Protein AF-A0A2G5UVZ2-F1 (afdb_monomer)

Solvent-accessible surface area (backbone atoms only — not comparable to full-atom values): 33625 Å² total; per-residue (Å²): 112,73,76,64,51,70,73,58,56,75,67,84,76,64,73,92,61,94,67,98,71,68,70,72,59,52,52,50,54,49,50,52,44,52,52,37,56,44,64,76,73,41,77,71,88,77,75,72,84,88,52,70,68,63,49,53,52,50,51,53,47,50,53,54,44,47,66,74,62,59,72,52,73,68,58,53,49,52,46,27,56,50,38,61,75,47,53,71,73,58,52,50,52,56,61,50,58,78,45,62,94,52,88,62,64,61,66,62,56,50,51,49,51,43,70,77,56,69,66,85,79,70,77,47,67,71,55,30,41,51,49,28,53,51,48,50,55,42,48,53,50,50,54,43,49,49,52,55,41,72,76,37,42,83,82,74,43,80,84,52,82,84,49,90,69,55,50,58,44,62,33,39,31,57,91,94,43,50,30,28,53,38,65,65,54,49,57,58,35,60,63,64,71,64,64,88,69,86,77,79,88,80,58,53,103,53,38,44,47,50,39,45,48,67,60,49,63,74,72,42,87,57,89,58,49,40,76,43,82,40,71,69,53,66,55,102,82,44,68,56,66,42,81,49,76,34,83,92,39,71,83,36,33,26,37,48,47,57,49,54,50,52,47,51,51,44,43,41,53,71,69,65,32,43,64,46,43,55,83,70,67,53,67,63,56,53,51,50,52,49,52,51,48,59,74,74,40,73,56,82,46,68,56,51,34,34,26,57,56,70,68,91,55,54,69,57,49,54,53,45,63,77,42,51,89,47,67,84,47,78,65,75,79,87,74,77,46,51,95,83,17,69,51,56,67,53,50,45,52,46,44,51,72,49,45,35,43,76,78,34,72,64,38,62,78,40,34,62,45,20,42,54,48,48,62,74,65,50,92,53,100,47,47,44,42,73,52,50,52,52,42,58,51,34,31,51,51,44,52,53,31,70,76,33,58,61,58,38,48,23,35,49,31,41,67,41,50,88,78,41,47,61,59,86,52,69,68,61,67,67,64,38,63,69,60,51,50,53,50,52,49,56,50,51,54,52,52,50,50,54,49,50,55,52,50,50,52,53,51,52,53,49,52,52,51,52,52,53,52,52,54,52,51,54,51,50,53,57,50,50,56,50,50,55,53,48,52,53,53,47,52,54,50,52,52,57,54,69,70,57,88,74,91,81,82,94,76,94,71,79,91,80,69,86,74,72,74,65,49,49,14,84,85,78,73,44,69,56,55,95,84,83,59,58,72,42,64,43,89,86,78,60,46,49,28,45,38,70,57,51,58,57,48,54,74,82,39,68,45,38,95,85,70,68,46,79,55,85,86,128

Organism: NCBI:txid1611254

InterPro domains:
  IPR001841 Zinc finger, RING-type [PF13639] (520-564)
  IPR001841 Zinc finger, RING-type [PS50089] (521-564)
  IPR013083 Zinc finger, RING/FYVE/PHD-type [G3DSA:3.30.40.10] (477-569)
  IPR056711 Domain of unknown function DUF7809 [PF25100] (26-159)

pLDDT: mean 78.11, std 16.76, range [27.33, 98.62]

Radius of gyration: 43.46 Å; Cα contacts (8 Å, |Δi|>4): 494; chains: 1; bounding box: 68×149×99 Å

Mean predicted aligned error: 17.94 Å

Structure (mmCIF, N/CA/C/O backbone):
data_AF-A0A2G5UVZ2-F1
#
_entry.id   AF-A0A2G5UVZ2-F1
#
loop_
_atom_site.group_PDB
_atom_site.id
_atom_site.type_symbol
_atom_site.label_atom_id
_atom_site.label_alt_id
_atom_site.label_comp_id
_atom_site.label_asym_id
_atom_site.label_entity_id
_atom_site.label_seq_id
_atom_site.pdbx_PDB_ins_code
_atom_site.Cartn_x
_atom_site.Cartn_y
_atom_site.Cartn_z
_atom_site.occupancy
_atom_site.B_iso_or_equiv
_atom_site.auth_seq_id
_atom_site.auth_comp_id
_atom_site.auth_asym_id
_atom_site.auth_atom_id
_atom_site.pdbx_PDB_model_num
ATOM 1 N N . MET A 1 1 ? -13.921 6.860 16.970 1.00 35.06 1 MET A N 1
ATOM 2 C CA . MET A 1 1 ? -14.940 7.788 17.518 1.00 35.06 1 MET A CA 1
ATOM 3 C C . MET A 1 1 ? -15.385 8.855 16.520 1.00 35.06 1 MET A C 1
ATOM 5 O O . MET A 1 1 ? -16.574 8.924 16.262 1.00 35.06 1 MET A O 1
ATOM 9 N N . VAL A 1 2 ? -14.495 9.637 15.898 1.00 29.06 2 VAL A N 1
ATOM 10 C CA . VAL A 1 2 ? -14.908 10.738 14.992 1.00 29.06 2 VAL A CA 1
ATOM 11 C C . VAL A 1 2 ? -15.697 10.264 13.752 1.00 29.06 2 VAL A C 1
ATOM 13 O O . VAL A 1 2 ? -16.686 10.890 13.390 1.00 29.06 2 VAL A O 1
ATOM 16 N N . GLY A 1 3 ? -15.343 9.117 13.153 1.00 33.62 3 GLY A N 1
ATOM 17 C CA . GLY A 1 3 ? -16.077 8.556 12.001 1.00 33.62 3 GLY A CA 1
ATOM 18 C C . GLY A 1 3 ? -17.485 8.028 12.319 1.00 33.62 3 GLY A C 1
ATOM 19 O O . GLY A 1 3 ? -18.345 8.031 11.449 1.00 33.62 3 GLY A O 1
ATOM 20 N N . ILE A 1 4 ? -17.738 7.642 13.573 1.00 37.19 4 ILE A N 1
ATOM 21 C CA . ILE A 1 4 ? -19.050 7.180 14.053 1.00 37.19 4 ILE A CA 1
ATOM 22 C C . ILE A 1 4 ? -20.020 8.372 14.140 1.00 37.19 4 ILE A C 1
ATOM 24 O O . ILE A 1 4 ? -21.172 8.258 13.744 1.00 37.19 4 ILE A O 1
ATOM 28 N N . PHE A 1 5 ? -19.544 9.550 14.558 1.00 40.50 5 PHE A N 1
ATOM 29 C CA . PHE A 1 5 ? -20.387 10.739 14.742 1.00 40.50 5 PHE A CA 1
ATOM 30 C C . PHE A 1 5 ? -20.610 11.592 13.490 1.00 40.50 5 PHE A C 1
ATOM 32 O O . PHE A 1 5 ? -21.543 12.388 13.474 1.00 40.50 5 PHE A O 1
ATOM 39 N N . GLY A 1 6 ? -19.825 11.398 12.424 1.00 36.91 6 GLY A N 1
ATOM 40 C CA . GLY A 1 6 ? -20.154 11.964 11.109 1.00 36.91 6 GLY A CA 1
ATOM 41 C C . GLY A 1 6 ? -21.461 11.403 10.529 1.00 36.91 6 GLY A C 1
ATOM 42 O O . GLY A 1 6 ? -22.123 12.086 9.756 1.00 36.91 6 GLY A O 1
ATOM 43 N N . ILE A 1 7 ? -21.843 10.188 10.944 1.00 37.34 7 ILE A N 1
ATOM 44 C CA . ILE A 1 7 ? -23.094 9.511 10.565 1.00 37.34 7 ILE A CA 1
ATOM 45 C C . ILE A 1 7 ? -24.262 9.999 11.433 1.00 37.34 7 ILE A C 1
ATOM 47 O O . ILE A 1 7 ? -25.377 10.139 10.948 1.00 37.34 7 ILE A O 1
ATOM 51 N N . PHE A 1 8 ? -23.996 10.328 12.699 1.00 40.94 8 PHE A N 1
ATOM 52 C CA . PHE A 1 8 ? -25.014 10.714 13.680 1.00 40.94 8 PHE A CA 1
ATOM 53 C C . PHE A 1 8 ? -25.564 12.128 13.541 1.00 40.94 8 PHE A C 1
ATOM 55 O O . PHE A 1 8 ? -26.314 12.508 14.432 1.00 40.94 8 PHE A O 1
ATOM 62 N N . GLY A 1 9 ? -25.169 12.878 12.496 1.00 35.03 9 GLY A N 1
ATOM 63 C CA . GLY A 1 9 ? -25.633 14.232 12.176 1.00 35.03 9 GLY A CA 1
ATOM 64 C C . GLY A 1 9 ? -26.321 14.898 13.354 1.00 35.03 9 GLY A C 1
ATOM 65 O O . GLY A 1 9 ? -27.545 14.866 13.387 1.00 35.03 9 GLY A O 1
ATOM 66 N N . ILE A 1 10 ? -25.533 15.364 14.343 1.00 38.84 10 ILE A N 1
ATOM 67 C CA . ILE A 1 10 ? -26.053 15.852 15.632 1.00 38.84 10 ILE A CA 1
ATOM 68 C C . ILE A 1 10 ? -27.281 16.692 15.319 1.00 38.84 10 ILE A C 1
ATOM 70 O O . ILE A 1 10 ? -27.140 17.665 14.566 1.00 38.84 10 ILE A O 1
ATOM 74 N N . PRO A 1 11 ? -28.475 16.278 15.770 1.00 35.19 11 PRO A N 1
ATOM 75 C CA . PRO A 1 11 ? -29.681 16.876 15.255 1.00 35.19 11 PRO A CA 1
ATOM 76 C C . PRO A 1 11 ? -29.611 18.374 15.542 1.00 35.19 11 PRO A C 1
ATOM 78 O O . PRO A 1 11 ? -29.256 18.806 16.640 1.00 35.19 11 PRO A O 1
ATOM 81 N N . ASN A 1 12 ? -29.942 19.184 14.533 1.00 37.97 12 ASN A N 1
ATOM 82 C CA . ASN A 1 12 ? -30.071 20.640 14.669 1.00 37.97 12 ASN A CA 1
ATOM 83 C C . ASN A 1 12 ? -31.142 21.036 15.713 1.00 37.97 12 ASN A C 1
ATOM 85 O O . ASN A 1 12 ? -31.419 22.217 15.886 1.00 37.97 12 ASN A O 1
ATOM 89 N N . SER A 1 13 ? -31.744 20.072 16.414 1.00 37.38 13 SER A N 1
ATOM 90 C CA . SER A 1 13 ? -32.667 20.227 17.528 1.00 37.38 13 SER A CA 1
ATOM 91 C C . SER A 1 13 ? -31.949 20.608 18.828 1.00 37.38 13 SER A C 1
ATOM 93 O O . SER A 1 13 ? -32.221 20.045 19.887 1.00 37.38 13 SER A O 1
ATOM 95 N N . VAL A 1 14 ? -31.042 21.585 18.777 1.00 34.06 14 VAL A N 1
ATOM 96 C CA . VAL A 1 14 ? -30.868 22.430 19.960 1.00 34.06 14 VAL A CA 1
ATOM 97 C C . VAL A 1 14 ? -32.143 23.278 20.004 1.00 34.06 14 VAL A C 1
ATOM 99 O O . VAL A 1 14 ? -32.433 23.939 19.003 1.00 34.06 14 VAL A O 1
ATOM 102 N N . PRO A 1 15 ? -32.942 23.235 21.087 1.00 31.86 15 PRO A N 1
ATOM 103 C CA . PRO A 1 15 ? -34.132 24.069 21.209 1.00 31.86 15 PRO A CA 1
ATOM 104 C C . PRO A 1 15 ? -33.769 25.515 20.881 1.00 31.86 15 PRO A C 1
ATOM 106 O O . PRO A 1 15 ? -32.664 25.946 21.204 1.00 31.86 15 PRO A O 1
ATOM 109 N N . ASN A 1 16 ? -34.670 26.239 20.216 1.00 32.88 16 ASN A N 1
ATOM 110 C CA . ASN A 1 16 ? -34.499 27.644 19.844 1.00 32.88 16 ASN A CA 1
ATOM 111 C C . ASN A 1 16 ? -34.112 28.486 21.076 1.00 32.88 16 ASN A C 1
ATOM 113 O O . ASN A 1 16 ? -34.972 29.012 21.781 1.00 32.88 16 ASN A O 1
ATOM 117 N N . ILE A 1 17 ? -32.810 28.621 21.332 1.00 34.03 17 ILE A N 1
ATOM 118 C CA . ILE A 1 17 ? -32.276 29.611 22.256 1.00 34.03 17 ILE A CA 1
ATOM 119 C C . ILE A 1 17 ? -32.256 30.934 21.473 1.00 34.03 17 ILE A C 1
ATOM 121 O O . ILE A 1 17 ? -31.756 30.951 20.344 1.00 34.03 17 ILE A O 1
ATOM 125 N N . PRO A 1 18 ? -32.819 32.036 22.000 1.00 27.33 18 PRO A N 1
ATOM 126 C CA . PRO A 1 18 ? -32.908 33.293 21.267 1.00 27.33 18 PRO A CA 1
ATOM 127 C C . PRO A 1 18 ? -31.518 33.793 20.849 1.00 27.33 18 PRO A C 1
ATOM 129 O O . PRO A 1 18 ? -30.671 34.094 21.686 1.00 27.33 18 PRO A O 1
ATOM 132 N N . GLY A 1 19 ? -31.302 33.903 19.537 1.00 37.69 19 GLY A N 1
ATOM 133 C CA . GLY A 1 19 ? -30.049 34.352 18.933 1.00 37.69 19 GLY A CA 1
ATOM 134 C C . GLY A 1 19 ? -29.353 33.226 18.179 1.00 37.69 19 GLY A C 1
ATOM 135 O O . GLY A 1 19 ? -28.651 32.415 18.773 1.00 37.69 19 GLY A O 1
ATOM 136 N N . GLU A 1 20 ? -29.523 33.205 16.854 1.00 36.00 20 GLU A N 1
ATOM 137 C CA . GLU A 1 20 ? -28.859 32.271 15.939 1.00 36.00 20 GLU A CA 1
ATOM 138 C C . GLU A 1 20 ? -27.357 32.151 16.253 1.00 36.00 20 GLU A C 1
ATOM 140 O O . GLU A 1 20 ? -26.557 33.050 15.970 1.00 36.00 20 GLU A O 1
ATOM 145 N N . MET A 1 21 ? -26.952 31.025 16.843 1.00 45.03 21 MET A N 1
ATOM 146 C CA . MET A 1 21 ? -25.548 30.673 17.025 1.00 45.03 21 MET A CA 1
ATOM 147 C C . MET A 1 21 ? -25.212 29.437 16.192 1.00 45.03 21 MET A C 1
ATOM 149 O O . MET A 1 21 ? -25.903 28.426 16.215 1.00 45.03 21 MET A O 1
ATOM 153 N N . CYS A 1 22 ? -24.133 29.564 15.419 1.00 48.12 22 CYS A N 1
ATOM 154 C CA . CYS A 1 22 ? -23.755 28.654 14.343 1.00 48.12 22 CYS A CA 1
ATOM 155 C C . CYS A 1 22 ? -23.492 27.205 14.831 1.00 48.12 22 CYS A C 1
ATOM 157 O O . CYS A 1 22 ? -22.551 27.012 15.613 1.00 48.12 22 CYS A O 1
ATOM 159 N N . PRO A 1 23 ? -24.202 26.184 14.301 1.00 55.12 23 PRO A N 1
ATOM 160 C CA . PRO A 1 23 ? -24.014 24.756 14.619 1.00 55.12 23 PRO A CA 1
ATOM 161 C C . PRO A 1 23 ? -22.561 24.258 14.531 1.00 55.12 23 PRO A C 1
ATOM 163 O O . PRO A 1 23 ? -22.131 23.375 15.272 1.00 55.12 23 PRO A O 1
ATOM 166 N N . GLN A 1 24 ? -21.750 24.887 13.675 1.00 57.44 24 GLN A N 1
ATOM 167 C CA . GLN A 1 24 ? -20.328 24.574 13.482 1.00 57.44 24 GLN A CA 1
ATOM 168 C C . GLN A 1 24 ? -19.495 24.708 14.774 1.00 57.44 24 GLN A C 1
ATOM 170 O O . GLN A 1 24 ? -18.491 24.015 14.956 1.00 57.44 24 GLN A O 1
ATOM 175 N N . ARG A 1 25 ? -19.902 25.598 15.687 1.00 64.94 25 ARG A N 1
ATOM 176 C CA . ARG A 1 25 ? -19.175 25.887 16.933 1.00 64.94 25 ARG A CA 1
ATOM 177 C C . ARG A 1 25 ? -19.404 24.801 17.983 1.00 64.94 25 ARG A C 1
ATOM 179 O O . ARG A 1 25 ? -18.443 24.356 18.606 1.00 64.94 25 ARG A O 1
ATOM 186 N N . THR A 1 26 ? -20.637 24.316 18.115 1.00 67.81 26 THR A N 1
ATOM 187 C CA . THR A 1 26 ? -20.981 23.206 19.019 1.00 67.81 26 THR A CA 1
ATOM 188 C C . THR A 1 26 ? -20.308 21.910 18.560 1.00 67.81 26 THR A C 1
ATOM 190 O O . THR A 1 26 ? -19.717 21.203 19.376 1.00 67.81 26 THR A O 1
ATOM 193 N N . HIS A 1 27 ? -20.258 21.657 17.245 1.00 71.44 27 HIS A N 1
ATOM 194 C CA . HIS A 1 27 ? -19.507 20.529 16.676 1.00 71.44 27 HIS A CA 1
ATOM 195 C C . HIS A 1 27 ? -18.020 20.543 17.050 1.00 71.44 27 HIS A C 1
ATOM 197 O O . HIS A 1 27 ? -17.440 19.489 17.303 1.00 71.44 27 HIS A O 1
ATOM 203 N N . THR A 1 28 ? -17.403 21.725 17.133 1.00 73.06 28 THR A N 1
ATOM 204 C CA . THR A 1 28 ? -15.988 21.854 17.514 1.00 73.06 28 THR A CA 1
ATOM 205 C C . THR A 1 28 ? -15.771 21.418 18.965 1.00 73.06 28 THR A C 1
ATOM 207 O O . THR A 1 28 ? -14.834 20.677 19.250 1.00 73.06 28 THR A O 1
ATOM 210 N N . MET A 1 29 ? -16.665 21.809 19.879 1.00 76.62 29 MET A N 1
ATOM 211 C CA . MET A 1 29 ? -16.588 21.418 21.294 1.00 76.62 29 MET A CA 1
ATOM 212 C C . MET A 1 29 ? -16.828 19.922 21.487 1.00 76.62 29 MET A C 1
ATOM 214 O O . MET A 1 29 ? -16.103 19.266 22.231 1.00 76.62 29 MET A O 1
ATOM 218 N N . ILE A 1 30 ? -17.778 19.352 20.751 1.00 79.38 30 ILE A N 1
ATOM 219 C CA . ILE A 1 30 ? -18.012 17.906 20.744 1.00 79.38 30 ILE A CA 1
ATOM 220 C C . ILE A 1 30 ? -16.791 17.154 20.197 1.00 79.38 30 ILE A C 1
ATOM 222 O O . ILE A 1 30 ? -16.365 16.163 20.788 1.00 79.38 30 ILE A O 1
ATOM 226 N N . ALA A 1 31 ? -16.173 17.637 19.116 1.00 77.44 31 ALA A N 1
ATOM 227 C CA . ALA A 1 31 ? -14.963 17.032 18.566 1.00 77.44 31 ALA A CA 1
ATOM 228 C C . ALA A 1 31 ? -13.793 17.069 19.564 1.00 77.44 31 ALA A C 1
ATOM 230 O O . ALA A 1 31 ? -13.085 16.072 19.705 1.00 77.44 31 ALA A O 1
ATOM 231 N N . LEU A 1 32 ? -13.619 18.180 20.293 1.00 76.19 32 LEU A N 1
ATOM 232 C CA . LEU A 1 32 ? -12.629 18.289 21.369 1.00 76.19 32 LEU A CA 1
ATOM 233 C C . LEU A 1 32 ? -12.898 17.265 22.478 1.00 76.19 32 LEU A C 1
ATOM 235 O O . LEU A 1 32 ? -11.978 16.555 22.874 1.00 76.19 32 LEU A O 1
ATOM 239 N N . TYR A 1 33 ? -14.152 17.112 22.914 1.00 80.25 33 TYR A N 1
ATOM 240 C CA . TYR A 1 33 ? -14.538 16.092 23.895 1.00 80.25 33 TYR A CA 1
ATOM 241 C C . TYR A 1 33 ? -14.255 14.659 23.416 1.00 80.25 33 TYR A C 1
ATOM 243 O O . TYR A 1 33 ? -13.718 13.840 24.159 1.00 80.25 33 TYR A O 1
ATOM 251 N N . LEU A 1 34 ? -14.583 14.333 22.166 1.00 79.94 34 LEU A N 1
ATOM 252 C CA . LEU A 1 34 ? -14.329 12.997 21.622 1.00 79.94 34 LEU A CA 1
ATOM 253 C C . LEU A 1 34 ? -12.830 12.716 21.477 1.00 79.94 34 LEU A C 1
ATOM 255 O O . LEU A 1 34 ? -12.384 11.609 21.779 1.00 79.94 34 LEU A O 1
ATOM 259 N N . ARG A 1 35 ? -12.044 13.721 21.073 1.00 76.31 35 ARG A N 1
ATOM 260 C CA . ARG A 1 35 ? -10.578 13.629 21.026 1.00 76.31 35 ARG A CA 1
ATOM 261 C C . ARG A 1 35 ? -9.996 13.384 22.418 1.00 76.31 35 ARG A C 1
ATOM 263 O O . ARG A 1 35 ? -9.136 12.524 22.570 1.00 76.31 35 ARG A O 1
ATOM 270 N N . ALA A 1 36 ? -10.555 14.043 23.431 1.00 75.94 36 ALA A N 1
ATOM 271 C CA . ALA A 1 36 ? -10.264 13.809 24.844 1.00 75.94 36 ALA A CA 1
ATOM 272 C C . ALA A 1 36 ? -10.396 12.340 25.212 1.00 75.94 36 ALA A C 1
ATOM 274 O O . ALA A 1 36 ? -9.482 11.695 25.723 1.00 75.94 36 ALA A O 1
ATOM 275 N N . LYS A 1 37 ? -11.582 11.797 24.942 1.00 76.56 37 LYS A N 1
ATOM 276 C CA . LYS A 1 37 ? -11.909 10.419 25.275 1.00 76.56 37 LYS A CA 1
ATOM 277 C C . LYS A 1 37 ? -10.994 9.445 24.546 1.00 76.56 37 LYS A C 1
ATOM 279 O O . LYS A 1 37 ? -10.544 8.487 25.168 1.00 76.56 37 LYS A O 1
ATOM 284 N N . GLN A 1 38 ? -10.683 9.714 23.280 1.00 75.25 38 GLN A N 1
ATOM 285 C CA . GLN A 1 38 ? -9.750 8.910 22.498 1.00 75.25 38 GLN A CA 1
ATOM 286 C C . GLN A 1 38 ? -8.349 8.867 23.129 1.00 75.25 38 GLN A C 1
ATOM 288 O O . GLN A 1 38 ? -7.804 7.780 23.278 1.00 75.25 38 GLN A O 1
ATOM 293 N N . GLU A 1 39 ? -7.787 10.000 23.562 1.00 71.50 39 GLU A N 1
ATOM 294 C CA . GLU A 1 39 ? -6.451 10.038 24.186 1.00 71.50 39 GLU A CA 1
ATOM 295 C C . GLU A 1 39 ? -6.367 9.187 25.465 1.00 71.50 39 GLU A C 1
ATOM 297 O O . GLU A 1 39 ? -5.377 8.494 25.683 1.00 71.50 39 GLU A O 1
ATOM 302 N N . ARG A 1 40 ? -7.423 9.159 26.291 1.00 70.62 40 ARG A N 1
ATOM 303 C CA . ARG A 1 40 ? -7.452 8.350 27.529 1.00 70.62 40 ARG A CA 1
ATOM 304 C C . ARG A 1 40 ? -7.501 6.846 27.280 1.00 70.62 40 ARG A C 1
ATOM 306 O O . ARG A 1 40 ? -7.026 6.070 28.104 1.00 70.62 40 ARG A O 1
ATOM 313 N N . ILE A 1 41 ? -8.141 6.444 26.192 1.00 67.81 41 ILE A N 1
ATOM 314 C CA . ILE A 1 41 ? -8.266 5.040 25.803 1.00 67.81 41 ILE A CA 1
ATOM 315 C C . ILE A 1 41 ? -6.946 4.512 25.215 1.00 67.81 41 ILE A C 1
ATOM 317 O O . ILE A 1 41 ? -6.724 3.302 25.180 1.00 67.81 41 ILE A O 1
ATOM 321 N N . GLY A 1 42 ? -6.052 5.417 24.811 1.00 63.09 42 GLY A N 1
ATOM 322 C CA . GLY A 1 42 ? -4.881 5.110 24.007 1.00 63.09 42 GLY A CA 1
ATOM 323 C C . GLY A 1 42 ? -5.224 5.079 22.518 1.00 63.09 42 GLY A C 1
ATOM 324 O O . GLY A 1 42 ? -6.389 5.075 22.111 1.00 63.09 42 GLY A O 1
ATOM 325 N N . ILE A 1 43 ? -4.193 5.062 21.674 1.00 57.09 43 ILE A N 1
ATOM 326 C CA . ILE A 1 43 ? -4.355 4.988 20.218 1.00 57.09 43 ILE A CA 1
ATOM 327 C C . ILE A 1 43 ? -4.603 3.527 19.839 1.00 57.09 43 ILE A C 1
ATOM 329 O O . ILE A 1 43 ? -3.722 2.797 19.397 1.00 57.09 43 ILE A O 1
ATOM 333 N N . CYS A 1 44 ? -5.841 3.092 20.052 1.00 58.19 44 CYS A N 1
ATOM 334 C CA . CYS A 1 44 ? -6.356 1.835 19.539 1.00 58.19 44 CYS A CA 1
ATOM 335 C C . CYS A 1 44 ? -7.539 2.148 18.621 1.00 58.19 44 CYS A C 1
ATOM 337 O O . CYS A 1 44 ? -8.584 2.616 19.076 1.00 58.19 44 CYS A O 1
ATOM 339 N N . ALA A 1 45 ? -7.361 1.943 17.314 1.00 62.25 45 ALA A N 1
ATOM 340 C CA . ALA A 1 45 ? -8.475 1.958 16.376 1.00 62.25 45 ALA A CA 1
ATOM 341 C C . ALA A 1 45 ? -8.772 0.522 15.955 1.00 62.25 45 ALA A C 1
ATOM 343 O O . ALA A 1 45 ? -7.988 -0.110 15.245 1.00 62.25 45 ALA A O 1
ATOM 344 N N . GLU A 1 46 ? -9.918 0.029 16.400 1.00 70.19 46 GLU A N 1
ATOM 345 C CA . GLU A 1 46 ? -10.459 -1.253 15.979 1.00 70.19 46 GLU A CA 1
ATOM 346 C C . GLU A 1 46 ? -11.554 -1.022 14.944 1.00 70.19 46 GLU A C 1
ATOM 348 O O . GLU A 1 46 ? -12.303 -0.042 14.997 1.00 70.19 46 GLU A O 1
ATOM 353 N N . PHE A 1 47 ? -11.655 -1.945 13.994 1.00 75.00 47 PHE A N 1
ATOM 354 C CA . PHE A 1 47 ? -12.775 -1.961 13.071 1.00 75.00 47 PHE A CA 1
ATOM 355 C C . PHE A 1 47 ? -13.949 -2.669 13.737 1.00 75.00 47 PHE A C 1
ATOM 357 O O . PHE A 1 47 ? -13.859 -3.844 14.095 1.00 75.00 47 PHE A O 1
ATOM 364 N N . VAL A 1 48 ? -15.050 -1.941 13.884 1.00 74.12 48 VAL A N 1
ATOM 365 C CA . VAL A 1 48 ? -16.320 -2.462 14.385 1.00 74.12 48 VAL A CA 1
ATOM 366 C C . VAL A 1 48 ? -17.287 -2.523 13.213 1.00 74.12 48 VAL A C 1
ATOM 368 O O . VAL A 1 48 ? -17.348 -1.592 12.407 1.00 74.12 48 VAL A O 1
ATOM 371 N N . LYS A 1 49 ? -18.023 -3.630 13.099 1.00 75.44 49 LYS A N 1
ATOM 372 C CA . LYS A 1 49 ? -19.066 -3.778 12.088 1.00 75.44 49 LYS A CA 1
ATOM 373 C C . LYS A 1 49 ? -20.118 -2.686 12.286 1.00 75.44 49 LYS A C 1
ATOM 375 O O . LYS A 1 49 ? -20.602 -2.484 13.397 1.00 75.44 49 LYS A O 1
ATOM 380 N N . PHE A 1 50 ? -20.457 -1.991 11.206 1.00 81.50 50 PHE A N 1
ATOM 381 C CA . PHE A 1 50 ? -21.577 -1.062 11.216 1.00 81.50 50 PHE A CA 1
ATOM 382 C C . PHE A 1 50 ? -22.891 -1.849 11.277 1.00 81.50 50 PHE A C 1
ATOM 384 O O . PHE A 1 50 ? -23.098 -2.772 10.486 1.00 81.50 50 PHE A O 1
ATOM 391 N N . ASP A 1 51 ? -23.751 -1.481 12.221 1.00 83.44 51 ASP A N 1
ATOM 392 C CA . ASP A 1 51 ? -25.083 -2.048 12.411 1.00 83.44 51 ASP A CA 1
ATOM 393 C C . ASP A 1 51 ? -26.086 -0.895 12.427 1.00 83.44 51 ASP A C 1
ATOM 395 O O . ASP A 1 51 ? -26.124 -0.108 13.371 1.00 83.44 51 ASP A O 1
ATOM 399 N N . GLU A 1 52 ? -26.854 -0.772 11.349 1.00 88.06 52 GLU A N 1
ATOM 400 C CA . GLU A 1 52 ? -27.786 0.334 11.140 1.00 88.06 52 GLU A CA 1
ATOM 401 C C . GLU A 1 52 ? -28.831 0.422 12.257 1.00 88.06 52 GLU A C 1
ATOM 403 O O . GLU A 1 52 ? -28.994 1.488 12.842 1.00 88.06 52 GLU A O 1
ATOM 408 N N . ASN A 1 53 ? -29.432 -0.705 12.654 1.00 89.12 53 ASN A N 1
ATOM 409 C CA . ASN A 1 53 ? -30.455 -0.741 13.705 1.00 89.12 53 ASN A CA 1
ATOM 410 C C . ASN A 1 53 ? -29.889 -0.265 15.043 1.00 89.12 53 ASN A C 1
ATOM 412 O O . ASN A 1 53 ? -30.499 0.529 15.755 1.00 89.12 53 ASN A O 1
ATOM 416 N N . ARG A 1 54 ? -28.679 -0.723 15.378 1.00 84.94 54 ARG A N 1
ATOM 417 C CA . ARG A 1 54 ? -28.004 -0.308 16.609 1.00 84.94 54 ARG A CA 1
ATOM 418 C C . ARG A 1 54 ? -27.714 1.195 16.610 1.00 84.94 54 ARG A C 1
ATOM 420 O O . ARG A 1 54 ? -27.804 1.844 17.651 1.00 84.94 54 ARG A O 1
ATOM 427 N N . PHE A 1 55 ? -27.351 1.758 15.460 1.00 85.12 55 PHE A N 1
ATOM 428 C CA . PHE A 1 55 ? -27.139 3.197 15.321 1.00 85.12 55 PHE A CA 1
ATOM 429 C C . PHE A 1 55 ? -28.461 3.973 15.395 1.00 85.12 55 PHE A C 1
ATOM 431 O O . PHE A 1 55 ? -28.510 4.992 16.079 1.00 85.12 55 PHE A O 1
ATOM 438 N N . GLU A 1 56 ? -29.544 3.487 14.791 1.00 88.50 56 GLU A N 1
ATOM 439 C CA . GLU A 1 56 ? -30.881 4.080 14.939 1.00 88.50 56 GLU A CA 1
ATOM 440 C C . GLU A 1 56 ? -31.337 4.106 16.407 1.00 88.50 56 GLU A C 1
ATOM 442 O O . GLU A 1 56 ? -31.838 5.125 16.887 1.00 88.50 56 GLU A O 1
ATOM 447 N N . GLU A 1 57 ? -31.092 3.032 17.163 1.00 89.81 57 GLU A N 1
ATOM 448 C CA . GLU A 1 57 ? -31.371 2.980 18.603 1.00 89.81 57 GLU A CA 1
ATOM 449 C C . GLU A 1 57 ? -30.555 4.010 19.392 1.00 89.81 57 GLU A C 1
ATOM 451 O O . GLU A 1 57 ? -31.094 4.684 20.272 1.00 89.81 57 GLU A O 1
ATOM 456 N N . ILE A 1 58 ? -29.263 4.160 19.079 1.00 88.69 58 ILE A N 1
ATOM 457 C CA . ILE A 1 58 ? -28.410 5.183 19.698 1.00 88.69 58 ILE A CA 1
ATOM 458 C C . ILE A 1 58 ? -28.933 6.584 19.369 1.00 88.69 58 ILE A C 1
ATOM 460 O O . ILE A 1 58 ? -29.008 7.418 20.269 1.00 88.69 58 ILE A O 1
ATOM 464 N N . HIS A 1 59 ? -29.323 6.841 18.118 1.00 85.88 59 HIS A N 1
ATOM 465 C CA . HIS A 1 59 ? -29.875 8.130 17.706 1.00 85.88 59 HIS A CA 1
ATOM 466 C C . HIS A 1 59 ? -31.159 8.455 18.475 1.00 85.88 59 HIS A C 1
ATOM 468 O O . HIS A 1 59 ? -31.265 9.519 19.080 1.00 85.88 59 HIS A O 1
ATOM 474 N N . LYS A 1 60 ? -32.102 7.510 18.537 1.00 88.69 60 LYS A N 1
ATOM 475 C CA . LYS A 1 60 ? -33.346 7.675 19.295 1.00 88.69 60 LYS A CA 1
ATOM 476 C C . LYS A 1 60 ? -33.076 7.949 20.777 1.00 88.69 60 LYS A C 1
ATOM 478 O O . LYS A 1 60 ? -33.667 8.852 21.360 1.00 88.69 60 LYS A O 1
ATOM 483 N N . LYS A 1 61 ? -32.142 7.214 21.387 1.00 88.94 61 LYS A N 1
ATOM 484 C CA . LYS A 1 61 ? -31.728 7.463 22.774 1.00 88.94 61 LYS A CA 1
ATOM 485 C C . LYS A 1 61 ? -31.094 8.838 22.955 1.00 88.94 61 LYS A C 1
ATOM 487 O O . LYS A 1 61 ? -31.319 9.466 23.980 1.00 88.94 61 LYS A O 1
ATOM 492 N N . MET A 1 62 ? -30.307 9.316 21.990 1.00 87.00 62 MET A N 1
ATOM 493 C CA . MET A 1 62 ? -29.754 10.672 22.036 1.00 87.00 62 MET A CA 1
ATOM 494 C C . MET A 1 62 ? -30.867 11.721 22.065 1.00 87.00 62 MET A C 1
ATOM 496 O O . MET A 1 62 ? -30.785 12.644 22.870 1.00 87.00 62 MET A O 1
ATOM 500 N N . GLU A 1 63 ? -31.912 11.567 21.249 1.00 85.19 63 GLU A N 1
ATOM 501 C CA . GLU A 1 63 ? -33.081 12.456 21.271 1.00 85.19 63 GLU A CA 1
ATOM 502 C C . GLU A 1 63 ? -33.810 12.401 22.623 1.00 85.19 63 GLU A C 1
ATOM 504 O O . GLU A 1 63 ? -34.066 13.443 23.225 1.00 85.19 63 GLU A O 1
ATOM 509 N N . GLU A 1 64 ? -34.071 11.198 23.145 1.00 89.69 64 GLU A N 1
ATOM 510 C CA . GLU A 1 64 ? -34.712 10.999 24.454 1.00 89.69 64 GLU A CA 1
ATOM 511 C C . GLU A 1 64 ? -33.895 11.625 25.601 1.00 89.69 64 GLU A C 1
ATOM 513 O O . GLU A 1 64 ? -34.450 12.285 26.483 1.00 89.69 64 GLU A O 1
ATOM 518 N N . GLU A 1 65 ? -32.571 11.455 25.587 1.00 87.56 65 GLU A N 1
ATOM 519 C CA . GLU A 1 65 ? -31.655 12.042 26.567 1.00 87.56 65 GLU A CA 1
ATOM 520 C C . GLU A 1 65 ? -31.614 13.568 26.490 1.00 87.56 65 GLU A C 1
ATOM 522 O O . GLU A 1 65 ? -31.617 14.219 27.536 1.00 87.56 65 GLU A O 1
ATOM 527 N N . ILE A 1 66 ? -31.602 14.138 25.280 1.00 84.00 66 ILE A N 1
ATOM 528 C CA . ILE A 1 66 ? -31.653 15.589 25.074 1.00 84.00 66 ILE A CA 1
ATOM 529 C C . ILE A 1 66 ? -32.950 16.137 25.661 1.00 84.00 66 ILE A C 1
ATOM 531 O O . ILE A 1 66 ? -32.883 17.028 26.504 1.00 84.00 66 ILE A O 1
ATOM 535 N N . SER A 1 67 ? -34.103 15.564 25.299 1.00 84.44 67 SER A N 1
ATOM 536 C CA . SER A 1 67 ? -35.405 15.997 25.822 1.00 84.44 67 SER A CA 1
ATOM 537 C C . SER A 1 67 ? -35.500 15.857 27.341 1.00 84.44 67 SER A C 1
ATOM 539 O O . SER A 1 67 ? -36.043 16.728 28.012 1.00 84.44 67 SER A O 1
ATOM 541 N N . ARG A 1 68 ? -34.935 14.791 27.922 1.00 87.81 68 ARG A N 1
ATOM 542 C CA . ARG A 1 68 ? -34.922 14.590 29.380 1.00 87.81 68 ARG A CA 1
ATOM 543 C C . ARG A 1 68 ? -34.051 15.610 30.118 1.00 87.81 68 ARG A C 1
ATOM 545 O O . ARG A 1 68 ? -34.304 15.893 31.286 1.00 87.81 68 ARG A O 1
ATOM 552 N N . ARG A 1 69 ? -32.997 16.103 29.467 1.00 82.69 69 ARG A N 1
ATOM 553 C CA . ARG A 1 69 ? -32.008 17.039 30.024 1.00 82.69 69 ARG A CA 1
ATOM 554 C C . ARG A 1 69 ? -32.255 18.485 29.602 1.00 82.69 69 ARG A C 1
ATOM 556 O O . ARG A 1 69 ? -31.421 19.341 29.903 1.00 82.69 69 ARG A O 1
ATOM 563 N N . GLU A 1 70 ? -33.352 18.759 28.896 1.00 78.25 70 GLU A N 1
ATOM 564 C CA . GLU A 1 70 ? -33.740 20.123 28.557 1.00 78.25 70 GLU A CA 1
ATOM 565 C C . GLU A 1 70 ? -33.814 20.967 29.827 1.00 78.25 70 GLU A C 1
ATOM 567 O O . GLU A 1 70 ? -34.443 20.605 30.821 1.00 78.25 70 GLU A O 1
ATOM 572 N N . LEU A 1 71 ? -33.112 22.093 29.787 1.00 76.31 71 LEU A N 1
ATOM 573 C CA . LEU A 1 71 ? -33.014 22.993 30.922 1.00 76.31 71 LEU A CA 1
ATOM 574 C C . LEU A 1 71 ? -34.320 23.748 31.079 1.00 76.31 71 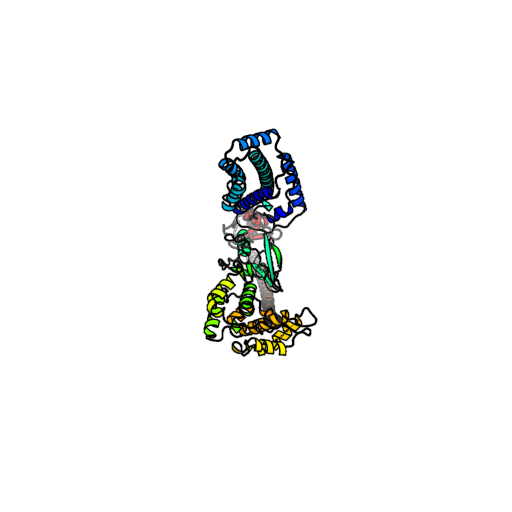LEU A C 1
ATOM 576 O O . LEU A 1 71 ? -34.880 24.267 30.109 1.00 76.31 71 LEU A O 1
ATOM 580 N N . SER A 1 72 ? -34.764 23.878 32.322 1.00 81.44 72 SER A N 1
ATOM 581 C CA . SER A 1 72 ? -35.862 24.780 32.628 1.00 81.44 72 SER A CA 1
ATOM 582 C C . SER A 1 72 ? -35.452 26.237 32.351 1.00 81.44 72 SER A C 1
ATOM 584 O O . SER A 1 72 ? -34.272 26.591 32.468 1.00 81.44 72 SER A O 1
ATOM 586 N N . PRO A 1 73 ? -36.411 27.129 32.040 1.00 80.38 73 PRO A N 1
ATOM 587 C CA . PRO A 1 73 ? -36.125 28.555 31.871 1.00 80.38 73 PRO A CA 1
ATOM 588 C C . PRO A 1 73 ? -35.372 29.170 33.062 1.00 80.38 73 PRO A C 1
ATOM 590 O O . PRO A 1 73 ? -34.461 29.968 32.863 1.00 80.38 73 PRO A O 1
ATOM 593 N N . ALA A 1 74 ? -35.678 28.729 34.287 1.00 82.25 74 ALA A N 1
ATOM 594 C CA . ALA A 1 74 ? -35.018 29.195 35.506 1.00 82.25 74 ALA A CA 1
ATOM 595 C C . ALA A 1 74 ? -33.528 28.806 35.572 1.00 82.25 74 ALA A C 1
ATOM 597 O O . ALA A 1 74 ? -32.693 29.607 35.988 1.00 82.25 74 ALA A O 1
ATOM 598 N N . GLU A 1 75 ? -33.166 27.598 35.131 1.00 81.56 75 GLU A N 1
ATOM 599 C CA . GLU A 1 75 ? -31.761 27.168 35.069 1.00 81.56 75 GLU A CA 1
ATOM 600 C C . GLU A 1 75 ? -30.988 27.928 33.984 1.00 81.56 75 GLU A C 1
ATOM 602 O O . GLU A 1 75 ? -29.823 28.284 34.179 1.00 81.56 75 GLU A O 1
ATOM 607 N N . CYS A 1 76 ? -31.637 28.221 32.854 1.00 81.25 76 CYS A N 1
ATOM 608 C CA . CYS A 1 76 ? -31.064 29.054 31.798 1.00 81.25 76 CYS A CA 1
ATOM 609 C C . CYS A 1 76 ? -30.790 30.484 32.285 1.00 81.25 76 CYS A C 1
ATOM 611 O O . CYS A 1 76 ? -29.705 31.018 32.037 1.00 81.25 76 CYS A O 1
ATOM 613 N N . GLU A 1 77 ? -31.734 31.090 33.008 1.00 84.62 77 GLU A N 1
ATOM 614 C CA . GLU A 1 77 ? -31.566 32.413 33.620 1.00 84.62 77 GLU A CA 1
ATOM 615 C C . GLU A 1 77 ? -30.426 32.414 34.640 1.00 84.62 77 GLU A C 1
ATOM 617 O O . GLU A 1 77 ? -29.551 33.278 34.578 1.00 84.62 77 GLU A O 1
ATOM 622 N N . GLN A 1 78 ? -30.356 31.397 35.504 1.00 88.56 78 GLN A N 1
ATOM 623 C CA . GLN A 1 78 ? -29.305 31.280 36.513 1.00 88.56 78 GLN A CA 1
ATOM 624 C C . GLN A 1 78 ? -27.901 31.222 35.894 1.00 88.56 78 GLN A C 1
ATOM 626 O O . GLN A 1 78 ? -26.986 31.909 36.351 1.00 88.56 78 GLN A O 1
ATOM 631 N N . VAL A 1 79 ? -27.704 30.412 34.848 1.00 85.50 79 VAL A N 1
ATOM 632 C CA . VAL A 1 79 ? -26.392 30.316 34.185 1.00 85.50 79 VAL A CA 1
ATOM 633 C C . VAL A 1 79 ? -26.056 31.600 33.433 1.00 85.50 79 VAL A C 1
ATOM 635 O O . VAL A 1 79 ? -24.897 32.017 33.397 1.00 85.50 79 VAL A O 1
ATOM 638 N N . THR A 1 80 ? -27.061 32.255 32.864 1.00 86.19 80 THR A N 1
ATOM 639 C CA . THR A 1 80 ? -26.892 33.545 32.198 1.00 86.19 80 THR A CA 1
ATOM 640 C C . THR A 1 80 ? -26.440 34.620 33.186 1.00 86.19 80 THR A C 1
ATOM 642 O O . THR A 1 80 ? -25.424 35.281 32.950 1.00 86.19 80 THR A O 1
ATOM 645 N N . GLU A 1 81 ? -27.116 34.737 34.331 1.00 87.94 81 GLU A N 1
ATOM 646 C CA . GLU A 1 81 ? -26.747 35.648 35.418 1.00 87.94 81 GLU A CA 1
ATOM 647 C C . GLU A 1 81 ? -25.341 35.350 35.952 1.00 87.94 81 GLU A C 1
ATOM 649 O O . GLU A 1 81 ? -24.533 36.258 36.172 1.00 87.94 81 GLU A O 1
ATOM 654 N N . GLU A 1 82 ? -24.996 34.071 36.098 1.00 89.31 82 GLU A N 1
ATOM 655 C CA . GLU A 1 82 ? -23.653 33.666 36.491 1.00 89.31 82 GLU A CA 1
ATOM 656 C C . GLU A 1 82 ? -22.605 34.174 35.486 1.00 89.31 82 GLU A C 1
ATOM 658 O O . GLU A 1 82 ? -21.637 34.831 35.872 1.00 89.31 82 GLU A O 1
ATOM 663 N N . PHE A 1 83 ? -22.799 33.934 34.186 1.00 86.12 83 PHE A N 1
ATOM 664 C CA . PHE A 1 83 ? -21.855 34.345 33.143 1.00 86.12 83 PHE A CA 1
ATOM 665 C C . PHE A 1 83 ? -21.704 35.864 33.048 1.00 86.12 83 PHE A C 1
ATOM 667 O O . PHE A 1 83 ? -20.579 36.336 32.851 1.00 86.12 83 PHE A O 1
ATOM 674 N N . LEU A 1 84 ? -22.785 36.630 33.244 1.00 85.19 84 LEU A N 1
ATOM 675 C CA . LEU A 1 84 ? -22.746 38.097 33.295 1.00 85.19 84 LEU A CA 1
ATOM 676 C C . LEU A 1 84 ? -21.760 38.595 34.362 1.00 85.19 84 LEU A C 1
ATOM 678 O O . LEU A 1 84 ? -20.966 39.507 34.099 1.00 85.19 84 LEU A O 1
ATOM 682 N N . ASN A 1 85 ? -21.729 37.915 35.509 1.00 86.12 85 ASN A N 1
ATOM 683 C CA . ASN A 1 85 ? -20.885 38.239 36.658 1.00 86.12 85 ASN A CA 1
ATOM 684 C C . ASN A 1 85 ? -19.466 37.641 36.593 1.00 86.12 85 ASN A C 1
ATOM 686 O O . ASN A 1 85 ? -18.578 38.052 37.344 1.00 86.12 85 ASN A O 1
ATOM 690 N N . LEU A 1 86 ? -19.201 36.692 35.689 1.00 82.81 86 LEU A N 1
ATOM 691 C CA . LEU A 1 86 ? -17.887 36.061 35.561 1.00 82.81 86 LEU A CA 1
ATOM 692 C C . LEU A 1 86 ? -16.915 36.869 34.687 1.00 82.81 86 LEU A C 1
ATOM 694 O O . LEU A 1 86 ? -17.259 37.445 33.651 1.00 82.81 86 LEU A O 1
ATOM 698 N N . GLY A 1 87 ? -15.645 36.869 35.097 1.00 80.12 87 GLY A N 1
ATOM 699 C CA . GLY A 1 87 ? -14.531 37.330 34.267 1.00 80.12 87 GLY A CA 1
ATOM 700 C C . GLY A 1 87 ? -14.131 36.284 33.220 1.00 80.12 87 GLY A C 1
ATOM 701 O O . GLY A 1 87 ? -14.323 35.086 33.425 1.00 80.12 87 GLY A O 1
ATOM 702 N N . GLN A 1 88 ? -13.501 36.725 32.128 1.00 73.12 88 GLN A N 1
ATOM 703 C CA . GLN A 1 88 ? -13.142 35.878 30.976 1.00 73.12 88 GLN A CA 1
ATOM 704 C C . GLN A 1 88 ? -12.387 34.592 31.354 1.00 73.12 88 GLN A C 1
ATOM 706 O O . GLN A 1 88 ? -12.744 33.518 30.883 1.00 73.12 88 GLN A O 1
ATOM 711 N N . LYS A 1 89 ? -11.395 34.672 32.255 1.00 76.31 89 LYS A N 1
ATOM 712 C CA . LYS A 1 89 ? -10.642 33.490 32.722 1.00 76.31 89 LYS A CA 1
ATOM 713 C C . LYS A 1 89 ? -11.532 32.439 33.391 1.00 76.31 89 LYS A C 1
ATOM 715 O O . LYS A 1 89 ? -11.318 31.249 33.211 1.00 76.31 89 LYS A O 1
ATOM 720 N N . ARG A 1 90 ? -12.537 32.870 34.161 1.00 81.44 90 ARG A N 1
ATOM 721 C CA . ARG A 1 90 ? -13.464 31.945 34.831 1.00 81.44 90 ARG A CA 1
ATOM 722 C C . ARG A 1 90 ? -14.461 31.333 33.849 1.00 81.44 90 ARG A C 1
ATOM 724 O O . ARG A 1 90 ? -14.805 30.168 34.000 1.00 81.44 90 ARG A O 1
ATOM 731 N N . ILE A 1 91 ? -14.880 32.095 32.835 1.00 78.88 91 ILE A N 1
ATOM 732 C CA . ILE A 1 91 ? -15.700 31.578 31.732 1.00 78.88 91 ILE A CA 1
ATOM 733 C C . ILE A 1 91 ? -14.928 30.495 30.967 1.00 78.88 91 ILE A C 1
ATOM 735 O O . ILE A 1 91 ? -15.465 29.414 30.751 1.00 78.88 91 ILE A O 1
ATOM 739 N N . ALA A 1 92 ? -13.658 30.739 30.625 1.00 76.69 92 ALA A N 1
ATOM 740 C CA . ALA A 1 92 ? -12.802 29.734 29.990 1.00 76.69 92 ALA A CA 1
ATOM 741 C C . ALA A 1 92 ? -12.706 28.454 30.840 1.00 76.69 92 ALA A C 1
ATOM 743 O O . ALA A 1 92 ? -13.002 27.374 30.337 1.00 76.69 92 ALA A O 1
ATOM 744 N N . GLY A 1 93 ? -12.451 28.588 32.148 1.00 79.00 93 GLY A N 1
ATOM 745 C CA . GLY A 1 93 ? -12.416 27.451 33.076 1.00 79.00 93 GLY A CA 1
ATOM 746 C C . GLY A 1 93 ? -13.726 26.652 33.152 1.00 79.00 93 GLY A C 1
ATOM 747 O O . GLY A 1 93 ? -13.702 25.442 33.379 1.00 79.00 93 GLY A O 1
ATOM 748 N N . LYS A 1 94 ? -14.888 27.280 32.912 1.00 85.31 94 LYS A N 1
ATOM 749 C CA . LYS A 1 94 ? -16.158 26.545 32.786 1.00 85.31 94 LYS A CA 1
ATOM 750 C C . LYS A 1 94 ? -16.217 25.686 31.533 1.00 85.31 94 LYS A C 1
ATOM 752 O O . LYS A 1 94 ? -16.722 24.574 31.604 1.00 85.31 94 LYS A O 1
ATOM 757 N N . PHE A 1 95 ? -15.716 26.171 30.402 1.00 81.06 95 PHE A N 1
ATOM 758 C CA . PHE A 1 95 ? -15.630 25.346 29.199 1.00 81.06 95 PHE A CA 1
ATOM 759 C C . PHE A 1 95 ? -14.601 24.223 29.360 1.00 81.06 95 PHE A C 1
ATOM 761 O O . PHE A 1 95 ? -14.891 23.100 28.967 1.00 81.06 95 PHE A O 1
ATOM 768 N N . GLU A 1 96 ? -13.455 24.487 29.995 1.00 77.56 96 GLU A N 1
ATOM 769 C CA . GLU A 1 96 ? -12.438 23.464 30.298 1.00 77.56 96 GLU A CA 1
ATOM 770 C C . GLU A 1 96 ? -13.006 22.314 31.133 1.00 77.56 96 GLU A C 1
ATOM 772 O O . GLU A 1 96 ? -12.707 21.146 30.881 1.00 77.56 96 GLU A O 1
ATOM 777 N N . SER A 1 97 ? -13.868 22.623 32.107 1.00 82.94 97 SER A N 1
ATOM 778 C CA . SER A 1 97 ? -14.432 21.608 32.998 1.00 82.94 97 SER A CA 1
ATOM 779 C C . SER A 1 97 ? -15.335 20.598 32.286 1.00 82.94 97 SER A C 1
ATOM 781 O O . SER A 1 97 ? -15.475 19.478 32.776 1.00 82.94 97 SER A O 1
ATOM 783 N N . LEU A 1 98 ? -15.867 20.927 31.099 1.00 80.38 98 LEU A N 1
ATOM 784 C CA . LEU A 1 98 ? -16.607 19.975 30.259 1.00 80.38 98 LEU A CA 1
ATOM 785 C C . LEU A 1 98 ? -15.712 18.839 29.731 1.00 80.38 98 LEU A C 1
ATOM 787 O O . LEU A 1 98 ? -16.216 17.788 29.336 1.00 80.38 98 LEU A O 1
ATOM 791 N N . PHE A 1 99 ? -14.391 19.033 29.748 1.00 74.19 99 PHE A N 1
ATOM 792 C CA . PHE A 1 99 ? -13.400 18.089 29.233 1.00 74.19 99 PHE A CA 1
ATOM 793 C C . PHE A 1 99 ? -12.532 17.454 30.337 1.00 74.19 99 PHE A C 1
ATOM 795 O O . PHE A 1 99 ? -11.788 16.517 30.062 1.00 74.19 99 PHE A O 1
ATOM 802 N N . PHE A 1 100 ? -12.609 17.904 31.595 1.00 63.75 100 PHE A N 1
ATOM 803 C CA . PHE A 1 100 ? -11.742 17.421 32.684 1.00 63.75 100 PHE A CA 1
ATOM 804 C C . PHE A 1 100 ? -11.928 15.909 32.974 1.00 63.75 100 PHE A C 1
ATOM 806 O O . PHE A 1 100 ? -13.068 15.429 32.982 1.00 63.75 100 PHE A O 1
ATOM 813 N N . PRO A 1 101 ? -10.855 15.122 33.241 1.00 53.09 101 PRO A N 1
ATOM 814 C CA . PRO A 1 101 ? -9.461 15.501 33.540 1.00 53.09 101 PRO A CA 1
ATOM 815 C C . PRO A 1 101 ? -8.515 15.583 32.326 1.00 53.09 101 PRO A C 1
ATOM 817 O O . PRO A 1 101 ? -7.314 15.367 32.471 1.00 53.09 101 PRO A O 1
ATOM 820 N N . LEU A 1 102 ? -9.022 15.827 31.116 1.00 55.62 102 LEU A N 1
ATOM 821 C CA . LEU A 1 102 ? -8.248 15.602 29.893 1.00 55.62 102 LEU A CA 1
ATOM 822 C C . LEU A 1 102 ? -7.382 16.811 29.515 1.00 55.62 102 LEU A C 1
ATOM 824 O O . LEU A 1 102 ? -7.883 17.901 29.264 1.00 55.62 102 LEU A O 1
ATOM 828 N N . ASN A 1 103 ? -6.068 16.589 29.456 1.00 55.72 103 ASN A N 1
ATOM 829 C CA . ASN A 1 103 ? -5.045 17.583 29.129 1.00 55.72 103 ASN A CA 1
ATOM 830 C C . ASN A 1 103 ? -4.796 17.657 27.607 1.00 55.72 103 ASN A C 1
ATOM 832 O O . ASN A 1 103 ? -3.668 17.499 27.144 1.00 55.72 103 ASN A O 1
ATOM 836 N N . ILE A 1 104 ? -5.855 17.811 26.809 1.00 53.16 104 ILE A N 1
ATOM 837 C CA . ILE A 1 104 ? -5.739 17.786 25.341 1.00 53.16 104 ILE A CA 1
ATOM 838 C C . ILE A 1 104 ? -5.196 19.116 24.851 1.00 53.16 104 ILE A C 1
ATOM 840 O O . ILE A 1 104 ? -5.744 20.171 25.172 1.00 53.16 104 ILE A O 1
ATOM 844 N N . ALA A 1 105 ? -4.173 19.022 24.001 1.00 51.03 105 ALA A N 1
ATOM 845 C CA . ALA A 1 105 ? -3.687 20.020 23.050 1.00 51.03 105 ALA A CA 1
ATOM 846 C C . ALA A 1 105 ? -4.145 21.460 23.337 1.00 51.03 105 ALA A C 1
ATOM 848 O O . ALA A 1 105 ? -4.962 22.038 22.608 1.00 51.03 105 ALA A O 1
ATOM 849 N N . ASN A 1 106 ? -3.541 22.023 24.386 1.00 55.16 106 ASN A N 1
ATOM 850 C CA . ASN A 1 106 ? -3.726 23.379 24.898 1.00 55.16 106 ASN A CA 1
ATOM 851 C C . ASN A 1 106 ? -3.903 24.412 23.763 1.00 55.16 106 ASN A C 1
ATOM 853 O O . ASN A 1 106 ? -4.780 25.260 23.809 1.00 55.16 106 ASN A O 1
ATOM 857 N N . MET A 1 107 ? -3.179 24.260 22.646 1.00 51.72 107 MET A N 1
ATOM 858 C CA . MET A 1 107 ? -3.273 25.136 21.474 1.00 51.72 107 MET A CA 1
ATOM 859 C C . MET A 1 107 ? -4.661 25.269 20.825 1.00 51.72 107 MET A C 1
ATOM 861 O O . MET A 1 107 ? -4.993 26.376 20.416 1.00 51.72 107 MET A O 1
ATOM 865 N N . CYS A 1 108 ? -5.459 24.205 20.658 1.00 55.88 108 CYS A N 1
ATOM 866 C CA . CYS A 1 108 ? -6.758 24.318 19.965 1.00 55.88 108 CYS A CA 1
ATOM 867 C C . CYS A 1 108 ? -7.817 24.969 20.855 1.00 55.88 108 CYS A C 1
ATOM 869 O O . CYS A 1 108 ? -8.577 25.820 20.388 1.00 55.88 108 CYS A O 1
ATOM 871 N N . PHE A 1 109 ? -7.822 24.602 22.137 1.00 63.62 109 PHE A N 1
ATOM 872 C CA . PHE A 1 109 ? -8.698 25.198 23.134 1.00 63.62 109 PHE A CA 1
ATOM 873 C C . PHE A 1 109 ? -8.314 26.658 23.414 1.00 63.62 109 PHE A C 1
ATOM 875 O O . PHE A 1 109 ? -9.176 27.526 23.366 1.00 63.62 109 PHE A O 1
ATOM 882 N N . GLU A 1 110 ? -7.024 26.972 23.555 1.00 61.56 110 GLU A N 1
ATOM 883 C CA . GLU A 1 110 ? -6.526 28.349 23.686 1.00 61.56 110 GLU A CA 1
ATOM 884 C C . GLU A 1 110 ? -6.881 29.201 22.463 1.00 61.56 110 GLU A C 1
ATOM 886 O O . GLU A 1 110 ? -7.306 30.344 22.604 1.00 61.56 110 GLU A O 1
ATOM 891 N N . ARG A 1 111 ? -6.789 28.658 21.237 1.00 61.16 111 ARG A N 1
ATOM 892 C CA . ARG A 1 111 ? -7.222 29.373 20.020 1.00 61.16 111 ARG A CA 1
ATOM 893 C C . ARG A 1 111 ? -8.728 29.613 20.004 1.00 61.16 111 ARG A C 1
ATOM 895 O O . ARG A 1 111 ? -9.159 30.671 19.549 1.00 61.16 111 ARG A O 1
ATOM 902 N N . PHE A 1 112 ? -9.505 28.641 20.478 1.00 65.38 112 PHE A N 1
ATOM 903 C CA . PHE A 1 112 ? -10.949 28.756 20.630 1.00 65.38 112 PHE A CA 1
ATOM 904 C C . PHE A 1 112 ? -11.284 29.843 21.657 1.00 65.38 112 PHE A C 1
ATOM 906 O O . PHE A 1 112 ? -11.901 30.838 21.293 1.00 65.38 112 PHE A O 1
ATOM 913 N N . VAL A 1 113 ? -10.787 29.740 22.893 1.00 60.88 113 VAL A N 1
ATOM 914 C CA . VAL A 1 113 ? -10.950 30.753 23.948 1.00 60.88 113 VAL A CA 1
ATOM 915 C C . VAL A 1 113 ? -10.499 32.124 23.454 1.00 60.88 113 VAL A C 1
ATOM 917 O O . VAL A 1 113 ? -11.245 33.091 23.592 1.00 60.88 113 VAL A O 1
ATOM 920 N N . ALA A 1 114 ? -9.344 32.224 22.794 1.00 61.75 114 ALA A N 1
ATOM 921 C CA . ALA A 1 114 ? -8.855 33.459 22.190 1.00 61.75 114 ALA A CA 1
ATOM 922 C C . ALA A 1 114 ? -9.808 34.018 21.122 1.00 61.75 114 ALA A C 1
ATOM 924 O O . ALA A 1 114 ? -10.003 35.226 21.078 1.00 61.75 114 ALA A O 1
ATOM 925 N N . MET A 1 115 ? -10.431 33.190 20.276 1.00 62.03 115 MET A N 1
ATOM 926 C CA . MET A 1 115 ? -11.386 33.649 19.255 1.00 62.03 115 MET A CA 1
ATOM 927 C C . MET A 1 115 ? -12.611 34.350 19.868 1.00 62.03 115 MET A C 1
ATOM 929 O O . MET A 1 115 ? -13.108 35.311 19.285 1.00 62.03 115 MET A O 1
ATOM 933 N N . TYR A 1 116 ? -13.061 33.923 21.052 1.00 58.62 116 TYR A N 1
ATOM 934 C CA . TYR A 1 116 ? -14.214 34.515 21.749 1.00 58.62 116 TYR A CA 1
ATOM 935 C C . TYR A 1 116 ? -13.838 35.582 22.784 1.00 58.62 116 TYR A C 1
ATOM 937 O O . TYR A 1 116 ? -14.696 36.357 23.200 1.00 58.62 116 TYR A O 1
ATOM 945 N N . THR A 1 117 ? -12.568 35.650 23.191 1.00 54.41 117 THR A N 1
ATOM 946 C CA . THR A 1 117 ? -12.074 36.612 24.195 1.00 54.41 117 THR A CA 1
ATOM 947 C C . THR A 1 117 ? -11.287 37.781 23.594 1.00 54.41 117 THR A C 1
ATOM 949 O O . THR A 1 117 ? -11.081 38.781 24.279 1.00 54.41 117 THR A O 1
ATOM 952 N N . LYS A 1 118 ? -10.887 37.720 22.312 1.00 51.50 118 LYS A N 1
ATOM 953 C CA . LYS A 1 118 ? -10.025 38.725 21.656 1.00 51.50 118 LYS A CA 1
ATOM 954 C C . LYS A 1 118 ? -10.663 40.072 21.310 1.00 51.50 118 LYS A C 1
ATOM 956 O O . LYS A 1 118 ? -9.955 40.902 20.749 1.00 51.50 118 LYS A O 1
ATOM 961 N N . HIS A 1 119 ? -11.921 40.346 21.655 1.00 48.94 119 HIS A N 1
ATOM 962 C CA . HIS A 1 119 ? -12.445 41.716 21.590 1.00 48.94 119 HIS A CA 1
ATOM 963 C C . HIS A 1 119 ? -12.366 42.381 22.975 1.00 48.94 119 HIS A C 1
ATOM 965 O O . HIS A 1 119 ? -13.197 42.093 23.837 1.00 48.94 119 HIS A O 1
ATOM 971 N N . PRO A 1 120 ? -11.367 43.258 23.224 1.00 43.53 120 PRO A N 1
ATOM 972 C CA . PRO A 1 120 ? -11.078 43.795 24.554 1.00 43.53 120 PRO A CA 1
ATOM 973 C C . PRO A 1 120 ? -11.920 45.030 24.903 1.00 43.53 120 PRO A C 1
ATOM 975 O O . PRO A 1 120 ? -11.853 45.520 26.027 1.00 43.53 120 PRO A O 1
ATOM 978 N N . SER A 1 121 ? -12.709 45.562 23.970 1.00 46.66 121 SER A N 1
ATOM 979 C CA . SER A 1 121 ? -13.559 46.723 24.215 1.00 46.66 121 SER A CA 1
ATOM 980 C C . SER A 1 121 ? -14.975 46.254 24.528 1.00 46.66 121 SER A C 1
ATOM 982 O O . SER A 1 121 ? -15.767 46.062 23.614 1.00 46.66 121 SER A O 1
ATOM 984 N N . GLN A 1 122 ? -15.254 46.060 25.819 1.00 48.56 122 GLN A N 1
ATOM 985 C CA . GLN A 1 122 ? -16.583 45.782 26.375 1.00 48.56 122 GLN A CA 1
ATOM 986 C C . GLN A 1 122 ? -17.241 44.531 25.770 1.00 48.56 122 GLN A C 1
ATOM 988 O O . GLN A 1 122 ? -17.919 44.575 24.749 1.00 48.56 122 GLN A O 1
ATOM 993 N N . THR A 1 123 ? -17.088 43.389 26.444 1.00 52.78 123 THR A N 1
ATOM 994 C CA . THR A 1 123 ? -18.075 42.316 26.267 1.00 52.78 123 THR A CA 1
ATOM 995 C C . THR A 1 123 ? -19.375 42.835 26.869 1.00 52.78 123 THR A C 1
ATOM 997 O O . THR A 1 123 ? -19.565 42.771 28.079 1.00 52.78 123 THR A O 1
ATOM 1000 N N . ASP A 1 124 ? -20.202 43.451 26.026 1.00 63.16 124 ASP A N 1
ATOM 1001 C CA . ASP A 1 124 ? -21.573 43.843 26.344 1.00 63.16 124 ASP A CA 1
ATOM 1002 C C . ASP A 1 124 ? -22.309 42.661 27.002 1.00 63.16 124 ASP A C 1
ATOM 1004 O O . ASP A 1 124 ? -21.972 41.500 26.735 1.00 63.16 124 ASP A O 1
ATOM 1008 N N . GLY A 1 125 ? -23.294 42.928 27.865 1.00 63.53 125 GLY A N 1
ATOM 1009 C CA . GLY A 1 125 ? -24.075 41.886 28.545 1.00 63.53 125 GLY A CA 1
ATOM 1010 C C . GLY A 1 125 ? -24.591 40.839 27.553 1.00 63.53 125 GLY A C 1
ATOM 1011 O O . GLY A 1 125 ? -24.379 39.642 27.743 1.00 63.53 125 GLY A O 1
ATOM 1012 N N . LEU A 1 126 ? -25.057 41.303 26.391 1.00 66.31 126 LEU A N 1
ATOM 1013 C CA . LEU A 1 126 ? -25.487 40.487 25.252 1.00 66.31 126 LEU A CA 1
ATOM 1014 C C . LEU A 1 126 ? -24.433 39.477 24.753 1.00 66.31 126 LEU A C 1
ATOM 1016 O O . LEU A 1 126 ? -24.776 38.380 24.312 1.00 66.31 126 LEU A O 1
ATOM 1020 N N . ALA A 1 127 ? -23.138 39.801 24.803 1.00 70.25 127 ALA A N 1
ATOM 1021 C CA . ALA A 1 127 ? -22.079 38.874 24.398 1.00 70.25 127 ALA A CA 1
ATOM 1022 C C . ALA A 1 127 ? -21.878 37.750 25.427 1.00 70.25 127 ALA A C 1
ATOM 1024 O O . ALA A 1 127 ? -21.615 36.605 25.053 1.00 70.25 127 ALA A O 1
ATOM 1025 N N . LYS A 1 128 ? -22.023 38.060 26.720 1.00 74.88 128 LYS A N 1
ATOM 1026 C CA . LYS A 1 128 ? -21.928 37.071 27.802 1.00 74.88 128 LYS A CA 1
ATOM 1027 C C . LYS A 1 128 ? -23.158 36.169 27.868 1.00 74.88 128 LYS A C 1
ATOM 1029 O O . LYS A 1 128 ? -22.994 34.972 28.076 1.00 74.88 128 LYS A O 1
ATOM 1034 N N . GLU A 1 129 ? -24.347 36.699 27.594 1.00 78.88 129 GLU A N 1
ATOM 1035 C CA . GLU A 1 129 ? -25.585 35.916 27.456 1.00 78.88 129 GLU A CA 1
ATOM 1036 C C . GLU A 1 129 ? -25.484 34.891 26.316 1.00 78.88 129 GLU A C 1
ATOM 1038 O O . GLU A 1 129 ? -25.821 33.715 26.479 1.00 78.88 129 GLU A O 1
ATOM 1043 N N . ARG A 1 130 ? -24.914 35.296 25.171 1.00 76.50 130 ARG A N 1
ATOM 1044 C CA . ARG A 1 130 ? -24.621 34.379 24.055 1.00 76.50 130 ARG A CA 1
ATOM 1045 C C . ARG A 1 130 ? -23.613 33.297 24.440 1.00 76.50 130 ARG A C 1
ATOM 1047 O O . ARG A 1 130 ? -23.783 32.140 24.063 1.00 76.50 130 ARG A O 1
ATOM 1054 N N . LEU A 1 131 ? -22.574 33.643 25.204 1.00 78.38 131 LEU A N 1
ATOM 1055 C CA . LEU A 1 131 ? -21.607 32.661 25.710 1.00 78.38 131 LEU A CA 1
ATOM 1056 C C . LEU A 1 131 ? -22.239 31.683 26.707 1.00 78.38 131 LEU A C 1
ATOM 1058 O O . LEU A 1 131 ? -21.910 30.500 26.657 1.00 78.38 131 LEU A O 1
ATOM 1062 N N . ALA A 1 132 ? -23.147 32.150 27.567 1.00 83.50 132 ALA A N 1
ATOM 1063 C CA . ALA A 1 132 ? -23.897 31.306 28.495 1.00 83.50 132 ALA A CA 1
ATOM 1064 C C . ALA A 1 132 ? -24.780 30.309 27.735 1.00 83.50 132 ALA A C 1
ATOM 1066 O O . ALA A 1 132 ? -24.700 29.103 27.958 1.00 83.50 132 ALA A O 1
ATOM 1067 N N . SER A 1 133 ? -25.534 30.802 26.752 1.00 79.81 133 SER A N 1
ATOM 1068 C CA . SER A 1 133 ? -26.364 29.987 25.857 1.00 79.81 133 SER A CA 1
ATOM 1069 C C . SER A 1 133 ? -25.543 28.919 25.128 1.00 79.81 133 SER A C 1
ATOM 1071 O O . SER A 1 133 ? -25.900 27.740 25.092 1.00 79.81 133 SER A O 1
ATOM 1073 N N . PHE A 1 134 ? -24.383 29.314 24.598 1.00 80.25 134 PHE A N 1
ATOM 1074 C CA . PHE A 1 134 ? -23.461 28.403 23.933 1.00 80.25 134 PHE A CA 1
ATOM 1075 C C . PHE A 1 134 ? -22.871 27.356 24.892 1.00 80.25 134 PHE A C 1
ATOM 1077 O O . PHE A 1 134 ? -22.796 26.175 24.544 1.00 80.25 134 PHE A O 1
ATOM 1084 N N . TYR A 1 135 ? -22.490 27.762 26.108 1.00 84.44 135 TYR A N 1
ATOM 1085 C CA . TYR A 1 135 ? -22.030 26.852 27.156 1.00 84.44 135 TYR A CA 1
ATOM 1086 C C . TYR A 1 135 ? -23.089 25.800 27.487 1.00 84.44 135 TYR A C 1
ATOM 1088 O O . TYR A 1 135 ? -22.760 24.616 27.533 1.00 84.44 135 TYR A O 1
ATOM 1096 N N . MET A 1 136 ? -24.351 26.205 27.647 1.00 84.31 136 MET A N 1
ATOM 1097 C CA . MET A 1 136 ? -25.441 25.280 27.958 1.00 84.31 136 MET A CA 1
ATOM 1098 C C . MET A 1 136 ? -25.692 24.273 26.836 1.00 84.31 136 MET A C 1
ATOM 1100 O O . MET A 1 136 ? -25.804 23.081 27.113 1.00 84.31 136 MET A O 1
ATOM 1104 N N . SER A 1 137 ? -25.673 24.710 25.573 1.00 81.56 137 SER A N 1
ATOM 1105 C CA . SER A 1 137 ? -25.776 23.805 24.418 1.00 81.56 137 SER A CA 1
ATOM 1106 C C . SER A 1 137 ? -24.622 22.790 24.374 1.00 81.56 137 SER A C 1
ATOM 1108 O O . SER A 1 137 ? -24.845 21.591 24.177 1.00 81.56 137 SER A O 1
ATOM 1110 N N . CYS A 1 138 ? -23.386 23.235 24.634 1.00 83.19 138 CYS A N 1
ATOM 1111 C CA . CYS A 1 138 ? -22.227 22.342 24.724 1.00 83.19 138 CYS A CA 1
ATOM 1112 C C . CYS A 1 138 ? -22.346 21.359 25.891 1.00 83.19 138 CYS A C 1
ATOM 1114 O O . CYS A 1 138 ? -22.094 20.170 25.707 1.00 83.19 138 CYS A O 1
ATOM 1116 N N . LYS A 1 139 ? -22.739 21.840 27.076 1.00 86.31 139 LYS A N 1
ATOM 1117 C CA . LYS A 1 139 ? -22.915 21.026 28.281 1.00 86.31 139 LYS A CA 1
ATOM 1118 C C . LYS A 1 139 ? -23.957 19.933 28.052 1.00 86.31 139 LYS A C 1
ATOM 1120 O O . LYS A 1 139 ? -23.646 18.765 28.261 1.00 86.31 139 LYS A O 1
ATOM 1125 N N . LEU A 1 140 ? -25.136 20.294 27.545 1.00 85.19 140 LEU A N 1
ATOM 1126 C CA . LEU A 1 140 ? -26.214 19.357 27.220 1.00 85.19 140 LEU A CA 1
ATOM 1127 C C . LEU A 1 140 ? -25.740 18.265 26.250 1.00 85.19 140 LEU A C 1
ATOM 1129 O O . LEU A 1 140 ? -25.931 17.073 26.500 1.00 85.19 140 LEU A O 1
ATOM 1133 N N . SER A 1 141 ? -25.060 18.670 25.174 1.00 83.88 141 SER A N 1
ATOM 1134 C CA . SER A 1 141 ? -24.559 17.744 24.153 1.00 83.88 141 SER A CA 1
ATOM 1135 C C . SER A 1 141 ? -23.487 16.800 24.704 1.00 83.88 141 SER A C 1
ATOM 1137 O O . SER A 1 141 ? -23.545 15.592 24.487 1.00 83.88 141 SER A O 1
ATOM 1139 N N . ILE A 1 142 ? -22.507 17.332 25.442 1.00 86.00 142 ILE A N 1
ATOM 1140 C CA . ILE A 1 142 ? -21.399 16.552 26.010 1.00 86.00 142 ILE A CA 1
ATOM 1141 C C . ILE A 1 142 ? -21.897 15.588 27.091 1.00 86.00 142 ILE A C 1
ATOM 1143 O O . ILE A 1 142 ? -21.452 14.443 27.139 1.00 86.00 142 ILE A O 1
ATOM 1147 N N . GLU A 1 143 ? -22.823 16.014 27.949 1.00 87.31 143 GLU A N 1
ATOM 1148 C CA . GLU A 1 143 ? -23.395 15.147 28.981 1.00 87.31 143 GLU A CA 1
ATOM 1149 C C . GLU A 1 143 ? -24.265 14.034 28.389 1.00 87.31 143 GLU A C 1
ATOM 1151 O O . GLU A 1 143 ? -24.189 12.897 28.854 1.00 87.31 143 GLU A O 1
ATOM 1156 N N . THR A 1 144 ? -25.025 14.333 27.332 1.00 88.75 144 THR A N 1
ATOM 1157 C CA . THR A 1 144 ? -25.761 13.320 26.563 1.00 88.75 144 THR A CA 1
ATOM 1158 C C . THR A 1 144 ? -24.796 12.300 25.965 1.00 88.75 144 THR A C 1
ATOM 1160 O O . THR A 1 144 ? -24.929 11.100 26.197 1.00 88.75 144 THR A O 1
ATOM 1163 N N . LEU A 1 145 ? -23.760 12.771 25.263 1.00 87.38 145 LEU A N 1
ATOM 1164 C CA . LEU A 1 145 ? -22.730 11.907 24.683 1.00 87.38 145 LEU A CA 1
ATOM 1165 C C . LEU A 1 145 ? -22.027 11.056 25.736 1.00 87.38 145 LEU A C 1
ATOM 1167 O O . LEU A 1 145 ? -21.736 9.892 25.478 1.00 87.38 145 LEU A O 1
ATOM 1171 N N . LYS A 1 146 ? -21.772 11.609 26.925 1.00 88.25 146 LYS A N 1
ATOM 1172 C CA . LYS A 1 146 ? -21.185 10.866 28.038 1.00 88.25 146 LYS A CA 1
ATOM 1173 C C . LYS A 1 146 ? -22.057 9.672 28.423 1.00 88.25 146 LYS A C 1
ATOM 1175 O O . LYS A 1 146 ? -21.530 8.570 28.501 1.00 88.25 146 LYS A O 1
ATOM 1180 N N . THR A 1 147 ? -23.364 9.872 28.599 1.00 90.12 147 THR A N 1
ATOM 1181 C CA . THR A 1 147 ? -24.301 8.777 28.899 1.00 90.12 147 THR A CA 1
ATOM 1182 C C . THR A 1 147 ? -24.323 7.734 27.790 1.00 90.12 147 THR A C 1
ATOM 1184 O O . THR A 1 147 ? -24.156 6.552 28.069 1.00 90.12 147 THR A O 1
ATOM 1187 N N . ILE A 1 148 ? -24.431 8.161 26.532 1.00 90.56 148 ILE A N 1
ATOM 1188 C CA . ILE A 1 148 ? -24.446 7.241 25.389 1.00 90.56 148 ILE A CA 1
ATOM 1189 C C . ILE A 1 148 ? -23.162 6.411 25.316 1.00 90.56 148 ILE A C 1
ATOM 1191 O O . ILE A 1 148 ? -23.227 5.204 25.087 1.00 90.56 148 ILE A O 1
ATOM 1195 N N . ILE A 1 149 ? -22.000 7.032 25.532 1.00 86.88 149 ILE A N 1
ATOM 1196 C CA . ILE A 1 149 ? -20.705 6.344 25.538 1.00 86.88 149 ILE A CA 1
ATOM 1197 C C . ILE A 1 149 ? -20.618 5.348 26.697 1.00 86.88 149 ILE A C 1
ATOM 1199 O O . ILE A 1 149 ? -20.217 4.205 26.480 1.00 86.88 149 ILE A O 1
ATOM 1203 N N . ASP A 1 150 ? -20.999 5.767 27.905 1.00 86.62 150 ASP A N 1
ATOM 1204 C CA . ASP A 1 150 ? -20.918 4.942 29.114 1.00 86.62 150 ASP A CA 1
ATOM 1205 C C . ASP A 1 150 ? -21.895 3.743 29.055 1.00 86.62 150 ASP A C 1
ATOM 1207 O O . ASP A 1 150 ? -21.593 2.675 29.584 1.00 86.62 150 ASP A O 1
ATOM 1211 N N . GLU A 1 151 ? -23.029 3.869 28.358 1.00 89.31 151 GLU A N 1
ATOM 1212 C CA . GLU A 1 151 ? -23.972 2.764 28.113 1.00 89.31 151 GLU A CA 1
ATOM 1213 C C . GLU A 1 151 ? -23.558 1.841 26.955 1.00 89.31 151 GLU A C 1
ATOM 1215 O O . GLU A 1 151 ? -24.014 0.702 26.880 1.00 89.31 151 GLU A O 1
ATOM 1220 N N . ASN A 1 152 ? -22.685 2.303 26.055 1.00 84.56 152 ASN A N 1
ATOM 1221 C CA . ASN A 1 152 ? -22.258 1.572 24.857 1.00 84.56 152 ASN A CA 1
ATOM 1222 C C . ASN A 1 152 ? -20.741 1.343 24.836 1.00 84.56 152 ASN A C 1
ATOM 1224 O O . ASN A 1 152 ? -20.103 1.436 23.783 1.00 84.56 152 ASN A O 1
ATOM 1228 N N . LEU A 1 153 ? -20.143 1.035 25.992 1.00 81.44 153 LEU A N 1
ATOM 1229 C CA . LEU A 1 153 ? -18.686 0.908 26.133 1.00 81.44 153 LEU A CA 1
ATOM 1230 C C . LEU A 1 153 ? -18.057 -0.062 25.131 1.00 81.44 153 LEU A C 1
ATOM 1232 O O . LEU A 1 153 ? -16.950 0.189 24.678 1.00 81.44 153 LEU A O 1
ATOM 1236 N N . GLU A 1 154 ? -18.753 -1.124 24.736 1.00 75.88 154 GLU A N 1
ATOM 1237 C CA . GLU A 1 154 ? -18.279 -2.078 23.724 1.00 75.88 154 GLU A CA 1
ATOM 1238 C C . GLU A 1 154 ? -18.076 -1.473 22.321 1.00 75.88 154 GLU A C 1
ATOM 1240 O O . GLU A 1 154 ? -17.293 -2.007 21.541 1.00 75.88 154 GLU A O 1
ATOM 1245 N N . MET A 1 155 ? -18.742 -0.356 22.002 1.00 77.50 155 MET A N 1
ATOM 1246 C CA . MET A 1 155 ? -18.561 0.382 20.745 1.00 77.50 155 MET A CA 1
ATOM 1247 C C . MET A 1 155 ? -17.516 1.500 20.870 1.00 77.50 155 MET A C 1
ATOM 1249 O O . MET A 1 155 ? -16.908 1.912 19.881 1.00 77.50 155 MET A O 1
ATOM 1253 N N . PHE A 1 156 ? -17.317 2.012 22.086 1.00 79.06 156 PHE A N 1
ATOM 1254 C CA . PHE A 1 156 ? -16.478 3.180 22.352 1.00 79.06 156 PHE A CA 1
ATOM 1255 C C . PHE A 1 156 ? -15.166 2.861 23.074 1.00 79.06 156 PHE A C 1
ATOM 1257 O O . PHE A 1 156 ? -14.365 3.772 23.267 1.00 79.06 156 PHE A O 1
ATOM 1264 N N . SER A 1 157 ? -14.931 1.601 23.443 1.00 75.94 157 SER A N 1
ATOM 1265 C CA . SER A 1 157 ? -13.711 1.113 24.089 1.00 75.94 157 SER A CA 1
ATOM 1266 C C . SER A 1 157 ? -13.101 -0.058 23.306 1.00 75.94 157 SER A C 1
ATOM 1268 O O . SER A 1 157 ? -13.843 -0.804 22.666 1.00 75.94 157 SER A O 1
ATOM 1270 N N . PRO A 1 158 ? -11.773 -0.263 23.372 1.00 73.25 158 PRO A N 1
ATOM 1271 C CA . PRO A 1 158 ? -11.103 -1.383 22.726 1.00 73.25 158 PRO A CA 1
ATOM 1272 C C . PRO A 1 158 ? -11.622 -2.707 23.270 1.00 73.25 158 PRO A C 1
ATOM 1274 O O . PRO A 1 158 ? -11.961 -2.826 24.457 1.00 73.25 158 PRO A O 1
ATOM 1277 N N . ARG A 1 159 ? -11.664 -3.726 22.418 1.00 72.62 159 ARG A N 1
ATOM 1278 C CA . ARG A 1 159 ? -12.141 -5.046 22.812 1.00 72.62 159 ARG A CA 1
ATOM 1279 C C . ARG A 1 159 ? -11.179 -5.659 23.823 1.00 72.62 159 ARG A C 1
ATOM 1281 O O . ARG A 1 159 ? -10.011 -5.919 23.551 1.00 72.62 159 ARG A O 1
ATOM 1288 N N . SER A 1 160 ? -11.697 -5.941 25.016 1.00 64.62 160 SER A N 1
ATOM 1289 C CA . SER A 1 160 ? -10.945 -6.678 26.034 1.00 64.62 160 SER A CA 1
ATOM 1290 C C . SER A 1 160 ? -10.819 -8.166 25.678 1.00 64.62 160 SER A C 1
ATOM 1292 O O . SER A 1 160 ? -11.570 -8.699 24.856 1.00 64.62 160 SER A O 1
ATOM 1294 N N . LYS A 1 161 ? -9.925 -8.883 26.374 1.00 60.31 161 LYS A N 1
ATOM 1295 C CA . LYS A 1 161 ? -9.762 -10.346 26.249 1.00 60.31 161 LYS A CA 1
ATOM 1296 C C . LYS A 1 161 ? -11.080 -11.117 26.411 1.00 60.31 161 LYS A C 1
ATOM 1298 O O . LYS A 1 161 ? -11.265 -12.149 25.768 1.00 60.31 161 LYS A O 1
ATOM 1303 N N . ASN A 1 162 ? -11.992 -10.581 27.224 1.00 62.94 162 ASN A N 1
ATOM 1304 C CA . ASN A 1 162 ? -13.292 -11.171 27.551 1.00 62.94 162 ASN A CA 1
ATOM 1305 C C . ASN A 1 162 ? -14.408 -10.769 26.572 1.00 62.94 162 ASN A C 1
ATOM 1307 O O . ASN A 1 162 ? -15.560 -11.148 26.782 1.00 62.94 162 ASN A O 1
ATOM 1311 N N . SER A 1 163 ? -14.097 -9.994 25.527 1.00 69.00 163 SER A N 1
ATOM 1312 C CA . SER A 1 163 ? -15.085 -9.626 24.515 1.00 69.00 163 SER A CA 1
ATOM 1313 C C . SER A 1 163 ? -15.605 -10.865 23.784 1.00 69.00 163 SER A C 1
ATOM 1315 O O . SER A 1 163 ? -14.824 -11.729 23.361 1.00 69.00 163 SER A O 1
ATOM 1317 N N . LYS A 1 164 ? -16.935 -10.931 23.638 1.00 71.12 164 LYS A N 1
ATOM 1318 C CA . LYS A 1 164 ? -17.643 -11.961 22.864 1.00 71.12 164 LYS A CA 1
ATOM 1319 C C . LYS A 1 164 ? -17.553 -11.720 21.354 1.00 71.12 164 LYS A C 1
ATOM 1321 O O . LYS A 1 164 ? -17.777 -12.651 20.591 1.00 71.12 164 LYS A O 1
ATOM 1326 N N . GLU A 1 165 ? -17.210 -10.501 20.950 1.00 75.19 165 GLU A N 1
ATOM 1327 C CA . GLU A 1 165 ? -17.103 -10.091 19.552 1.00 75.19 165 GLU A CA 1
ATOM 1328 C C . GLU A 1 165 ? -15.731 -10.478 18.947 1.00 75.19 165 GLU A C 1
ATOM 1330 O O . GLU A 1 165 ? -14.704 -10.367 19.636 1.00 75.19 165 GLU A O 1
ATOM 1335 N N . PRO A 1 166 ? -15.676 -10.907 17.668 1.00 76.31 166 PRO A N 1
ATOM 1336 C CA . PRO A 1 166 ? -14.467 -11.440 17.028 1.00 76.31 166 PRO A CA 1
ATOM 1337 C C . PRO A 1 166 ? -13.465 -10.351 16.652 1.00 76.31 166 PRO A C 1
ATOM 1339 O O . PRO A 1 166 ? -13.840 -9.361 16.043 1.00 76.31 166 PRO A O 1
ATOM 1342 N N . ILE A 1 167 ? -12.180 -10.504 16.975 1.00 77.25 167 ILE A N 1
ATOM 1343 C CA . ILE A 1 167 ? -11.194 -9.440 16.712 1.00 77.25 167 ILE A CA 1
ATOM 1344 C C . ILE A 1 167 ? -11.033 -9.220 15.211 1.00 77.25 167 ILE A C 1
ATOM 1346 O O . ILE A 1 167 ? -10.938 -10.177 14.449 1.00 77.25 167 ILE A O 1
ATOM 1350 N N . THR A 1 168 ? -10.942 -7.962 14.801 1.00 81.69 168 THR A N 1
ATOM 1351 C CA . THR A 1 168 ? -10.902 -7.604 13.390 1.00 81.69 168 THR A CA 1
ATOM 1352 C C . THR A 1 168 ? -9.481 -7.321 12.917 1.00 81.69 168 THR A C 1
ATOM 1354 O O . THR A 1 168 ? -8.811 -6.440 13.455 1.00 81.69 168 THR A O 1
ATOM 1357 N N . LEU A 1 169 ? -9.034 -8.013 11.869 1.00 85.94 169 LEU A N 1
ATOM 1358 C CA . LEU A 1 169 ? -7.729 -7.795 11.241 1.00 85.94 169 LEU A CA 1
ATOM 1359 C C . LEU A 1 169 ? -7.878 -7.432 9.762 1.00 85.94 169 LEU A C 1
ATOM 1361 O O . LEU A 1 169 ? -8.648 -8.053 9.033 1.00 85.94 169 LEU A O 1
ATOM 1365 N N . ARG A 1 170 ? -7.114 -6.436 9.300 1.00 90.06 170 ARG A N 1
ATOM 1366 C CA . ARG A 1 170 ? -7.054 -6.080 7.875 1.00 90.06 170 ARG A CA 1
ATOM 1367 C C . ARG A 1 170 ? -6.146 -7.051 7.128 1.00 90.06 170 ARG A C 1
ATOM 1369 O O . ARG A 1 170 ? -4.985 -7.214 7.495 1.00 90.06 170 ARG A O 1
ATOM 1376 N N . VAL A 1 171 ? -6.677 -7.630 6.060 1.00 94.19 171 VAL A N 1
ATOM 1377 C CA . VAL A 1 171 ? -5.939 -8.383 5.048 1.00 94.19 171 VAL A CA 1
ATOM 1378 C C . VAL A 1 171 ? -5.747 -7.464 3.857 1.00 94.19 171 VAL A C 1
ATOM 1380 O O . VAL A 1 171 ? -6.706 -7.123 3.167 1.00 94.19 171 VAL A O 1
ATOM 1383 N N . PHE A 1 172 ? -4.510 -7.045 3.640 1.00 94.88 172 PHE A N 1
ATOM 1384 C CA . PHE A 1 172 ? -4.126 -6.232 2.503 1.00 94.88 172 PHE A CA 1
ATOM 1385 C C . PHE A 1 172 ? -4.025 -7.106 1.260 1.00 94.88 172 PHE A C 1
ATOM 1387 O O . PHE A 1 172 ? -3.366 -8.147 1.285 1.00 94.88 172 PHE A O 1
ATOM 1394 N N . GLU A 1 173 ? -4.698 -6.680 0.193 1.00 94.69 173 GLU A N 1
ATOM 1395 C CA . GLU A 1 173 ? -4.721 -7.397 -1.080 1.00 94.69 173 GLU A CA 1
ATOM 1396 C C . GLU A 1 173 ? -3.978 -6.601 -2.151 1.00 94.69 173 GLU A C 1
ATOM 1398 O O . GLU A 1 173 ? -4.370 -5.477 -2.479 1.00 94.69 173 GLU A O 1
ATOM 1403 N N . ASP A 1 174 ? -2.921 -7.195 -2.705 1.00 92.12 174 ASP A N 1
ATOM 1404 C CA . ASP A 1 174 ? -2.147 -6.630 -3.810 1.00 92.12 174 ASP A CA 1
ATOM 1405 C C . ASP A 1 174 ? -2.028 -7.644 -4.948 1.00 92.12 174 ASP A C 1
ATOM 1407 O O . ASP A 1 174 ? -1.182 -8.537 -4.935 1.00 92.12 174 ASP A O 1
ATOM 1411 N N . GLY A 1 175 ? -2.936 -7.545 -5.920 1.00 85.38 175 GLY A N 1
ATOM 1412 C CA . GLY A 1 175 ? -3.053 -8.544 -6.977 1.00 85.38 175 GLY A CA 1
ATOM 1413 C C . GLY A 1 175 ? -3.444 -9.913 -6.413 1.00 85.38 175 GLY A C 1
ATOM 1414 O O . GLY A 1 175 ? -4.545 -10.079 -5.896 1.00 85.38 175 GLY A O 1
ATOM 1415 N N . ASP A 1 176 ? -2.553 -10.892 -6.544 1.00 85.94 176 ASP A N 1
ATOM 1416 C CA . ASP A 1 176 ? -2.711 -12.258 -6.033 1.00 85.94 176 ASP A CA 1
ATOM 1417 C C . ASP A 1 176 ? -2.231 -12.430 -4.582 1.00 85.94 176 ASP A C 1
ATOM 1419 O O . ASP A 1 176 ? -2.332 -13.518 -4.014 1.00 85.94 176 ASP A O 1
ATOM 1423 N N . GLN A 1 177 ? -1.722 -11.364 -3.966 1.00 90.69 177 GLN A N 1
ATOM 1424 C CA . GLN A 1 177 ? -1.107 -11.416 -2.645 1.00 90.69 177 GLN A CA 1
ATOM 1425 C C . GLN A 1 177 ? -2.078 -11.010 -1.559 1.00 90.69 177 GLN A C 1
ATOM 1427 O O . GLN A 1 177 ? -2.833 -10.051 -1.708 1.00 90.69 177 GLN A O 1
ATOM 1432 N N . GLN A 1 178 ? -2.004 -11.725 -0.439 1.00 95.12 178 GLN A N 1
ATOM 1433 C CA . GLN A 1 178 ? -2.778 -11.449 0.761 1.00 95.12 178 GLN A CA 1
ATOM 1434 C C . GLN A 1 178 ? -1.859 -11.493 1.978 1.00 95.12 178 GLN A C 1
ATOM 1436 O O . GLN A 1 178 ? -1.274 -12.534 2.297 1.00 95.12 178 GLN A O 1
ATOM 1441 N N . PHE A 1 179 ? -1.727 -10.361 2.661 1.00 95.19 179 PHE A N 1
ATOM 1442 C CA . PHE A 1 179 ? -0.849 -10.223 3.820 1.00 95.19 179 PHE A CA 1
ATOM 1443 C C . PHE A 1 179 ? -1.422 -9.254 4.855 1.00 95.19 179 PHE A C 1
ATOM 1445 O O . PHE A 1 179 ? -2.335 -8.478 4.589 1.00 95.19 179 PHE A O 1
ATOM 1452 N N . LEU A 1 180 ? -0.911 -9.341 6.075 1.00 93.19 180 LEU A N 1
ATOM 1453 C CA . LEU A 1 180 ? -1.305 -8.554 7.234 1.00 93.19 180 LEU A CA 1
ATOM 1454 C C . LEU A 1 180 ? -0.072 -7.852 7.799 1.00 93.19 180 LEU A C 1
ATOM 1456 O O . LEU A 1 180 ? 1.050 -8.280 7.545 1.00 93.19 180 LEU A O 1
ATOM 1460 N N . ILE A 1 181 ? -0.270 -6.806 8.597 1.00 89.81 181 ILE A N 1
ATOM 1461 C CA . ILE A 1 181 ? 0.824 -6.188 9.359 1.00 89.81 181 ILE A CA 1
ATOM 1462 C C . ILE A 1 181 ? 1.193 -7.110 10.522 1.00 89.81 181 ILE A C 1
ATOM 1464 O O . ILE A 1 181 ? 0.323 -7.483 11.314 1.00 89.81 181 ILE A O 1
ATOM 1468 N N . LYS A 1 182 ? 2.474 -7.468 10.619 1.00 88.00 182 LYS A N 1
ATOM 1469 C CA . LYS A 1 182 ? 2.996 -8.472 11.551 1.00 88.00 182 LYS A CA 1
ATOM 1470 C C . LYS A 1 182 ? 2.776 -8.075 13.011 1.00 88.00 182 LYS A C 1
ATOM 1472 O O . LYS A 1 182 ? 2.175 -8.860 13.741 1.00 88.00 182 LYS A O 1
ATOM 1477 N N . SER A 1 183 ? 3.141 -6.856 13.417 1.00 81.50 183 SER A N 1
ATOM 1478 C CA . SER A 1 183 ? 2.905 -6.353 14.785 1.00 81.50 183 SER A CA 1
ATOM 1479 C C . SER A 1 183 ? 1.434 -6.410 15.191 1.00 81.50 183 SER A C 1
ATOM 1481 O O . SER A 1 183 ? 1.103 -6.945 16.244 1.00 81.50 183 SER A O 1
ATOM 1483 N N . LYS A 1 184 ? 0.510 -5.992 14.316 1.00 81.38 184 LYS A N 1
ATOM 1484 C CA . LYS A 1 184 ? -0.938 -6.056 14.601 1.00 81.38 184 LYS A CA 1
ATOM 1485 C C . LYS A 1 184 ? -1.452 -7.479 14.801 1.00 81.38 184 LYS A C 1
ATOM 1487 O O . LYS A 1 184 ? -2.355 -7.686 15.613 1.00 81.38 184 LYS A O 1
ATOM 1492 N N . VAL A 1 185 ? -0.904 -8.451 14.073 1.00 82.44 185 VAL A N 1
ATOM 1493 C CA . VAL A 1 185 ? -1.217 -9.870 14.284 1.00 82.44 185 VAL A CA 1
ATOM 1494 C C . VAL A 1 185 ? -0.669 -10.328 15.638 1.00 82.44 185 VAL A C 1
ATOM 1496 O O . VAL A 1 185 ? -1.413 -10.931 16.410 1.00 82.44 185 VAL A O 1
ATOM 1499 N N . THR A 1 186 ? 0.587 -10.002 15.954 1.00 76.75 186 THR A N 1
ATOM 1500 C CA . THR A 1 186 ? 1.230 -10.362 17.226 1.00 76.75 186 THR A CA 1
ATOM 1501 C C . THR A 1 186 ? 0.477 -9.781 18.424 1.00 76.75 186 THR A C 1
ATOM 1503 O O . THR A 1 186 ? 0.025 -10.560 19.261 1.00 76.75 186 THR A O 1
ATOM 1506 N N . ASP A 1 187 ? 0.226 -8.468 18.459 1.00 72.38 187 ASP A N 1
ATOM 1507 C CA . ASP A 1 187 ? -0.509 -7.771 19.531 1.00 72.38 187 ASP A CA 1
ATOM 1508 C C . ASP A 1 187 ? -1.871 -8.424 19.808 1.00 72.38 187 ASP A C 1
ATOM 1510 O O . ASP A 1 187 ? -2.256 -8.714 20.947 1.00 72.38 187 ASP A O 1
ATOM 1514 N N . THR A 1 188 ? -2.603 -8.697 18.727 1.00 70.69 188 THR A N 1
ATOM 1515 C CA . THR A 1 188 ? -3.945 -9.284 18.765 1.00 70.69 188 THR A CA 1
ATOM 1516 C C . THR A 1 188 ? -3.934 -10.686 19.374 1.00 70.69 188 THR A C 1
ATOM 1518 O O . THR A 1 188 ? -4.829 -11.061 20.141 1.00 70.69 188 THR A O 1
ATOM 1521 N N . LEU A 1 189 ? -2.919 -11.480 19.042 1.00 68.69 189 LEU A N 1
ATOM 1522 C CA . LEU A 1 189 ? -2.807 -12.871 19.467 1.00 68.69 189 LEU A CA 1
ATOM 1523 C C . LEU A 1 189 ? -2.154 -13.015 20.852 1.00 68.69 189 LEU A C 1
ATOM 1525 O O . LEU A 1 189 ? -2.545 -13.904 21.617 1.00 68.69 189 LEU A O 1
ATOM 1529 N N . GLU A 1 190 ? -1.239 -12.115 21.228 1.00 65.62 190 GLU A N 1
ATOM 1530 C CA . GLU A 1 190 ? -0.712 -11.982 22.595 1.00 65.62 190 GLU A CA 1
ATOM 1531 C C . GLU A 1 190 ? -1.838 -11.673 23.583 1.00 65.62 190 GLU A C 1
ATOM 1533 O O . GLU A 1 190 ? -1.948 -12.301 24.646 1.00 65.62 190 GLU A O 1
ATOM 1538 N N . ALA A 1 191 ? -2.750 -10.773 23.203 1.00 60.66 191 ALA A N 1
ATOM 1539 C CA . ALA A 1 191 ? -3.916 -10.459 24.011 1.00 60.66 191 ALA A CA 1
ATOM 1540 C C . ALA A 1 191 ? -4.761 -11.713 24.313 1.00 60.66 191 ALA A C 1
ATOM 1542 O O . ALA A 1 191 ? -5.226 -11.859 25.441 1.00 60.66 191 ALA A O 1
ATOM 1543 N N . LYS A 1 192 ? -4.902 -12.676 23.393 1.00 61.31 192 LYS A N 1
ATOM 1544 C CA . LYS A 1 192 ? -5.721 -13.886 23.617 1.00 61.31 192 LYS A CA 1
ATOM 1545 C C . LYS A 1 192 ? -4.961 -15.127 24.099 1.00 61.31 192 LYS A C 1
ATOM 1547 O O . LYS A 1 192 ? -5.590 -16.167 24.290 1.00 61.31 192 LYS A O 1
ATOM 1552 N N . SER A 1 193 ? -3.656 -15.038 24.388 1.00 56.03 193 SER A N 1
ATOM 1553 C CA . SER A 1 193 ? -2.836 -16.165 24.887 1.00 56.03 193 SER A CA 1
ATOM 1554 C C . SER A 1 193 ? -2.902 -17.432 24.010 1.00 56.03 193 SER A C 1
ATOM 1556 O O . SER A 1 193 ? -2.747 -18.547 24.501 1.00 56.03 193 SER A O 1
ATOM 1558 N N . THR A 1 194 ? -3.129 -17.272 22.703 1.00 52.78 194 THR A N 1
ATOM 1559 C CA . THR A 1 194 ? -3.183 -18.373 21.720 1.00 52.78 194 THR A CA 1
ATOM 1560 C C . THR A 1 194 ? -1.855 -18.590 20.989 1.00 52.78 194 THR A C 1
ATOM 1562 O O . THR A 1 194 ? -1.737 -19.496 20.160 1.00 52.78 194 THR A O 1
ATOM 1565 N N . LEU A 1 195 ? -0.835 -17.787 21.296 1.00 47.62 195 LEU A N 1
ATOM 1566 C CA . LEU A 1 195 ? 0.481 -17.889 20.678 1.00 47.62 195 LEU A CA 1
ATOM 1567 C C . LEU A 1 195 ? 1.224 -19.148 21.121 1.00 47.62 195 LEU A C 1
ATOM 1569 O O . LEU A 1 195 ? 1.534 -19.334 22.296 1.00 47.62 195 LEU A O 1
ATOM 1573 N N . ARG A 1 196 ? 1.591 -19.980 20.142 1.00 45.34 196 ARG A N 1
ATOM 1574 C CA . ARG A 1 196 ? 2.543 -21.087 20.333 1.00 45.34 196 ARG A CA 1
ATOM 1575 C C . ARG A 1 196 ? 3.998 -20.664 20.104 1.00 45.34 196 ARG A C 1
ATOM 1577 O O . AR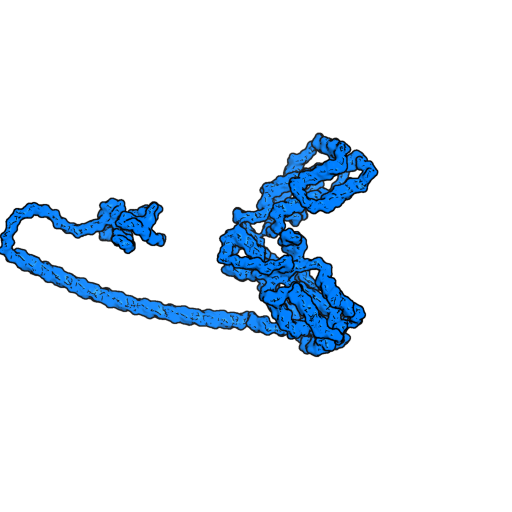G A 1 196 ? 4.902 -21.402 20.483 1.00 45.34 196 ARG A O 1
ATOM 1584 N N . LYS A 1 197 ? 4.231 -19.503 19.479 1.00 46.19 197 LYS A N 1
ATOM 1585 C CA . LYS A 1 197 ? 5.552 -18.971 19.117 1.00 46.19 197 LYS A CA 1
ATOM 1586 C C . LYS A 1 197 ? 5.529 -17.441 19.193 1.00 46.19 197 LYS A C 1
ATOM 1588 O O . LYS A 1 197 ? 4.607 -16.835 18.658 1.00 46.19 197 LYS A O 1
ATOM 1593 N N . LYS A 1 198 ? 6.524 -16.838 19.853 1.00 48.59 198 LYS A N 1
ATOM 1594 C CA . LYS A 1 198 ? 6.771 -15.389 19.810 1.00 48.59 198 LYS A CA 1
ATOM 1595 C C . LYS A 1 198 ? 7.563 -15.053 18.549 1.00 48.59 198 LYS A C 1
ATOM 1597 O O . LYS A 1 198 ? 8.556 -15.727 18.269 1.00 48.59 198 LYS A O 1
ATOM 1602 N N . TRP A 1 199 ? 7.138 -14.032 17.818 1.00 55.09 199 TRP A N 1
ATOM 1603 C CA . TRP A 1 199 ? 7.985 -13.374 16.826 1.00 55.09 199 TRP A CA 1
ATOM 1604 C C . TRP A 1 199 ? 8.665 -12.177 17.483 1.00 55.09 199 TRP A C 1
ATOM 1606 O O . TRP A 1 199 ? 8.079 -11.562 18.367 1.00 55.09 199 TRP A O 1
ATOM 1616 N N . GLY A 1 200 ? 9.918 -11.905 17.117 1.00 49.81 200 GLY A N 1
ATOM 1617 C CA . GLY A 1 200 ? 10.566 -10.662 17.531 1.00 49.81 200 GLY A CA 1
ATOM 1618 C C . GLY A 1 200 ? 9.879 -9.474 16.861 1.00 49.81 200 GLY A C 1
ATOM 1619 O O . GLY A 1 200 ? 9.442 -9.603 15.713 1.00 49.81 200 GLY A O 1
ATOM 1620 N N . ASP A 1 201 ? 9.783 -8.355 17.580 1.00 51.84 201 ASP A N 1
ATOM 1621 C CA . ASP A 1 201 ? 9.478 -7.061 16.973 1.00 51.84 201 ASP A CA 1
ATOM 1622 C C . ASP A 1 201 ? 10.666 -6.671 16.093 1.00 51.84 201 ASP A C 1
ATOM 1624 O O . ASP A 1 201 ? 11.757 -6.378 16.581 1.00 51.84 201 ASP A O 1
ATOM 1628 N N . GLU A 1 202 ? 10.458 -6.767 14.784 1.00 57.41 202 GLU A N 1
ATOM 1629 C CA . GLU A 1 202 ? 11.396 -6.321 13.743 1.00 57.41 202 GLU A CA 1
ATOM 1630 C C . GLU A 1 202 ? 10.934 -4.995 13.103 1.00 57.41 202 GLU A C 1
ATOM 1632 O O . GLU A 1 202 ? 11.648 -4.418 12.276 1.00 57.41 202 GLU A O 1
ATOM 1637 N N . ASP A 1 203 ? 9.767 -4.490 13.528 1.00 59.72 203 ASP A N 1
ATOM 1638 C CA . ASP A 1 203 ? 9.270 -3.162 13.180 1.00 59.72 203 ASP A CA 1
ATOM 1639 C C . ASP A 1 203 ? 10.247 -2.108 13.736 1.00 59.72 203 ASP A C 1
ATOM 1641 O O . ASP A 1 203 ? 10.654 -2.156 14.900 1.00 59.72 203 ASP A O 1
ATOM 1645 N N . ASP A 1 204 ? 10.630 -1.149 12.894 1.00 65.75 204 ASP A N 1
ATOM 1646 C CA . ASP A 1 204 ? 11.341 0.059 13.324 1.00 65.75 204 ASP A CA 1
ATOM 1647 C C . ASP A 1 204 ? 10.392 1.265 13.287 1.00 65.75 204 ASP A C 1
ATOM 1649 O O . ASP A 1 204 ? 9.257 1.165 12.824 1.00 65.75 204 ASP A O 1
ATOM 1653 N N . GLU A 1 205 ? 10.842 2.425 13.774 1.00 66.38 205 GLU A N 1
ATOM 1654 C CA . GLU A 1 205 ? 10.022 3.645 13.893 1.00 66.38 205 GLU A CA 1
ATOM 1655 C C . GLU A 1 205 ? 9.303 4.039 12.580 1.00 66.38 205 GLU A C 1
ATOM 1657 O O . GLU A 1 205 ? 8.236 4.655 12.611 1.00 66.38 205 GLU A O 1
ATOM 1662 N N . TYR A 1 206 ? 9.835 3.640 11.416 1.00 75.50 206 TYR A N 1
ATOM 1663 C CA . TYR A 1 206 ? 9.353 4.069 10.102 1.00 75.50 206 TYR A CA 1
ATOM 1664 C C . TYR A 1 206 ? 8.856 2.930 9.210 1.00 75.50 206 TYR A C 1
ATOM 1666 O O . TYR A 1 206 ? 8.440 3.201 8.079 1.00 75.50 206 TYR A O 1
ATOM 1674 N N . THR A 1 207 ? 8.883 1.676 9.658 1.00 86.00 207 THR A N 1
ATOM 1675 C CA . THR A 1 207 ? 8.503 0.525 8.834 1.00 86.00 207 THR A CA 1
ATOM 1676 C C . THR A 1 207 ? 7.657 -0.480 9.601 1.00 86.00 207 THR A C 1
ATOM 1678 O O . THR A 1 207 ? 7.831 -0.685 10.795 1.00 86.00 207 THR A O 1
ATOM 1681 N N . LEU A 1 208 ? 6.720 -1.105 8.888 1.00 88.25 208 LEU A N 1
ATOM 1682 C CA . LEU A 1 208 ? 5.860 -2.153 9.422 1.00 88.25 208 LEU A CA 1
ATOM 1683 C C . LEU A 1 208 ? 6.024 -3.401 8.566 1.00 88.25 208 LEU A C 1
ATOM 1685 O O . LEU A 1 208 ? 5.676 -3.398 7.376 1.00 88.25 208 LEU A O 1
ATOM 1689 N N . ASP A 1 209 ? 6.522 -4.465 9.177 1.00 90.94 209 ASP A N 1
ATOM 1690 C CA . ASP A 1 209 ? 6.701 -5.736 8.499 1.00 90.94 209 ASP A CA 1
ATOM 1691 C C . ASP A 1 209 ? 5.354 -6.408 8.234 1.00 90.94 209 ASP A C 1
ATOM 1693 O O . ASP A 1 209 ? 4.343 -6.171 8.912 1.00 90.94 209 ASP A O 1
ATOM 1697 N N . THR A 1 210 ? 5.327 -7.278 7.225 1.00 93.31 210 THR A N 1
ATOM 1698 C CA . THR A 1 210 ? 4.121 -8.032 6.883 1.00 93.31 210 THR A CA 1
ATOM 1699 C C . THR A 1 210 ? 4.286 -9.521 7.104 1.00 93.31 210 THR A C 1
ATOM 1701 O O . THR A 1 210 ? 5.384 -10.065 7.203 1.00 93.31 210 THR A O 1
ATOM 1704 N N . ILE A 1 211 ? 3.141 -10.185 7.178 1.00 91.75 211 ILE A N 1
ATOM 1705 C CA . ILE A 1 211 ? 3.032 -11.629 7.212 1.00 91.75 211 ILE A CA 1
ATOM 1706 C C . ILE A 1 211 ? 1.924 -12.092 6.275 1.00 91.75 211 ILE A C 1
ATOM 1708 O O . ILE A 1 211 ? 0.851 -11.493 6.215 1.00 91.75 211 ILE A O 1
ATOM 1712 N N . THR A 1 212 ? 2.167 -13.171 5.534 1.00 93.62 212 THR A N 1
ATOM 1713 C CA . THR A 1 212 ? 1.166 -13.705 4.603 1.00 93.62 212 THR A CA 1
ATOM 1714 C C . THR A 1 212 ? -0.055 -14.250 5.346 1.00 93.62 212 THR A C 1
ATOM 1716 O O . THR A 1 212 ? 0.061 -14.819 6.434 1.00 93.62 212 THR A O 1
ATOM 1719 N N . LEU A 1 213 ? -1.242 -14.125 4.742 1.00 92.81 213 LEU A N 1
ATOM 1720 C CA . LEU A 1 213 ? -2.463 -14.708 5.305 1.00 92.81 213 LEU A CA 1
ATOM 1721 C C . LEU A 1 213 ? -2.329 -16.231 5.464 1.00 92.81 213 LEU A C 1
ATOM 1723 O O . LEU A 1 213 ? -2.771 -16.780 6.470 1.00 92.81 213 LEU A O 1
ATOM 1727 N N . GLU A 1 214 ? -1.674 -16.905 4.514 1.00 91.19 214 GLU A N 1
ATOM 1728 C CA . GLU A 1 214 ? -1.392 -18.343 4.596 1.00 91.19 214 GLU A CA 1
ATOM 1729 C C . GLU A 1 214 ? -0.588 -18.691 5.856 1.00 91.19 214 GLU A C 1
ATOM 1731 O O . GLU A 1 214 ? -0.941 -19.621 6.585 1.00 91.19 214 GLU A O 1
ATOM 1736 N N . GLU A 1 215 ? 0.463 -17.926 6.157 1.00 89.50 215 GLU A N 1
ATOM 1737 C CA . GLU A 1 215 ? 1.283 -18.149 7.344 1.00 89.50 215 GLU A CA 1
ATOM 1738 C C . GLU A 1 215 ? 0.504 -17.896 8.640 1.00 89.50 215 GLU A C 1
ATOM 1740 O O . GLU A 1 215 ? 0.663 -18.649 9.603 1.00 89.50 215 GLU A O 1
ATOM 1745 N N . VAL A 1 216 ? -0.389 -16.903 8.662 1.00 88.56 216 VAL A N 1
ATOM 1746 C CA . VAL A 1 216 ? -1.276 -16.669 9.811 1.00 88.56 216 VAL A CA 1
ATOM 1747 C C . VAL A 1 216 ? -2.234 -17.849 10.011 1.00 88.56 216 VAL A C 1
ATOM 1749 O O . VAL A 1 216 ? -2.310 -18.410 11.103 1.00 88.56 216 VAL A O 1
ATOM 1752 N N . LEU A 1 217 ? -2.924 -18.290 8.960 1.00 88.69 217 LEU A N 1
ATOM 1753 C CA . LEU A 1 217 ? -3.882 -19.399 9.048 1.00 88.69 217 LEU A CA 1
ATOM 1754 C C . LEU A 1 217 ? -3.214 -20.730 9.425 1.00 88.69 217 LEU A C 1
ATOM 1756 O O . LEU A 1 217 ? -3.820 -21.565 10.094 1.00 88.69 217 LEU A O 1
ATOM 1760 N N . LYS A 1 218 ? -1.959 -20.934 9.012 1.00 86.62 218 LYS A N 1
ATOM 1761 C CA . LYS A 1 218 ? -1.192 -22.144 9.326 1.00 86.62 218 LYS A CA 1
ATOM 1762 C C . LYS A 1 218 ? -0.719 -22.186 10.778 1.00 86.62 218 LYS A C 1
ATOM 1764 O O . LYS A 1 218 ? -0.646 -23.268 11.361 1.00 86.62 218 LYS A O 1
ATOM 1769 N N . ASN A 1 219 ? -0.354 -21.037 11.345 1.00 82.56 219 ASN A N 1
ATOM 1770 C CA . ASN 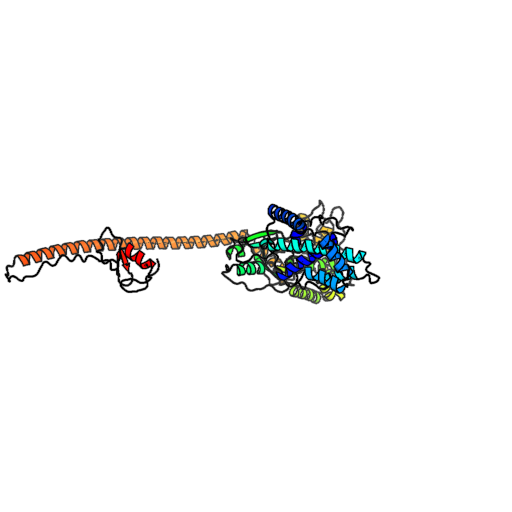A 1 219 ? 0.328 -20.980 12.637 1.00 82.56 219 ASN A CA 1
ATOM 1771 C C . ASN A 1 219 ? -0.580 -20.588 13.819 1.00 82.56 219 ASN A C 1
ATOM 1773 O O . ASN A 1 219 ? -0.180 -20.821 14.963 1.00 82.56 219 ASN A O 1
ATOM 1777 N N . PHE A 1 220 ? -1.793 -20.059 13.588 1.00 77.19 220 PHE A N 1
ATOM 1778 C CA . PHE A 1 220 ? -2.679 -19.579 14.664 1.00 77.19 220 PHE A CA 1
ATOM 1779 C C . PHE A 1 220 ? -4.108 -20.104 14.580 1.00 77.19 220 PHE A C 1
ATOM 1781 O O . PHE A 1 220 ? -4.634 -20.399 13.511 1.00 77.19 220 PHE A O 1
ATOM 1788 N N . ASP A 1 221 ? -4.757 -20.182 15.746 1.00 77.81 221 ASP A N 1
ATOM 1789 C CA . ASP A 1 221 ? -6.200 -20.399 15.821 1.00 77.81 221 ASP A CA 1
ATOM 1790 C C . ASP A 1 221 ? -6.930 -19.084 15.532 1.00 77.81 221 ASP A C 1
ATOM 1792 O O . ASP A 1 221 ? -6.947 -18.168 16.357 1.00 77.81 221 ASP A O 1
ATOM 1796 N N . THR A 1 222 ? -7.526 -18.997 14.347 1.00 79.50 222 THR A N 1
ATOM 1797 C CA . THR A 1 222 ? -8.203 -17.793 13.856 1.00 79.50 222 THR A CA 1
ATOM 1798 C C . THR A 1 222 ? -9.727 -17.872 13.961 1.00 79.50 222 THR A C 1
ATOM 1800 O O . THR A 1 222 ? -10.418 -17.053 13.366 1.00 79.50 222 THR A O 1
ATOM 1803 N N . LYS A 1 223 ? -10.288 -18.828 14.718 1.00 80.44 223 LYS A N 1
ATOM 1804 C CA . LYS A 1 223 ? -11.752 -19.018 14.833 1.00 80.44 223 LYS A CA 1
ATOM 1805 C C . LYS A 1 223 ? -12.518 -17.798 15.346 1.00 80.44 223 LYS A C 1
ATOM 1807 O O . LYS A 1 223 ? -13.698 -17.666 15.050 1.00 80.44 223 LYS A O 1
ATOM 1812 N N . ASN A 1 224 ? -11.869 -16.945 16.139 1.00 77.94 224 ASN A N 1
ATOM 1813 C CA . ASN A 1 224 ? -12.465 -15.735 16.712 1.00 77.94 224 ASN A CA 1
ATOM 1814 C C . ASN A 1 224 ? -11.878 -14.449 16.102 1.00 77.94 224 ASN A C 1
ATOM 1816 O O . ASN A 1 224 ? -11.773 -13.427 16.783 1.00 77.94 224 ASN A O 1
ATOM 1820 N N . ILE A 1 225 ? -11.416 -14.542 14.853 1.00 82.81 225 ILE A N 1
ATOM 1821 C CA . ILE A 1 225 ? -10.865 -13.429 14.084 1.00 82.81 225 ILE A CA 1
ATOM 1822 C C . ILE A 1 225 ? -11.742 -13.211 12.856 1.00 82.81 225 ILE A C 1
ATOM 1824 O O . ILE A 1 225 ? -12.028 -14.147 12.111 1.00 82.81 225 ILE A O 1
ATOM 1828 N N . GLU A 1 226 ? -12.137 -11.964 12.636 1.00 87.81 226 GLU A N 1
ATOM 1829 C CA . GLU A 1 226 ? -12.793 -11.513 11.418 1.00 87.81 226 GLU A CA 1
ATOM 1830 C C . GLU A 1 226 ? -11.775 -10.786 10.532 1.00 87.81 226 GLU A C 1
ATOM 1832 O O . GLU A 1 226 ? -11.103 -9.843 10.956 1.00 87.81 226 GLU A O 1
ATOM 1837 N N . PHE A 1 227 ? -11.638 -11.235 9.286 1.00 90.38 227 PHE A N 1
ATOM 1838 C CA . PHE A 1 227 ? -10.710 -10.641 8.329 1.00 90.38 227 PHE A CA 1
ATOM 1839 C C . PHE A 1 227 ? -11.425 -9.625 7.438 1.00 90.38 227 PHE A C 1
ATOM 1841 O O . PHE A 1 227 ? -12.316 -9.980 6.667 1.00 90.38 227 PHE A O 1
ATOM 1848 N N . ILE A 1 228 ? -10.992 -8.366 7.492 1.00 90.44 228 ILE A N 1
ATOM 1849 C CA . ILE A 1 228 ? -11.433 -7.320 6.566 1.00 90.44 228 ILE A CA 1
ATOM 1850 C C . ILE A 1 228 ? -10.502 -7.307 5.366 1.00 90.44 228 ILE A C 1
ATOM 1852 O O . ILE A 1 228 ? -9.323 -6.979 5.489 1.00 90.44 228 ILE A O 1
ATOM 1856 N N . ARG A 1 229 ? -11.053 -7.586 4.189 1.00 92.50 229 ARG A N 1
ATOM 1857 C CA . ARG A 1 229 ? -10.338 -7.426 2.922 1.00 92.50 229 ARG A CA 1
ATOM 1858 C C . ARG A 1 229 ? -10.117 -5.942 2.638 1.00 92.50 229 ARG A C 1
ATOM 1860 O O . ARG A 1 229 ? -11.066 -5.159 2.638 1.00 92.50 229 ARG A O 1
ATOM 1867 N N . TYR A 1 230 ? -8.870 -5.563 2.396 1.00 92.06 230 TYR A N 1
ATOM 1868 C CA . TYR A 1 230 ? -8.453 -4.192 2.142 1.00 92.06 230 TYR A CA 1
ATOM 1869 C C . TYR A 1 230 ? -7.612 -4.143 0.857 1.00 92.06 230 TYR A C 1
ATOM 1871 O O . TYR A 1 230 ? -6.403 -4.383 0.905 1.00 92.06 230 TYR A O 1
ATOM 1879 N N . PRO A 1 231 ? -8.220 -3.862 -0.309 1.00 92.56 231 PRO A N 1
ATOM 1880 C CA . PRO A 1 231 ? -7.474 -3.783 -1.558 1.00 92.56 231 PRO A CA 1
ATOM 1881 C C . PRO A 1 231 ? -6.530 -2.579 -1.550 1.00 92.56 231 PRO A C 1
ATOM 1883 O O . PRO A 1 231 ? -6.937 -1.461 -1.225 1.00 92.56 231 PRO A O 1
ATOM 1886 N N . ILE A 1 232 ? -5.274 -2.792 -1.941 1.00 91.12 232 ILE A N 1
ATOM 1887 C CA . ILE A 1 232 ? -4.305 -1.707 -2.093 1.00 91.12 232 ILE A CA 1
ATOM 1888 C C . ILE A 1 232 ? -4.625 -0.937 -3.372 1.00 91.12 232 ILE A C 1
ATOM 1890 O O . ILE A 1 232 ? -4.507 -1.440 -4.491 1.00 91.12 232 ILE A O 1
ATOM 1894 N N . LEU A 1 233 ? -5.044 0.314 -3.195 1.00 90.06 233 LEU A N 1
ATOM 1895 C CA . LEU A 1 233 ? -5.417 1.198 -4.292 1.00 90.06 233 LEU A CA 1
ATOM 1896 C C . LEU A 1 233 ? -4.225 2.042 -4.744 1.00 90.06 233 LEU A C 1
ATOM 1898 O O . LEU A 1 233 ? -3.427 2.532 -3.942 1.00 90.06 233 LEU A O 1
ATOM 1902 N N . ARG A 1 234 ? -4.123 2.233 -6.061 1.00 87.94 234 ARG A N 1
ATOM 1903 C CA . ARG A 1 234 ? -3.087 3.051 -6.697 1.00 87.94 234 ARG A CA 1
ATOM 1904 C C . ARG A 1 234 ? -3.714 3.981 -7.721 1.00 87.94 234 ARG A C 1
ATOM 1906 O O . ARG A 1 234 ? -4.497 3.557 -8.571 1.00 87.94 234 ARG A O 1
ATOM 1913 N N . ALA A 1 235 ? -3.335 5.251 -7.671 1.00 85.94 235 ALA A N 1
ATOM 1914 C CA . ALA A 1 235 ? -3.510 6.160 -8.792 1.00 85.94 235 ALA A CA 1
ATOM 1915 C C . ALA A 1 235 ? -2.436 5.878 -9.858 1.00 85.94 235 ALA A C 1
ATOM 1917 O O . ALA A 1 235 ? -1.433 5.223 -9.576 1.00 85.94 235 ALA A O 1
ATOM 1918 N N . LYS A 1 236 ? -2.588 6.423 -11.080 1.00 76.94 236 LYS A N 1
ATOM 1919 C CA . LYS A 1 236 ? -1.616 6.200 -12.180 1.00 76.94 236 LYS A CA 1
ATOM 1920 C C . LYS A 1 236 ? -0.168 6.493 -11.755 1.00 76.94 236 LYS A C 1
ATOM 1922 O O . LYS A 1 236 ? 0.767 5.892 -12.270 1.00 76.94 236 LYS A O 1
ATOM 1927 N N . HIS A 1 237 ? 0.025 7.463 -10.869 1.00 75.25 237 HIS A N 1
ATOM 1928 C CA . HIS A 1 237 ? 1.346 7.986 -10.536 1.00 75.25 237 HIS A CA 1
ATOM 1929 C C . HIS A 1 237 ? 1.713 7.854 -9.063 1.00 75.25 237 HIS A C 1
ATOM 1931 O O . HIS A 1 237 ? 2.782 8.323 -8.697 1.00 75.25 237 HIS A O 1
ATOM 1937 N N . ARG A 1 238 ? 0.828 7.294 -8.230 1.00 79.25 238 ARG A N 1
ATOM 1938 C CA . ARG A 1 238 ? 1.031 7.289 -6.783 1.00 79.25 238 ARG A CA 1
ATOM 1939 C C . ARG A 1 238 ? 0.245 6.192 -6.086 1.00 79.25 238 ARG A C 1
ATOM 1941 O O . ARG A 1 238 ? -0.905 5.950 -6.464 1.00 79.25 238 ARG A O 1
ATOM 1948 N N . ALA A 1 239 ? 0.805 5.602 -5.039 1.00 82.88 239 ALA A N 1
ATOM 1949 C CA . ALA A 1 239 ? 0.017 4.792 -4.119 1.00 82.88 239 ALA A CA 1
ATOM 1950 C C . ALA A 1 239 ? -0.965 5.655 -3.318 1.00 82.88 239 ALA A C 1
ATOM 1952 O O . ALA A 1 239 ? -0.703 6.823 -3.013 1.00 82.88 239 ALA A O 1
ATOM 1953 N N . THR A 1 240 ? -2.120 5.081 -2.983 1.00 85.81 240 THR A N 1
ATOM 1954 C CA . THR A 1 240 ? -3.034 5.681 -2.012 1.00 85.81 240 THR A CA 1
ATOM 1955 C C . THR A 1 240 ? -2.520 5.349 -0.611 1.00 85.81 240 THR A C 1
ATOM 1957 O O . THR A 1 240 ? -2.465 4.167 -0.272 1.00 85.81 240 THR A O 1
ATOM 1960 N N . PRO A 1 241 ? -2.141 6.348 0.209 1.00 87.25 241 PRO A N 1
ATOM 1961 C CA . PRO A 1 241 ? -1.636 6.072 1.544 1.00 87.25 241 PRO A CA 1
ATOM 1962 C C . PRO A 1 241 ? -2.703 5.420 2.420 1.00 87.25 241 PRO A C 1
ATOM 1964 O O . PRO A 1 241 ? -3.880 5.785 2.379 1.00 87.25 241 PRO A O 1
ATOM 1967 N N . ILE A 1 242 ? -2.265 4.471 3.233 1.00 86.69 242 ILE A N 1
ATOM 1968 C CA . ILE A 1 242 ? -3.085 3.736 4.181 1.00 86.69 242 ILE A CA 1
ATOM 1969 C C . ILE A 1 242 ? -2.870 4.353 5.553 1.00 86.69 242 ILE A C 1
ATOM 1971 O O . ILE A 1 242 ? -1.747 4.430 6.044 1.00 86.69 242 ILE A O 1
ATOM 1975 N N . LEU A 1 243 ? -3.960 4.764 6.192 1.00 81.12 243 LEU A N 1
ATOM 1976 C CA . LEU A 1 243 ? -3.901 5.223 7.571 1.00 81.12 243 LEU A CA 1
ATOM 1977 C C . LEU A 1 243 ? -3.756 4.015 8.498 1.00 81.12 243 LEU A C 1
ATOM 1979 O O . LEU A 1 243 ? -4.569 3.071 8.486 1.00 81.12 243 LEU A O 1
ATOM 1983 N N . ILE A 1 244 ? -2.690 4.043 9.287 1.00 74.25 244 ILE A N 1
ATOM 1984 C CA . ILE A 1 244 ? -2.419 3.061 10.326 1.00 74.25 244 ILE A CA 1
ATOM 1985 C C . ILE A 1 244 ? -2.173 3.867 11.600 1.00 74.25 244 ILE A C 1
ATOM 1987 O O . ILE A 1 244 ? -1.176 4.576 11.673 1.00 74.25 244 ILE A O 1
ATOM 1991 N N . PRO A 1 245 ? -3.083 3.797 12.585 1.00 63.94 245 PRO A N 1
ATOM 1992 C CA . PRO A 1 245 ? -2.897 4.503 13.842 1.00 63.94 245 PRO A CA 1
ATOM 1993 C C . PRO A 1 245 ? -1.604 4.041 14.520 1.00 63.94 245 PRO A C 1
ATOM 1995 O O . PRO A 1 245 ? -1.471 2.858 14.854 1.00 63.94 245 PRO A O 1
ATOM 1998 N N . ASN A 1 246 ? -0.685 4.983 14.718 1.00 63.34 246 ASN A N 1
ATOM 1999 C CA . ASN A 1 246 ? 0.550 4.820 15.471 1.00 63.34 246 ASN A CA 1
ATOM 2000 C C . ASN A 1 246 ? 0.427 5.634 16.781 1.00 63.34 246 ASN A C 1
ATOM 2002 O O . ASN A 1 246 ? -0.059 6.769 16.721 1.00 63.34 246 ASN A O 1
ATOM 2006 N N . PRO A 1 247 ? 0.796 5.078 17.956 1.00 56.00 247 PRO A N 1
ATOM 2007 C CA . PRO A 1 247 ? 0.830 5.811 19.222 1.00 56.00 247 PRO A CA 1
ATOM 2008 C C . PRO A 1 247 ? 1.577 7.149 19.170 1.00 56.00 247 PRO A C 1
ATOM 2010 O O . PRO A 1 247 ? 1.131 8.117 19.786 1.00 56.00 247 PRO A O 1
ATOM 2013 N N . ASP A 1 248 ? 2.669 7.214 18.412 1.00 58.66 248 ASP A N 1
ATOM 2014 C CA . ASP A 1 248 ? 3.516 8.406 18.327 1.00 58.66 248 ASP A CA 1
ATOM 2015 C C . ASP A 1 248 ? 3.030 9.381 17.240 1.00 58.66 248 ASP A C 1
ATOM 2017 O O . ASP A 1 248 ? 3.156 10.599 17.375 1.00 58.66 248 ASP A O 1
ATOM 2021 N N . GLU A 1 249 ? 2.377 8.859 16.195 1.00 64.44 249 GLU A N 1
ATOM 2022 C CA . GLU A 1 249 ? 1.835 9.635 15.075 1.00 64.44 249 GLU A CA 1
ATOM 2023 C C . GLU A 1 249 ? 0.405 9.177 14.698 1.00 64.44 249 GLU A C 1
ATOM 2025 O O . GLU A 1 249 ? 0.215 8.297 13.853 1.00 64.44 249 GLU A O 1
ATOM 2030 N N . PRO A 1 250 ? -0.649 9.794 15.271 1.00 60.66 250 PRO A N 1
ATOM 2031 C CA . PRO A 1 250 ? -2.043 9.382 15.057 1.00 60.66 250 PRO A CA 1
ATOM 2032 C C . PRO A 1 250 ? -2.520 9.456 13.598 1.00 60.66 250 PRO A C 1
ATOM 2034 O O . PRO A 1 250 ? -3.434 8.728 13.211 1.00 60.66 250 PRO A O 1
ATOM 2037 N N . ASP A 1 251 ? -1.898 10.335 12.809 1.00 65.12 251 ASP A N 1
ATOM 2038 C CA . ASP A 1 251 ? -2.190 10.571 11.391 1.00 65.12 251 ASP A CA 1
ATOM 2039 C C . ASP A 1 251 ? -1.135 9.929 10.466 1.00 65.12 251 ASP A C 1
ATOM 2041 O O . ASP A 1 251 ? -1.012 10.318 9.301 1.00 65.12 251 ASP A O 1
ATOM 2045 N N . ALA A 1 252 ? -0.356 8.964 10.973 1.00 73.31 252 ALA A N 1
ATOM 2046 C CA . ALA A 1 252 ? 0.671 8.287 10.194 1.00 73.31 252 ALA A CA 1
ATOM 2047 C C . ALA A 1 252 ? 0.065 7.586 8.970 1.00 73.31 252 ALA A C 1
ATOM 2049 O O . ALA A 1 252 ? -0.869 6.773 9.043 1.00 73.31 252 ALA A O 1
ATOM 2050 N N . ALA A 1 253 ? 0.618 7.935 7.815 1.00 84.19 253 ALA A N 1
ATOM 2051 C CA . ALA A 1 253 ? 0.214 7.423 6.524 1.00 84.19 253 ALA A CA 1
ATOM 2052 C C . ALA A 1 253 ? 1.307 6.495 6.011 1.00 84.19 253 ALA A C 1
ATOM 2054 O O . ALA A 1 253 ? 2.466 6.886 5.934 1.00 84.19 253 ALA A O 1
ATOM 2055 N N . TYR A 1 254 ? 0.934 5.286 5.620 1.00 87.94 254 TYR A N 1
ATOM 2056 C CA . TYR A 1 254 ? 1.871 4.269 5.170 1.00 87.94 254 TYR A CA 1
ATOM 2057 C C . TYR A 1 254 ? 1.596 3.883 3.722 1.00 87.94 254 TYR A C 1
ATOM 2059 O O . TYR A 1 254 ? 0.450 3.860 3.272 1.00 87.94 254 TYR A O 1
ATOM 2067 N N . VAL A 1 255 ? 2.648 3.549 2.989 1.00 91.50 255 VAL A N 1
ATOM 2068 C CA . VAL A 1 255 ? 2.571 2.957 1.647 1.00 91.50 255 VAL A CA 1
ATOM 2069 C C . VAL A 1 255 ? 3.433 1.704 1.614 1.00 91.50 255 VAL A C 1
ATOM 2071 O O . VAL A 1 255 ? 4.279 1.514 2.487 1.00 91.50 255 VAL A O 1
ATOM 2074 N N . LEU A 1 256 ? 3.224 0.819 0.639 1.00 93.69 256 LEU A N 1
ATOM 2075 C CA . LEU A 1 256 ? 4.174 -0.273 0.445 1.00 93.69 256 LEU A CA 1
ATOM 2076 C C . LEU A 1 256 ? 5.534 0.299 0.042 1.00 93.69 256 LEU A C 1
ATOM 2078 O O . LEU A 1 256 ? 5.607 1.212 -0.781 1.00 93.69 256 LEU A O 1
ATOM 2082 N N . ALA A 1 257 ? 6.610 -0.287 0.558 1.00 93.19 257 ALA A N 1
ATOM 2083 C CA . ALA A 1 257 ? 7.969 0.142 0.247 1.00 93.19 257 ALA A CA 1
ATOM 2084 C C . ALA A 1 257 ? 8.251 0.153 -1.262 1.00 93.19 257 ALA A C 1
ATOM 2086 O O . ALA A 1 257 ? 8.904 1.059 -1.771 1.00 93.19 257 ALA A O 1
ATOM 2087 N N . ILE A 1 258 ? 7.694 -0.811 -2.002 1.00 94.06 258 ILE A N 1
ATOM 2088 C CA . ILE A 1 258 ? 7.822 -0.873 -3.463 1.00 94.06 258 ILE A CA 1
ATOM 2089 C C . ILE A 1 258 ? 7.128 0.290 -4.184 1.00 94.06 258 ILE A C 1
ATOM 2091 O O . ILE A 1 258 ? 7.565 0.702 -5.256 1.00 94.06 258 ILE A O 1
ATOM 2095 N N . ASP A 1 259 ? 6.049 0.829 -3.613 1.00 92.94 259 ASP A N 1
ATOM 2096 C CA . ASP A 1 259 ? 5.362 1.991 -4.171 1.00 92.94 259 ASP A CA 1
ATOM 2097 C C . ASP A 1 259 ? 6.193 3.259 -3.991 1.00 92.94 259 ASP A C 1
ATOM 2099 O O . ASP A 1 259 ? 6.412 3.983 -4.961 1.00 92.94 259 ASP A O 1
ATOM 2103 N N . GLU A 1 260 ? 6.727 3.478 -2.790 1.00 89.75 260 GLU A N 1
ATOM 2104 C CA . GLU A 1 260 ? 7.638 4.594 -2.523 1.00 89.75 260 GLU A CA 1
ATOM 2105 C C . GLU A 1 260 ? 8.930 4.487 -3.343 1.00 89.75 260 GLU A C 1
ATOM 2107 O O . GLU A 1 260 ? 9.409 5.486 -3.872 1.00 89.75 260 GLU A O 1
ATOM 2112 N N . PHE A 1 261 ? 9.456 3.275 -3.530 1.00 92.00 261 PHE A N 1
ATOM 2113 C CA . PHE A 1 261 ? 10.625 3.022 -4.371 1.00 92.00 261 PHE A CA 1
ATOM 2114 C C . PHE A 1 261 ? 10.403 3.450 -5.828 1.00 92.00 261 PHE A C 1
ATOM 2116 O O . PHE A 1 261 ? 11.238 4.142 -6.413 1.00 92.00 261 PHE A O 1
ATOM 2123 N N . PHE A 1 262 ? 9.266 3.085 -6.429 1.00 92.56 262 PHE A N 1
ATOM 2124 C CA . PHE A 1 262 ? 8.967 3.517 -7.795 1.00 92.56 262 PHE A CA 1
ATOM 2125 C C . PHE A 1 262 ? 8.633 5.010 -7.878 1.00 92.56 262 PHE A C 1
ATOM 2127 O O . PHE A 1 262 ? 9.007 5.646 -8.860 1.00 92.56 262 PHE A O 1
ATOM 2134 N N . GLU A 1 263 ? 7.992 5.596 -6.862 1.00 89.06 263 GLU A N 1
ATOM 2135 C CA . GLU A 1 263 ? 7.805 7.052 -6.779 1.00 89.06 263 GLU A CA 1
ATOM 2136 C C . GLU A 1 263 ? 9.152 7.790 -6.720 1.00 89.06 263 GLU A C 1
ATOM 2138 O O . GLU A 1 263 ? 9.346 8.754 -7.462 1.00 89.06 263 GLU A O 1
ATOM 2143 N N . PHE A 1 264 ? 10.103 7.299 -5.917 1.00 87.94 264 PHE A N 1
ATOM 2144 C CA . PHE A 1 264 ? 11.469 7.822 -5.833 1.00 87.94 264 PHE A CA 1
ATOM 2145 C C . PHE A 1 264 ? 12.152 7.809 -7.203 1.00 87.94 264 PHE A C 1
ATOM 2147 O O . PHE A 1 264 ? 12.617 8.844 -7.684 1.00 87.94 264 PHE A O 1
ATOM 2154 N N . LEU A 1 265 ? 12.191 6.644 -7.860 1.00 90.75 265 LEU A N 1
ATOM 2155 C CA . LEU A 1 265 ? 12.872 6.502 -9.149 1.00 90.75 265 LEU A CA 1
ATOM 2156 C C . LEU A 1 265 ? 12.195 7.324 -10.239 1.00 90.75 265 LEU A C 1
ATOM 2158 O O . LEU A 1 265 ? 12.869 7.893 -11.093 1.00 90.75 265 LEU A O 1
ATOM 2162 N N . LYS A 1 266 ? 10.872 7.449 -10.192 1.00 90.62 266 LYS A N 1
ATOM 2163 C CA . LYS A 1 266 ? 10.137 8.290 -11.124 1.00 90.62 266 LYS A CA 1
ATOM 2164 C C . LYS A 1 266 ? 10.462 9.772 -10.960 1.00 90.62 266 LYS A C 1
ATOM 2166 O O . LYS A 1 266 ? 10.698 10.447 -11.964 1.00 90.62 266 LYS A O 1
ATOM 2171 N N . ASP A 1 267 ? 10.489 10.284 -9.731 1.00 86.88 267 ASP A N 1
ATOM 2172 C CA . ASP A 1 267 ? 10.864 11.677 -9.472 1.00 86.88 267 ASP A CA 1
ATOM 2173 C C . ASP A 1 267 ? 12.329 11.927 -9.875 1.00 86.88 267 ASP A C 1
ATOM 2175 O O . ASP A 1 267 ? 12.627 12.961 -10.474 1.00 86.88 267 ASP A O 1
ATOM 2179 N N . LEU A 1 268 ? 13.228 10.958 -9.671 1.00 87.62 268 LEU A N 1
ATOM 2180 C CA . LEU A 1 268 ? 14.618 11.017 -10.135 1.00 87.62 268 LEU A CA 1
ATOM 2181 C C . LEU A 1 268 ? 14.727 11.057 -11.676 1.00 87.62 268 LEU A C 1
ATOM 2183 O O . LEU A 1 268 ? 15.441 11.893 -12.241 1.00 87.62 268 LEU A O 1
ATOM 2187 N N . ILE A 1 269 ? 14.003 10.168 -12.363 1.00 91.69 269 ILE A N 1
ATOM 2188 C CA . ILE A 1 269 ? 14.071 9.974 -13.818 1.00 91.69 269 ILE A CA 1
ATOM 2189 C C . ILE A 1 269 ? 13.342 11.085 -14.582 1.00 91.69 269 ILE A C 1
ATOM 2191 O O . ILE A 1 269 ? 13.908 11.674 -15.501 1.00 91.69 269 ILE A O 1
ATOM 2195 N N . LEU A 1 270 ? 12.081 11.358 -14.243 1.00 91.25 270 LEU A N 1
ATOM 2196 C CA . LEU A 1 270 ? 11.224 12.285 -14.988 1.00 91.25 270 LEU A CA 1
ATOM 2197 C C . LEU A 1 270 ? 11.177 13.676 -14.358 1.00 91.25 270 LEU A C 1
ATOM 2199 O O . LEU A 1 270 ? 11.136 14.666 -15.086 1.00 91.25 270 LEU A O 1
ATOM 2203 N N . GLY A 1 271 ? 11.173 13.754 -13.024 1.00 88.12 271 GLY A N 1
ATOM 2204 C CA . GLY A 1 271 ? 11.107 15.023 -12.299 1.00 88.12 271 GLY A CA 1
ATOM 2205 C C . GLY A 1 271 ? 12.419 15.797 -12.394 1.00 88.12 271 GLY A C 1
ATOM 2206 O O . GLY A 1 271 ? 12.454 16.919 -12.894 1.00 88.12 271 GLY A O 1
ATOM 2207 N N . LEU A 1 272 ? 13.513 15.176 -11.957 1.00 85.38 272 LEU A N 1
ATOM 2208 C CA . LEU A 1 272 ? 14.840 15.792 -11.927 1.00 85.38 272 LEU A CA 1
ATOM 2209 C C . LEU A 1 272 ? 15.613 15.623 -13.234 1.00 85.38 272 LEU A C 1
ATOM 2211 O O . LEU A 1 272 ? 16.549 16.386 -13.486 1.00 85.38 272 LEU A O 1
ATOM 2215 N N . LYS A 1 273 ? 15.222 14.647 -14.067 1.00 91.00 273 LYS A N 1
ATOM 2216 C CA . LYS A 1 273 ? 15.922 14.278 -15.310 1.00 91.00 273 LYS A CA 1
ATOM 2217 C C . LYS A 1 273 ? 17.395 13.971 -15.057 1.00 91.00 273 LYS A C 1
ATOM 2219 O O . LYS A 1 273 ? 18.265 14.347 -15.840 1.00 91.00 273 LYS A O 1
ATOM 2224 N N . PHE A 1 274 ? 17.657 13.299 -13.939 1.00 88.25 274 PHE A N 1
ATOM 2225 C CA . PHE A 1 274 ? 18.988 13.092 -13.382 1.00 88.25 274 PHE A CA 1
ATOM 2226 C C . PHE A 1 274 ? 19.986 12.551 -14.414 1.00 88.25 274 PHE A C 1
ATOM 2228 O O . PHE A 1 274 ? 21.030 13.150 -14.667 1.00 88.25 274 PHE A O 1
ATOM 2235 N N . TYR A 1 275 ? 19.595 11.478 -15.101 1.00 88.81 275 TYR A N 1
ATOM 2236 C CA . TYR A 1 275 ? 20.409 10.776 -16.093 1.00 88.81 275 TYR A CA 1
ATOM 2237 C C . TYR A 1 275 ? 20.637 11.561 -17.395 1.00 88.81 275 TYR A C 1
ATOM 2239 O O . TYR A 1 275 ? 21.367 11.089 -18.258 1.00 88.81 275 TYR A O 1
ATOM 2247 N N . GLN A 1 276 ? 20.037 12.743 -17.567 1.00 91.44 276 GLN A N 1
ATOM 2248 C CA . GLN A 1 276 ? 20.392 13.669 -18.652 1.00 91.44 276 GLN A CA 1
ATOM 2249 C C . GLN A 1 276 ? 21.427 14.712 -18.210 1.00 91.44 276 GLN A C 1
ATOM 2251 O O . GLN A 1 276 ? 22.125 15.278 -19.048 1.00 91.44 276 GLN A O 1
ATOM 2256 N N . LYS A 1 277 ? 21.493 15.002 -16.905 1.00 87.06 277 LYS A N 1
ATOM 2257 C CA . LYS A 1 277 ? 22.274 16.104 -16.329 1.00 87.06 277 LYS A CA 1
ATOM 2258 C C . LYS A 1 277 ? 23.660 15.669 -15.862 1.00 87.06 277 LYS A C 1
ATOM 2260 O O . LYS A 1 277 ? 24.600 16.455 -15.920 1.00 87.06 277 LYS A O 1
ATOM 2265 N N . VAL A 1 278 ? 23.797 14.428 -15.407 1.00 79.25 278 VAL A N 1
ATOM 2266 C CA . VAL A 1 278 ? 25.081 13.883 -14.956 1.00 79.25 278 VAL A CA 1
ATOM 2267 C C . VAL A 1 278 ? 25.861 13.384 -16.170 1.00 79.25 278 VAL A C 1
ATOM 2269 O O . VAL A 1 278 ? 25.524 12.351 -16.733 1.00 79.25 278 VAL A O 1
ATOM 2272 N N . VAL A 1 279 ? 26.869 14.144 -16.603 1.00 68.44 279 VAL A N 1
ATOM 2273 C CA . VAL A 1 279 ? 27.728 13.807 -17.762 1.00 68.44 279 VAL A CA 1
ATOM 2274 C C . VAL A 1 279 ? 29.188 13.570 -17.342 1.00 68.44 279 VAL A C 1
ATOM 2276 O O . VAL A 1 279 ? 29.926 12.876 -18.034 1.00 68.44 279 VAL A O 1
ATOM 2279 N N . VAL A 1 280 ? 29.600 14.120 -16.195 1.00 63.81 280 VAL A N 1
ATOM 2280 C CA . VAL A 1 280 ? 30.944 14.003 -15.601 1.00 63.81 280 VAL A CA 1
ATOM 2281 C C . VAL A 1 280 ? 30.792 13.367 -14.213 1.00 63.81 280 VAL A C 1
ATOM 2283 O O . VAL A 1 280 ? 29.791 13.620 -13.545 1.00 63.81 280 VAL A O 1
ATOM 2286 N N . ASP A 1 281 ? 31.736 12.511 -13.812 1.00 64.56 281 ASP A N 1
ATOM 2287 C CA . ASP A 1 281 ? 31.750 11.790 -12.522 1.00 64.56 281 ASP A CA 1
ATOM 2288 C C . ASP A 1 281 ? 30.534 10.874 -12.275 1.00 64.56 281 ASP A C 1
ATOM 2290 O O . ASP A 1 281 ? 30.087 10.671 -11.147 1.00 64.56 281 ASP A O 1
ATOM 2294 N N . TRP A 1 282 ? 30.012 10.273 -13.354 1.00 68.56 282 TRP A N 1
ATOM 2295 C CA . TRP A 1 282 ? 28.852 9.366 -13.353 1.00 68.56 282 TRP A CA 1
ATOM 2296 C C . TRP A 1 282 ? 28.886 8.312 -12.229 1.00 68.56 282 TRP A C 1
ATOM 2298 O O . TRP A 1 282 ? 27.873 8.084 -11.571 1.00 68.56 282 TRP A O 1
ATOM 2308 N N . MET A 1 283 ? 30.052 7.706 -11.972 1.00 70.31 283 MET A N 1
ATOM 2309 C CA . MET A 1 283 ? 30.194 6.658 -10.953 1.00 70.31 283 MET A CA 1
ATOM 2310 C C . MET A 1 283 ? 29.964 7.171 -9.523 1.00 70.31 283 MET A C 1
ATOM 2312 O O . MET A 1 283 ? 29.345 6.469 -8.728 1.00 70.31 283 MET A O 1
ATOM 2316 N N . ASP A 1 284 ? 30.397 8.389 -9.188 1.00 73.88 284 ASP A N 1
ATOM 2317 C CA . ASP A 1 284 ? 30.225 8.945 -7.836 1.00 73.88 284 ASP A CA 1
ATOM 2318 C C . ASP A 1 284 ? 28.754 9.275 -7.554 1.00 73.88 284 ASP A C 1
ATOM 2320 O O . ASP A 1 284 ? 28.223 9.020 -6.468 1.00 73.88 284 ASP A O 1
ATOM 2324 N N . TYR A 1 285 ? 28.065 9.782 -8.571 1.00 76.00 285 TYR A N 1
ATOM 2325 C CA . TYR A 1 285 ? 26.636 10.068 -8.538 1.00 76.00 285 TYR A CA 1
ATOM 2326 C C . TYR A 1 285 ? 25.785 8.792 -8.466 1.00 76.00 285 TYR A C 1
ATOM 2328 O O . TYR A 1 285 ? 24.818 8.737 -7.704 1.00 76.00 285 TYR A O 1
ATOM 2336 N N . GLU A 1 286 ? 26.163 7.751 -9.209 1.00 76.19 286 GLU A N 1
ATOM 2337 C CA . GLU A 1 286 ? 25.514 6.440 -9.160 1.00 76.19 286 GLU A CA 1
ATOM 2338 C C . GLU A 1 286 ? 25.673 5.781 -7.779 1.00 76.19 286 GLU A C 1
ATOM 2340 O O . GLU A 1 286 ? 24.683 5.329 -7.198 1.00 76.19 286 GLU A O 1
ATOM 2345 N N . ASN A 1 287 ? 26.877 5.826 -7.199 1.00 80.88 287 ASN A N 1
ATOM 2346 C CA . ASN A 1 287 ? 27.129 5.357 -5.833 1.00 80.88 287 ASN A CA 1
ATOM 2347 C C . ASN A 1 287 ? 26.322 6.150 -4.794 1.00 80.88 287 ASN A C 1
ATOM 2349 O O . ASN A 1 287 ? 25.791 5.569 -3.850 1.00 80.88 287 ASN A O 1
ATOM 2353 N N . SER A 1 288 ? 26.183 7.466 -4.981 1.00 81.50 288 SER A N 1
ATOM 2354 C CA . SER A 1 288 ? 25.401 8.325 -4.083 1.00 81.50 288 SER A CA 1
ATOM 2355 C C . SER A 1 288 ? 23.911 7.977 -4.102 1.00 81.50 288 SER A C 1
ATOM 2357 O O . SER A 1 288 ? 23.284 7.916 -3.046 1.00 81.50 288 SER A O 1
ATOM 2359 N N . ILE A 1 289 ? 23.334 7.702 -5.280 1.00 82.62 289 ILE A N 1
ATOM 2360 C CA . ILE A 1 289 ? 21.942 7.228 -5.379 1.00 82.62 289 ILE A CA 1
ATOM 2361 C C . ILE A 1 289 ? 21.786 5.891 -4.666 1.00 82.62 289 ILE A C 1
ATOM 2363 O O . ILE A 1 289 ? 20.830 5.712 -3.914 1.00 82.62 289 ILE A O 1
ATOM 2367 N N . PHE A 1 290 ? 22.706 4.958 -4.903 1.00 84.81 290 PHE A N 1
ATOM 2368 C CA . PHE A 1 290 ? 22.646 3.646 -4.276 1.00 84.81 290 PHE A CA 1
ATOM 2369 C C . PHE A 1 290 ? 22.720 3.754 -2.746 1.00 84.81 290 PHE A C 1
ATOM 2371 O O . PHE A 1 290 ? 21.873 3.188 -2.063 1.00 84.81 290 PHE A O 1
ATOM 2378 N N . PHE A 1 291 ? 23.623 4.583 -2.219 1.00 85.12 291 PHE A N 1
ATOM 2379 C CA . PHE A 1 291 ? 23.719 4.874 -0.787 1.00 85.12 291 PHE A CA 1
ATOM 2380 C C . PHE A 1 291 ? 22.425 5.480 -0.216 1.00 85.12 291 PHE A C 1
ATOM 2382 O O . PHE A 1 291 ? 21.970 5.085 0.856 1.00 85.12 291 PHE A O 1
ATOM 2389 N N . ILE A 1 292 ? 21.785 6.410 -0.938 1.00 84.88 292 ILE A N 1
ATOM 2390 C CA . ILE A 1 292 ? 20.478 6.958 -0.542 1.00 84.88 292 ILE A CA 1
ATOM 2391 C C . ILE A 1 292 ? 19.420 5.847 -0.499 1.00 84.88 292 ILE A C 1
ATOM 2393 O O . ILE A 1 292 ? 18.644 5.776 0.450 1.00 84.88 292 ILE A O 1
ATOM 2397 N N . LEU A 1 293 ? 19.379 4.971 -1.505 1.00 88.56 293 LEU A N 1
ATOM 2398 C CA . LEU A 1 293 ? 18.424 3.864 -1.549 1.00 88.56 293 LEU A CA 1
ATOM 2399 C C . LEU A 1 293 ? 18.659 2.857 -0.413 1.00 88.56 293 LEU A C 1
ATOM 2401 O O . LEU A 1 293 ? 17.688 2.427 0.201 1.00 88.56 293 LEU A O 1
ATOM 2405 N N . GLU A 1 294 ? 19.910 2.532 -0.086 1.00 88.00 294 GLU A N 1
ATOM 2406 C CA . GLU A 1 294 ? 20.258 1.695 1.072 1.00 88.00 294 GLU A CA 1
ATOM 2407 C C . GLU A 1 294 ? 19.832 2.329 2.401 1.00 88.00 294 GLU A C 1
ATOM 2409 O O . GLU A 1 294 ? 19.353 1.634 3.293 1.00 88.00 294 GLU A O 1
ATOM 2414 N N . ALA A 1 295 ? 19.956 3.652 2.535 1.00 84.62 295 ALA A N 1
ATOM 2415 C CA . ALA A 1 295 ? 19.521 4.362 3.735 1.00 84.62 295 ALA A CA 1
ATOM 2416 C C . ALA A 1 295 ? 17.988 4.451 3.856 1.00 84.62 295 ALA A C 1
ATOM 2418 O O . ALA A 1 295 ? 17.449 4.508 4.961 1.00 84.62 295 ALA A O 1
ATOM 2419 N N . LEU A 1 296 ? 17.272 4.493 2.727 1.00 84.62 296 LEU A N 1
ATOM 2420 C CA . LEU A 1 296 ? 15.817 4.646 2.704 1.00 84.62 296 LEU A CA 1
ATOM 2421 C C . LEU A 1 296 ? 15.064 3.308 2.752 1.00 84.62 296 LEU A C 1
ATOM 2423 O O . LEU A 1 296 ? 13.947 3.271 3.283 1.00 84.62 296 LEU A O 1
ATOM 2427 N N . PHE A 1 297 ? 15.637 2.229 2.212 1.00 90.00 297 PHE A N 1
ATOM 2428 C CA . PHE A 1 297 ? 14.959 0.948 2.010 1.00 90.00 297 PHE A CA 1
ATOM 2429 C C . PHE A 1 297 ? 15.725 -0.230 2.625 1.00 90.00 297 PHE A C 1
ATOM 2431 O O . PHE A 1 297 ? 16.939 -0.344 2.488 1.00 90.00 297 PHE A O 1
ATOM 2438 N N . LYS A 1 298 ? 14.985 -1.177 3.220 1.00 90.75 298 LYS A N 1
ATOM 2439 C CA . LYS A 1 298 ? 15.511 -2.470 3.684 1.00 90.75 298 LYS A CA 1
ATOM 2440 C C . LYS A 1 298 ? 15.732 -3.384 2.471 1.00 90.75 298 LYS A C 1
ATOM 2442 O O . LYS A 1 298 ? 14.877 -4.210 2.147 1.00 90.75 298 LYS A O 1
ATOM 2447 N N . LEU A 1 299 ? 16.831 -3.183 1.736 1.00 90.75 299 LEU A N 1
ATOM 2448 C CA . LEU A 1 299 ? 17.096 -3.876 0.461 1.00 90.75 299 LEU A CA 1
ATOM 2449 C C . LEU A 1 299 ? 17.222 -5.404 0.597 1.00 90.75 299 LEU A C 1
ATOM 2451 O O . LEU A 1 299 ? 17.011 -6.139 -0.370 1.00 90.75 299 LEU A O 1
ATOM 2455 N N . ASP A 1 300 ? 17.545 -5.886 1.792 1.00 88.62 300 ASP A N 1
ATOM 2456 C CA . ASP A 1 300 ? 17.640 -7.296 2.158 1.00 88.62 300 ASP A CA 1
ATOM 2457 C C . ASP A 1 300 ? 16.296 -7.916 2.580 1.00 88.62 300 ASP A C 1
ATOM 2459 O O . ASP A 1 300 ? 16.183 -9.145 2.631 1.00 88.62 300 ASP A O 1
ATOM 2463 N N . CYS A 1 301 ? 15.260 -7.101 2.818 1.00 89.25 301 CYS A N 1
ATOM 2464 C CA . CYS A 1 301 ? 13.945 -7.582 3.220 1.00 89.25 301 CYS A CA 1
ATOM 2465 C C . CYS A 1 301 ? 13.302 -8.427 2.109 1.00 89.25 301 CYS A C 1
ATOM 2467 O O . CYS A 1 301 ? 13.143 -8.003 0.958 1.00 89.25 301 CYS A O 1
ATOM 2469 N N . THR A 1 302 ? 12.934 -9.659 2.467 1.00 88.88 302 THR A N 1
ATOM 2470 C CA . THR A 1 302 ? 12.457 -10.688 1.525 1.00 88.88 302 THR A CA 1
ATOM 2471 C C . THR A 1 302 ? 10.941 -10.705 1.342 1.00 88.88 302 THR A C 1
ATOM 2473 O O . THR A 1 302 ? 10.438 -11.386 0.447 1.00 88.88 302 THR A O 1
ATOM 2476 N N . THR A 1 303 ? 10.220 -9.948 2.164 1.00 89.69 303 THR A N 1
ATOM 2477 C CA . THR A 1 303 ? 8.759 -9.850 2.163 1.00 89.69 303 THR A CA 1
ATOM 2478 C C . THR A 1 303 ? 8.325 -8.406 1.950 1.00 89.69 303 THR A C 1
ATOM 2480 O O . THR A 1 303 ? 9.039 -7.502 2.387 1.00 89.69 303 THR A O 1
ATOM 2483 N N . PRO A 1 304 ? 7.153 -8.163 1.332 1.00 94.44 304 PRO A N 1
ATOM 2484 C CA . PRO A 1 304 ? 6.556 -6.835 1.298 1.00 94.44 304 PRO A CA 1
ATOM 2485 C C . PRO A 1 304 ? 6.533 -6.193 2.689 1.00 94.44 304 PRO A C 1
ATOM 2487 O O . PRO A 1 304 ? 6.223 -6.864 3.672 1.00 94.44 304 PRO A O 1
ATOM 2490 N N . TYR A 1 305 ? 6.837 -4.906 2.788 1.00 93.94 305 TYR A N 1
ATOM 2491 C CA . TYR A 1 305 ? 6.670 -4.152 4.030 1.00 93.94 305 TYR A CA 1
ATOM 2492 C C . TYR A 1 305 ? 6.089 -2.769 3.751 1.00 93.94 305 TYR A C 1
ATOM 2494 O O . TYR A 1 305 ? 6.154 -2.252 2.629 1.00 93.94 305 TYR A O 1
ATOM 2502 N N . PHE A 1 306 ? 5.480 -2.181 4.775 1.00 92.12 306 PHE A N 1
ATOM 2503 C CA . PHE A 1 306 ? 4.988 -0.814 4.716 1.00 92.12 306 PHE A CA 1
ATOM 2504 C C . PHE A 1 306 ? 6.038 0.145 5.251 1.00 92.12 306 PHE A C 1
ATOM 2506 O O . PHE A 1 306 ? 6.739 -0.157 6.212 1.00 92.12 306 PHE A O 1
ATOM 2513 N N . LYS A 1 307 ? 6.105 1.329 4.657 1.00 88.44 307 LYS A N 1
ATOM 2514 C CA . LYS A 1 307 ? 6.957 2.422 5.103 1.00 88.44 307 LYS A CA 1
ATOM 2515 C C . LYS A 1 307 ? 6.093 3.637 5.413 1.00 88.44 307 LYS A C 1
ATOM 2517 O O . LYS A 1 307 ? 5.125 3.915 4.697 1.00 88.44 307 LYS A O 1
ATOM 2522 N N . SER A 1 308 ? 6.407 4.314 6.514 1.00 85.00 308 SER A N 1
ATOM 2523 C CA . SER A 1 308 ? 5.790 5.587 6.864 1.00 85.00 308 SER A CA 1
ATOM 2524 C C . SER A 1 308 ? 6.149 6.594 5.782 1.00 85.00 308 SER A C 1
ATOM 2526 O O . SER A 1 308 ? 7.322 6.802 5.476 1.00 85.00 308 SER A O 1
ATOM 2528 N N . CYS A 1 309 ? 5.131 7.188 5.170 1.00 70.19 309 CYS A N 1
ATOM 2529 C CA . CYS A 1 309 ? 5.299 8.217 4.166 1.00 70.19 309 CYS A CA 1
ATOM 2530 C C . CYS A 1 309 ? 5.605 9.531 4.896 1.00 70.19 309 CYS A C 1
ATOM 2532 O O . CYS A 1 309 ? 4.690 10.106 5.499 1.00 70.19 309 CYS A O 1
ATOM 2534 N N . PRO A 1 310 ? 6.834 10.076 4.810 1.00 60.12 310 PRO A N 1
ATOM 2535 C CA . PRO A 1 310 ? 7.089 11.406 5.336 1.00 60.12 310 PRO A CA 1
ATOM 2536 C C . PRO A 1 310 ? 6.199 12.432 4.620 1.00 60.12 310 PRO A C 1
ATOM 2538 O O . PRO A 1 310 ? 5.669 12.197 3.523 1.00 60.12 310 PRO A O 1
ATOM 2541 N N . LYS A 1 311 ? 6.028 13.607 5.242 1.00 59.16 311 LYS A N 1
ATOM 2542 C CA . LYS A 1 311 ? 5.314 14.735 4.625 1.00 59.16 311 LYS A CA 1
ATOM 2543 C C . LYS A 1 311 ? 5.821 14.946 3.193 1.00 59.16 311 LYS A C 1
ATOM 2545 O O . LYS A 1 311 ? 7.019 14.857 2.923 1.00 59.16 311 LYS A O 1
ATOM 2550 N N . ARG A 1 312 ? 4.882 15.202 2.271 1.00 53.53 312 ARG A N 1
ATOM 2551 C CA . ARG A 1 312 ? 5.142 15.383 0.832 1.00 53.53 312 ARG A CA 1
ATOM 2552 C C . ARG A 1 312 ? 6.385 16.253 0.624 1.00 53.53 312 ARG A C 1
ATOM 2554 O O . ARG A 1 312 ? 6.394 17.389 1.079 1.00 53.53 312 ARG A O 1
ATOM 2561 N N . GLY A 1 313 ? 7.355 15.739 -0.126 1.00 56.75 313 GLY A N 1
ATOM 2562 C CA . GLY A 1 313 ? 8.556 16.486 -0.490 1.00 56.75 313 GLY A CA 1
ATOM 2563 C C . GLY A 1 313 ? 9.824 15.993 0.188 1.00 56.75 313 GLY A C 1
ATOM 2564 O O . GLY A 1 313 ? 10.850 16.111 -0.443 1.00 56.75 313 GLY A O 1
ATOM 2565 N N . ALA A 1 314 ? 9.784 15.321 1.343 1.00 60.25 314 ALA A N 1
ATOM 2566 C CA . ALA A 1 314 ? 11.014 14.973 2.073 1.00 60.25 314 ALA A CA 1
ATOM 2567 C C . ALA A 1 314 ? 12.051 14.196 1.236 1.00 60.25 314 ALA A C 1
ATOM 2569 O O . ALA A 1 314 ? 13.231 14.522 1.239 1.00 60.25 314 ALA A O 1
ATOM 2570 N N . VAL A 1 315 ? 11.608 13.210 0.451 1.00 58.78 315 VAL A N 1
ATOM 2571 C CA . VAL A 1 315 ? 12.477 12.485 -0.489 1.00 58.78 315 VAL A CA 1
ATOM 2572 C C . VAL A 1 315 ? 13.008 13.407 -1.589 1.00 58.78 315 VAL A C 1
ATOM 2574 O O . VAL A 1 315 ? 14.191 13.378 -1.908 1.00 58.78 315 VAL A O 1
ATOM 2577 N N . ARG A 1 316 ? 12.144 14.257 -2.151 1.00 62.97 316 ARG A N 1
ATOM 2578 C CA . ARG A 1 316 ? 12.544 15.269 -3.132 1.00 62.97 316 ARG A CA 1
ATOM 2579 C C . ARG A 1 316 ? 13.532 16.262 -2.533 1.00 62.97 316 ARG A C 1
ATOM 2581 O O . ARG A 1 316 ? 14.445 16.647 -3.241 1.00 62.97 316 ARG A O 1
ATOM 2588 N N . ASP A 1 317 ? 13.371 16.642 -1.274 1.00 69.69 317 ASP A N 1
ATOM 2589 C CA . ASP A 1 317 ? 14.231 17.579 -0.564 1.00 69.69 317 ASP A CA 1
ATOM 2590 C C . ASP A 1 317 ? 15.600 16.940 -0.328 1.00 69.69 317 ASP A C 1
ATOM 2592 O O . ASP A 1 317 ? 16.601 17.547 -0.675 1.00 69.69 317 ASP A O 1
ATOM 2596 N N . ILE A 1 318 ? 15.655 15.678 0.122 1.00 69.12 318 ILE A N 1
ATOM 2597 C CA . ILE A 1 318 ? 16.907 14.911 0.257 1.00 69.12 318 ILE A CA 1
ATOM 2598 C C . ILE A 1 318 ? 17.625 14.815 -1.091 1.00 69.12 318 ILE A C 1
ATOM 2600 O O . ILE A 1 318 ? 18.807 15.128 -1.198 1.00 69.12 318 ILE A O 1
ATOM 2604 N N . VAL A 1 319 ? 16.914 14.400 -2.139 1.00 66.31 319 VAL A N 1
ATOM 2605 C CA . VAL A 1 319 ? 17.500 14.223 -3.471 1.00 66.31 319 VAL A CA 1
ATOM 2606 C C . VAL A 1 319 ? 17.916 15.578 -4.055 1.00 66.31 319 VAL A C 1
ATOM 2608 O O . VAL A 1 319 ? 19.016 15.710 -4.582 1.00 66.31 319 VAL A O 1
ATOM 2611 N N . SER A 1 320 ? 17.088 16.613 -3.916 1.00 67.69 320 SER A N 1
ATOM 2612 C CA . SER A 1 320 ? 17.415 17.970 -4.354 1.00 67.69 320 SER A CA 1
ATOM 2613 C C . SER A 1 320 ? 18.607 18.526 -3.590 1.00 67.69 320 SER A C 1
ATOM 2615 O O . SER A 1 320 ? 19.435 19.175 -4.210 1.00 67.69 320 SER A O 1
ATOM 2617 N N . ASP A 1 321 ? 18.721 18.264 -2.287 1.00 73.56 321 ASP A N 1
ATOM 2618 C CA . ASP A 1 321 ? 19.821 18.715 -1.436 1.00 73.56 321 ASP A CA 1
ATOM 2619 C C . ASP A 1 321 ? 21.145 18.051 -1.805 1.00 73.56 321 ASP A C 1
ATOM 2621 O O . ASP A 1 321 ? 22.160 18.739 -1.931 1.00 73.56 321 ASP A O 1
ATOM 2625 N N . VAL A 1 322 ? 21.131 16.736 -2.032 1.00 70.44 322 VAL A N 1
ATOM 2626 C CA . VAL A 1 322 ? 22.315 15.974 -2.453 1.00 70.44 322 VAL A CA 1
ATOM 2627 C C . VAL A 1 322 ? 22.747 16.374 -3.866 1.00 70.44 322 VAL A C 1
ATOM 2629 O O . VAL A 1 322 ? 23.938 16.432 -4.165 1.00 70.44 322 VAL A O 1
ATOM 2632 N N . PHE A 1 323 ? 21.791 16.720 -4.729 1.00 73.38 323 PHE A N 1
ATOM 2633 C CA . PHE A 1 323 ? 22.034 16.998 -6.142 1.00 73.38 323 PHE A CA 1
ATOM 2634 C C . PHE A 1 323 ? 21.841 18.474 -6.533 1.00 73.38 323 PHE A C 1
ATOM 2636 O O . PHE A 1 323 ? 21.650 18.780 -7.712 1.00 73.38 323 PHE A O 1
ATOM 2643 N N . LYS A 1 324 ? 21.976 19.421 -5.591 1.00 76.19 324 LYS A N 1
ATOM 2644 C CA . LYS A 1 324 ? 21.887 20.877 -5.870 1.00 76.19 324 LYS A CA 1
ATOM 2645 C C . LYS A 1 324 ? 22.806 21.309 -7.010 1.00 76.19 324 LYS A C 1
ATOM 2647 O O . LYS A 1 324 ? 22.448 22.141 -7.839 1.00 76.19 324 LYS A O 1
ATOM 2652 N N . ASN A 1 325 ? 23.982 20.691 -7.087 1.00 74.38 325 ASN A N 1
ATOM 2653 C CA . ASN A 1 325 ? 25.010 21.031 -8.069 1.00 74.38 325 ASN A CA 1
ATOM 2654 C C . ASN A 1 325 ? 24.593 20.735 -9.519 1.00 74.38 325 ASN A C 1
ATOM 2656 O O . ASN A 1 325 ? 25.152 21.330 -10.437 1.00 74.38 325 ASN A O 1
ATOM 2660 N N . ILE A 1 326 ? 23.603 19.861 -9.739 1.00 76.38 326 ILE A N 1
ATOM 2661 C CA . ILE A 1 326 ? 23.098 19.539 -11.081 1.00 76.38 326 ILE A CA 1
ATOM 2662 C C . ILE A 1 326 ? 21.775 20.241 -11.408 1.00 76.38 326 ILE A C 1
ATOM 2664 O O . ILE A 1 326 ? 21.284 20.124 -12.529 1.00 76.38 326 ILE A O 1
ATOM 2668 N N . GLU A 1 327 ? 21.184 20.995 -10.477 1.00 73.62 327 GLU A N 1
ATOM 2669 C CA . GLU A 1 327 ? 19.871 21.625 -10.667 1.00 73.62 327 GLU A CA 1
ATOM 2670 C C . GLU A 1 327 ? 19.850 22.534 -11.908 1.00 73.62 327 GLU A C 1
ATOM 2672 O O . GLU A 1 327 ? 18.961 22.403 -12.754 1.00 73.62 327 GLU A O 1
ATOM 2677 N N . ASN A 1 328 ? 20.907 23.337 -12.073 1.00 80.38 328 ASN A N 1
ATOM 2678 C CA . ASN A 1 328 ? 21.076 24.311 -13.156 1.00 80.38 328 ASN A CA 1
ATOM 2679 C C . ASN A 1 328 ? 21.552 23.712 -14.492 1.00 80.38 328 ASN A C 1
ATOM 2681 O O . ASN A 1 328 ? 21.671 24.443 -15.477 1.00 80.38 328 ASN A O 1
ATOM 2685 N N . ILE A 1 329 ? 21.843 22.408 -14.554 1.00 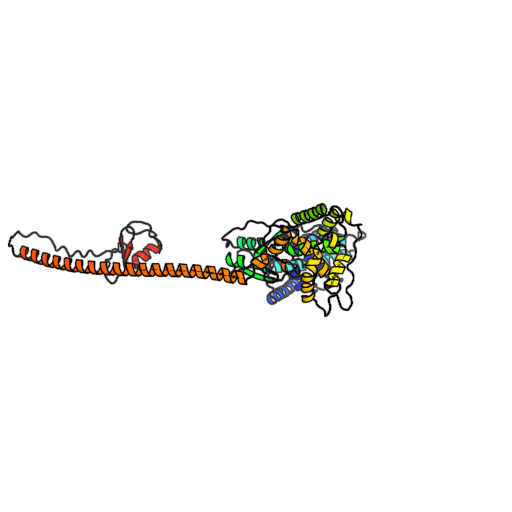85.00 329 ILE A N 1
ATOM 2686 C CA . ILE A 1 329 ? 22.267 21.768 -15.803 1.00 85.00 329 ILE A CA 1
ATOM 2687 C C . ILE A 1 329 ? 21.039 21.612 -16.716 1.00 85.00 329 ILE A C 1
ATOM 2689 O O . ILE A 1 329 ? 20.034 21.026 -16.295 1.00 85.00 329 ILE A O 1
ATOM 2693 N N . PRO A 1 330 ? 21.083 22.117 -17.963 1.00 87.88 330 PRO A N 1
ATOM 2694 C CA . PRO A 1 330 ? 19.954 22.022 -18.876 1.00 87.88 330 PRO A CA 1
ATOM 2695 C C . PRO A 1 330 ? 19.673 20.562 -19.252 1.00 87.88 330 PRO A C 1
ATOM 2697 O O . PRO A 1 330 ? 20.581 19.802 -19.575 1.00 87.88 330 PRO A O 1
ATOM 2700 N N . ALA A 1 331 ? 18.394 20.188 -19.259 1.00 92.50 331 ALA A N 1
ATOM 2701 C CA . ALA A 1 331 ? 17.914 18.874 -19.681 1.00 92.50 331 ALA A CA 1
ATOM 2702 C C . ALA A 1 331 ? 16.759 19.034 -20.674 1.00 92.50 331 ALA A C 1
ATOM 2704 O O . ALA A 1 331 ? 16.023 20.022 -20.631 1.00 92.50 331 ALA A O 1
ATOM 2705 N N . LYS A 1 332 ? 16.587 18.062 -21.569 1.00 95.12 332 LYS A N 1
ATOM 2706 C CA . LYS A 1 332 ? 15.565 18.115 -22.618 1.00 95.12 332 LYS A CA 1
ATOM 2707 C C . LYS A 1 332 ? 14.230 17.589 -22.098 1.00 95.12 332 LYS A C 1
ATOM 2709 O O . LYS A 1 332 ? 14.164 16.784 -21.166 1.00 95.12 332 LYS A O 1
ATOM 2714 N N . ASP A 1 333 ? 13.142 18.084 -22.672 1.00 95.94 333 ASP A N 1
ATOM 2715 C CA . ASP A 1 333 ? 11.804 17.532 -22.458 1.00 95.94 333 ASP A CA 1
ATOM 2716 C C . ASP A 1 333 ? 11.533 16.377 -23.418 1.00 95.94 333 ASP A C 1
ATOM 2718 O O . ASP A 1 333 ? 12.030 16.368 -24.546 1.00 95.94 333 ASP A O 1
ATOM 2722 N N . ILE A 1 334 ? 10.714 15.422 -22.970 1.00 97.19 334 ILE A N 1
ATOM 2723 C CA . ILE A 1 334 ? 10.190 14.369 -23.841 1.00 97.19 334 ILE A CA 1
ATOM 2724 C C . ILE A 1 334 ? 9.248 15.019 -24.853 1.00 97.19 334 ILE A C 1
ATOM 2726 O O . ILE A 1 334 ? 8.310 15.734 -24.488 1.00 97.19 334 ILE A O 1
ATOM 2730 N N . ARG A 1 335 ? 9.497 14.772 -26.138 1.00 97.12 335 ARG A N 1
ATOM 2731 C CA . ARG A 1 335 ? 8.689 15.327 -27.226 1.00 97.12 335 ARG A CA 1
ATOM 2732 C C . ARG A 1 335 ? 7.310 14.677 -27.273 1.00 97.12 335 ARG A C 1
ATOM 2734 O O . ARG A 1 335 ? 7.126 13.516 -26.920 1.00 97.12 335 ARG A O 1
ATOM 2741 N N . ASN A 1 336 ? 6.328 15.426 -27.767 1.00 96.81 336 ASN A N 1
ATOM 2742 C CA . ASN A 1 336 ? 4.975 14.907 -27.942 1.00 96.81 336 ASN A CA 1
ATOM 2743 C C . ASN A 1 336 ? 4.929 13.783 -28.985 1.00 96.81 336 ASN A C 1
ATOM 2745 O O . ASN A 1 336 ? 5.558 13.877 -30.043 1.00 96.81 336 ASN A O 1
ATOM 2749 N N . ALA A 1 337 ? 4.118 12.759 -28.710 1.00 94.50 337 ALA A N 1
ATOM 2750 C CA . ALA A 1 337 ? 3.747 11.779 -29.720 1.00 94.50 337 ALA A CA 1
ATOM 2751 C C . ALA A 1 337 ? 2.894 12.449 -30.810 1.00 94.50 337 ALA A C 1
ATOM 2753 O O . ALA A 1 337 ? 2.191 13.433 -30.562 1.00 94.50 337 ALA A O 1
ATOM 2754 N N . LYS A 1 338 ? 2.959 11.910 -32.028 1.00 93.25 338 LYS A N 1
ATOM 2755 C CA . LYS A 1 338 ? 2.126 12.373 -33.140 1.00 93.25 338 LYS A CA 1
ATOM 2756 C C . LYS A 1 338 ? 0.689 11.867 -32.978 1.00 93.25 338 LYS A C 1
ATOM 2758 O O . LYS A 1 338 ? 0.405 11.025 -32.128 1.00 93.25 338 LYS A O 1
ATOM 2763 N N . SER A 1 339 ? -0.227 12.370 -33.805 1.00 92.00 339 SER A N 1
ATOM 2764 C CA . SER A 1 339 ? -1.642 11.965 -33.787 1.00 92.00 339 SER A CA 1
ATOM 2765 C C . SER A 1 339 ? -1.872 10.495 -34.163 1.00 92.00 339 SER A C 1
ATOM 2767 O O . SER A 1 339 ? -2.866 9.910 -33.745 1.00 92.00 339 SER A O 1
ATOM 2769 N N . ASP A 1 340 ? -0.957 9.893 -34.921 1.00 93.50 340 ASP A N 1
ATOM 2770 C CA . ASP A 1 340 ? -0.901 8.464 -35.255 1.00 93.50 340 ASP A CA 1
ATOM 2771 C C . ASP A 1 340 ? -0.096 7.635 -34.233 1.00 93.50 340 ASP A C 1
ATOM 2773 O O . ASP A 1 340 ? 0.089 6.428 -34.393 1.00 93.50 340 ASP A O 1
ATOM 2777 N N . GLY A 1 341 ? 0.341 8.273 -33.147 1.00 95.88 341 GLY A N 1
ATOM 2778 C CA . GLY A 1 341 ? 1.086 7.686 -32.046 1.00 95.88 341 GLY A CA 1
ATOM 2779 C C . GLY A 1 341 ? 2.591 7.616 -32.279 1.00 95.88 341 GLY A C 1
ATOM 2780 O O . GLY A 1 341 ? 3.187 8.498 -32.902 1.00 95.88 341 GLY A O 1
ATOM 2781 N N . PHE A 1 342 ? 3.239 6.597 -31.709 1.00 98.00 342 PHE A N 1
ATOM 2782 C CA . PHE A 1 342 ? 4.674 6.374 -31.866 1.00 98.00 342 PHE A CA 1
ATOM 2783 C C . PHE A 1 342 ? 5.007 4.888 -32.043 1.00 98.00 342 PHE A C 1
ATOM 2785 O O . PHE A 1 342 ? 4.302 3.999 -31.566 1.00 98.00 342 PHE A O 1
ATOM 2792 N N . THR A 1 343 ? 6.105 4.628 -32.746 1.00 97.81 343 THR A N 1
ATOM 2793 C CA . THR A 1 343 ? 6.682 3.298 -32.984 1.00 97.81 343 THR A CA 1
ATOM 2794 C C . THR A 1 343 ? 7.881 3.047 -32.070 1.00 97.81 343 THR A C 1
ATOM 2796 O O . THR A 1 343 ? 8.439 3.984 -31.493 1.00 97.81 343 THR A O 1
ATOM 2799 N N . VAL A 1 344 ? 8.362 1.803 -32.005 1.00 98.00 344 VAL A N 1
ATOM 2800 C CA . VAL A 1 344 ? 9.618 1.477 -31.307 1.00 98.00 344 VAL A CA 1
ATOM 2801 C C . VAL A 1 344 ? 10.805 2.305 -31.821 1.00 98.00 344 VAL A C 1
ATOM 2803 O O . VAL A 1 344 ? 11.628 2.760 -31.031 1.00 98.00 344 VAL A O 1
ATOM 2806 N N . GLN A 1 345 ? 10.865 2.602 -33.126 1.00 98.19 345 GLN A N 1
ATOM 2807 C CA . GLN A 1 345 ? 11.926 3.447 -33.675 1.00 98.19 345 GLN A CA 1
ATOM 2808 C C . GLN A 1 345 ? 11.800 4.896 -33.191 1.00 98.19 345 GLN A C 1
ATOM 2810 O O . GLN A 1 345 ? 12.808 5.549 -32.930 1.00 98.19 345 GLN A O 1
ATOM 2815 N N . ASN A 1 346 ? 10.574 5.404 -33.026 1.00 98.12 346 ASN A N 1
ATOM 2816 C CA . ASN A 1 346 ? 10.367 6.722 -32.428 1.00 98.12 346 ASN A CA 1
ATOM 2817 C C . ASN A 1 346 ? 10.836 6.749 -30.969 1.00 98.12 346 ASN A C 1
ATOM 2819 O O . ASN A 1 346 ? 11.506 7.706 -30.596 1.00 98.12 346 ASN A O 1
ATOM 2823 N N . LEU A 1 347 ? 10.572 5.693 -30.188 1.00 98.50 347 LEU A N 1
ATOM 2824 C CA . LEU A 1 347 ? 11.091 5.555 -28.823 1.00 98.50 347 LEU A CA 1
ATOM 2825 C C . LEU A 1 347 ? 12.628 5.552 -28.802 1.00 98.50 347 LEU A C 1
ATOM 2827 O O . LEU A 1 347 ? 13.223 6.338 -28.073 1.00 98.50 347 LEU A O 1
ATOM 2831 N N . LYS A 1 348 ? 13.291 4.747 -29.643 1.00 98.62 348 LYS A N 1
ATOM 2832 C CA . LYS A 1 348 ? 14.766 4.729 -29.738 1.00 98.62 348 LYS A CA 1
ATOM 2833 C C . LYS A 1 348 ? 15.348 6.097 -30.089 1.00 98.62 348 LYS A C 1
ATOM 2835 O O . LYS A 1 348 ? 16.325 6.529 -29.473 1.00 98.62 348 LYS A O 1
ATOM 2840 N N . ASN A 1 349 ? 14.730 6.788 -31.046 1.00 98.12 349 ASN A N 1
ATOM 2841 C CA . ASN A 1 349 ? 15.129 8.138 -31.436 1.00 98.12 349 ASN A CA 1
ATOM 2842 C C . ASN A 1 349 ? 14.914 9.147 -30.300 1.00 98.12 349 ASN A C 1
ATOM 2844 O O . ASN A 1 349 ? 15.690 10.091 -30.178 1.00 98.12 349 ASN A O 1
ATOM 2848 N N . GLU A 1 350 ? 13.877 8.965 -29.480 1.00 98.44 350 GLU A N 1
ATOM 2849 C CA . GLU A 1 350 ? 13.625 9.796 -28.302 1.00 98.44 350 GLU A CA 1
ATOM 2850 C C . GLU A 1 350 ? 14.687 9.577 -27.222 1.00 98.44 350 GLU A C 1
ATOM 2852 O O . GLU A 1 350 ? 15.275 10.544 -26.751 1.00 98.44 350 GLU A O 1
ATOM 2857 N N . LEU A 1 351 ? 15.031 8.324 -26.907 1.00 98.38 351 LEU A N 1
ATOM 2858 C CA . LEU A 1 351 ? 16.096 7.997 -25.948 1.00 98.38 351 LEU A CA 1
ATOM 2859 C C . LEU A 1 351 ?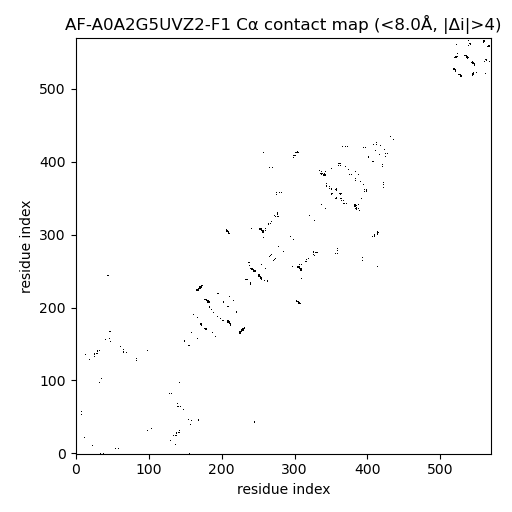 17.443 8.621 -26.353 1.00 98.38 351 LEU A C 1
ATOM 2861 O O . LEU A 1 351 ? 18.148 9.192 -25.519 1.00 98.38 351 LEU A O 1
ATOM 2865 N N . ALA A 1 352 ? 17.774 8.575 -27.647 1.00 97.62 352 ALA A N 1
ATOM 2866 C CA . ALA A 1 352 ? 18.959 9.236 -28.191 1.00 97.62 352 ALA A CA 1
ATOM 2867 C C . ALA A 1 352 ? 18.848 10.769 -28.133 1.00 97.62 352 ALA A C 1
ATOM 2869 O O . ALA A 1 352 ? 19.801 11.447 -27.754 1.00 97.62 352 ALA A O 1
ATOM 2870 N N . HIS A 1 353 ? 17.681 11.330 -28.466 1.00 97.31 353 HIS A N 1
ATOM 2871 C CA . HIS A 1 353 ? 17.439 12.772 -28.406 1.00 97.31 353 HIS A CA 1
ATOM 2872 C C . HIS A 1 353 ? 17.658 13.332 -26.997 1.00 97.31 353 HIS A C 1
ATOM 2874 O O . HIS A 1 353 ? 18.308 14.371 -26.858 1.00 97.31 353 HIS A O 1
ATOM 2880 N N . LEU A 1 354 ? 17.174 12.622 -25.976 1.00 96.94 354 LEU A N 1
ATOM 2881 C CA . LEU A 1 354 ? 17.320 12.970 -24.562 1.00 96.94 354 LEU A CA 1
ATOM 2882 C C . LEU A 1 354 ? 18.762 12.826 -24.042 1.00 96.94 354 LEU A C 1
ATOM 2884 O O . LEU A 1 354 ? 19.039 13.235 -22.923 1.00 96.94 354 LEU A O 1
ATOM 2888 N N . GLY A 1 355 ? 19.688 12.272 -24.835 1.00 94.75 355 GLY A N 1
ATOM 2889 C CA . GLY A 1 355 ? 21.081 12.056 -24.428 1.00 94.75 355 GLY A CA 1
ATOM 2890 C C . GLY A 1 355 ? 21.277 10.875 -23.474 1.00 94.75 355 GLY A C 1
ATOM 2891 O O . GLY A 1 355 ? 22.370 10.690 -22.948 1.00 94.75 355 GLY A O 1
ATOM 2892 N N . LEU A 1 356 ? 20.247 10.046 -23.273 1.00 95.12 356 LEU A N 1
ATOM 2893 C CA . LEU A 1 356 ? 20.288 8.932 -22.320 1.00 95.12 356 LEU A CA 1
ATOM 2894 C C . LEU A 1 356 ? 21.237 7.813 -22.758 1.00 95.12 356 LEU A C 1
ATOM 2896 O O . LEU A 1 356 ? 21.758 7.102 -21.910 1.00 95.12 356 LEU A O 1
ATOM 2900 N N . ILE A 1 357 ? 21.511 7.697 -24.061 1.00 94.62 357 ILE A N 1
ATOM 2901 C CA . ILE A 1 357 ? 22.467 6.724 -24.615 1.00 94.62 357 ILE A CA 1
ATOM 2902 C C . ILE A 1 357 ? 23.907 6.941 -24.127 1.00 94.62 357 ILE A C 1
ATOM 2904 O O . ILE A 1 357 ? 24.721 6.030 -24.217 1.00 94.62 357 ILE A O 1
ATOM 2908 N N . THR A 1 358 ? 24.230 8.134 -23.619 1.00 90.06 358 THR A N 1
ATOM 2909 C CA . THR A 1 358 ? 25.557 8.429 -23.070 1.00 90.06 358 THR A CA 1
ATOM 2910 C C . THR A 1 358 ? 25.762 7.708 -21.739 1.00 90.06 358 THR A C 1
ATOM 2912 O O . THR A 1 358 ? 26.767 7.030 -21.558 1.00 90.06 358 THR A O 1
ATOM 2915 N N . ASN A 1 359 ? 24.789 7.815 -20.828 1.00 87.81 359 ASN A N 1
ATOM 2916 C CA . ASN A 1 359 ? 24.855 7.188 -19.503 1.00 87.81 359 ASN A CA 1
ATOM 2917 C C . ASN A 1 359 ? 24.388 5.727 -19.526 1.00 87.81 359 ASN A C 1
ATOM 2919 O O . ASN A 1 359 ? 24.880 4.893 -18.761 1.00 87.81 359 ASN A O 1
ATOM 2923 N N . PHE A 1 360 ? 23.488 5.400 -20.453 1.00 92.69 360 PHE A N 1
ATOM 2924 C CA . PHE A 1 360 ? 22.959 4.063 -20.686 1.00 92.69 360 PHE A CA 1
ATOM 2925 C C . PHE A 1 360 ? 23.145 3.629 -22.147 1.00 92.69 360 PHE A C 1
ATOM 2927 O O . PHE A 1 360 ? 22.184 3.671 -22.920 1.00 92.69 360 PHE A O 1
ATOM 2934 N N . PRO A 1 361 ? 24.353 3.199 -22.557 1.00 93.31 361 PRO A N 1
ATOM 2935 C CA . PRO A 1 361 ? 24.593 2.722 -23.922 1.00 93.31 361 PRO A CA 1
ATOM 2936 C C . PRO A 1 361 ? 23.658 1.578 -24.350 1.00 93.31 361 PRO A C 1
ATOM 2938 O O . PRO A 1 361 ? 23.263 1.497 -25.510 1.00 93.31 361 PRO A O 1
ATOM 2941 N N . GLU A 1 362 ? 23.248 0.736 -23.402 1.00 95.31 362 GLU A N 1
ATOM 2942 C CA . GLU A 1 362 ? 22.360 -0.414 -23.584 1.00 95.31 362 GLU A CA 1
ATOM 2943 C C . GLU A 1 362 ? 20.865 -0.054 -23.654 1.00 95.31 362 GLU A C 1
ATOM 2945 O O . GLU A 1 362 ? 20.038 -0.901 -23.984 1.00 95.31 362 GLU A O 1
ATOM 2950 N N . ILE A 1 363 ? 20.473 1.194 -23.364 1.00 97.31 363 ILE A N 1
ATOM 2951 C CA . ILE A 1 363 ? 19.058 1.557 -23.159 1.00 97.31 363 ILE A CA 1
ATOM 2952 C C . ILE A 1 363 ? 18.161 1.253 -24.362 1.00 97.31 363 ILE A C 1
ATOM 2954 O O . ILE A 1 363 ? 16.979 0.936 -24.214 1.00 97.31 363 ILE A O 1
ATOM 2958 N N . GLN A 1 364 ? 18.713 1.338 -25.573 1.00 97.69 364 GLN A N 1
ATOM 2959 C CA . GLN A 1 364 ? 17.970 1.058 -26.797 1.00 97.69 364 GLN A CA 1
ATOM 2960 C C . GLN A 1 364 ? 17.713 -0.438 -27.008 1.00 97.69 364 GLN A C 1
ATOM 2962 O O . GLN A 1 364 ? 16.786 -0.767 -27.744 1.00 97.69 364 GLN A O 1
ATOM 2967 N N . GLU A 1 365 ? 18.469 -1.332 -26.364 1.00 97.25 365 GLU A N 1
ATOM 2968 C CA . GLU A 1 365 ? 18.253 -2.786 -26.420 1.00 97.25 365 GLU A CA 1
ATOM 2969 C C . GLU A 1 365 ? 16.987 -3.210 -25.662 1.00 97.25 365 GLU A C 1
ATOM 2971 O O . GLU A 1 365 ? 16.414 -4.270 -25.917 1.00 97.25 365 GLU A O 1
ATOM 2976 N N . HIS A 1 366 ? 16.523 -2.377 -24.728 1.00 97.25 366 HIS A N 1
ATOM 2977 C CA . HIS A 1 366 ? 15.304 -2.619 -23.956 1.00 97.25 366 HIS A CA 1
ATOM 2978 C C . HIS A 1 366 ? 14.042 -2.075 -24.642 1.00 97.25 366 HIS A C 1
ATOM 2980 O O . HIS A 1 366 ? 12.928 -2.455 -24.271 1.00 97.25 366 HIS A O 1
ATOM 2986 N N . ALA A 1 367 ? 14.199 -1.216 -25.654 1.00 97.69 367 ALA A N 1
ATOM 2987 C CA . ALA A 1 367 ? 13.102 -0.466 -26.258 1.00 97.69 367 ALA A CA 1
ATOM 2988 C C . ALA A 1 367 ? 12.017 -1.371 -26.860 1.00 97.69 367 ALA A C 1
ATOM 2990 O O . ALA A 1 367 ? 10.837 -1.073 -26.711 1.00 97.69 367 ALA A O 1
ATOM 2991 N N . GLU A 1 368 ? 12.380 -2.483 -27.503 1.00 98.12 368 GLU A N 1
ATOM 2992 C CA . GLU A 1 368 ? 11.426 -3.442 -28.071 1.00 98.12 368 GLU A CA 1
ATOM 2993 C C . GLU A 1 368 ? 10.531 -4.078 -27.006 1.00 98.12 368 GLU A C 1
ATOM 2995 O O . GLU A 1 368 ? 9.308 -4.132 -27.167 1.00 98.12 368 GLU A O 1
ATOM 3000 N N . ALA A 1 369 ? 11.139 -4.562 -25.921 1.00 97.38 369 ALA A N 1
ATOM 3001 C CA . ALA A 1 369 ? 10.420 -5.232 -24.846 1.00 97.38 369 ALA A CA 1
ATOM 3002 C C . ALA A 1 369 ? 9.487 -4.250 -24.127 1.00 97.38 369 ALA A C 1
ATOM 3004 O O . ALA A 1 369 ? 8.307 -4.547 -23.940 1.00 97.38 369 ALA A O 1
ATOM 3005 N N . VAL A 1 370 ? 9.992 -3.053 -23.811 1.00 98.19 370 VAL A N 1
ATOM 3006 C CA . VAL A 1 370 ? 9.208 -1.974 -23.199 1.00 98.19 370 VAL A CA 1
ATOM 3007 C C . VAL A 1 370 ? 8.064 -1.546 -24.114 1.00 98.19 370 VAL A C 1
ATOM 3009 O O . VAL A 1 370 ? 6.920 -1.489 -23.672 1.00 98.19 370 VAL A O 1
ATOM 3012 N N . TYR A 1 371 ? 8.337 -1.288 -25.396 1.00 98.25 371 TYR A N 1
ATOM 3013 C CA . TYR A 1 371 ? 7.325 -0.855 -26.360 1.00 98.25 371 TYR A CA 1
ATOM 3014 C C . TYR A 1 371 ? 6.185 -1.866 -26.480 1.00 98.25 371 TYR A C 1
ATOM 3016 O O . TYR A 1 371 ? 5.021 -1.481 -26.424 1.00 98.25 371 TYR A O 1
ATOM 3024 N N . SER A 1 372 ? 6.511 -3.157 -26.600 1.00 97.50 372 SER A N 1
ATOM 3025 C CA . SER A 1 372 ? 5.516 -4.234 -26.672 1.00 97.50 372 SER A CA 1
ATOM 3026 C C . SER A 1 372 ? 4.605 -4.245 -25.441 1.00 97.50 372 SER A C 1
ATOM 3028 O O . SER A 1 372 ? 3.385 -4.343 -25.550 1.00 97.50 372 SER A O 1
ATOM 3030 N N . GLU A 1 373 ? 5.186 -4.081 -24.255 1.00 96.81 373 GLU A N 1
ATOM 3031 C CA . GLU A 1 373 ? 4.453 -4.044 -22.992 1.00 96.81 373 GLU A CA 1
ATOM 3032 C C . GLU A 1 373 ? 3.599 -2.773 -22.828 1.00 96.81 373 GLU A C 1
ATOM 3034 O O . GLU A 1 373 ? 2.480 -2.842 -22.310 1.00 96.81 373 GLU A O 1
ATOM 3039 N N . VAL A 1 374 ? 4.076 -1.624 -23.304 1.00 96.12 374 VAL A N 1
ATOM 3040 C CA . VAL A 1 374 ? 3.305 -0.373 -23.329 1.00 96.12 374 VAL A CA 1
ATOM 3041 C C . VAL A 1 374 ? 2.146 -0.466 -24.328 1.00 96.12 374 VAL A C 1
ATOM 3043 O O . VAL A 1 374 ? 1.018 -0.116 -23.980 1.00 96.12 374 VAL A O 1
ATOM 3046 N N . ASP A 1 375 ? 2.376 -1.007 -25.528 1.00 96.12 375 ASP A N 1
ATOM 3047 C CA . ASP A 1 375 ? 1.338 -1.182 -26.554 1.00 96.12 375 ASP A CA 1
ATOM 3048 C C . ASP A 1 375 ? 0.222 -2.126 -26.095 1.00 96.12 375 ASP A C 1
ATOM 3050 O O . ASP A 1 375 ? -0.954 -1.825 -26.295 1.00 96.12 375 ASP A O 1
ATOM 3054 N N . LYS A 1 376 ? 0.556 -3.205 -25.375 1.00 95.38 376 LYS A N 1
ATOM 3055 C CA . LYS A 1 376 ? -0.442 -4.097 -24.753 1.00 95.38 376 LYS A CA 1
ATOM 3056 C C . LYS A 1 376 ? -1.336 -3.388 -23.733 1.00 95.38 376 LYS A C 1
ATOM 3058 O O . LYS A 1 376 ? -2.476 -3.800 -23.535 1.00 95.38 376 LYS A O 1
ATOM 3063 N N . ARG A 1 377 ? -0.825 -2.353 -23.060 1.00 91.12 377 ARG A N 1
ATOM 3064 C CA . ARG A 1 377 ? -1.524 -1.617 -21.990 1.00 91.12 377 ARG A CA 1
ATOM 3065 C C . ARG A 1 377 ? -2.177 -0.320 -22.476 1.00 91.12 377 ARG A C 1
ATOM 3067 O O . ARG A 1 377 ? -2.734 0.419 -21.657 1.00 91.12 377 ARG A O 1
ATOM 3074 N N . LYS A 1 378 ? -2.116 -0.018 -23.778 1.00 93.12 378 LYS A N 1
ATOM 3075 C CA . LYS A 1 378 ? -2.658 1.228 -24.325 1.00 93.12 378 LYS A CA 1
ATOM 3076 C C . LYS A 1 378 ? -4.159 1.338 -24.076 1.00 93.12 378 LYS A C 1
ATOM 3078 O O . LYS A 1 378 ? -4.910 0.375 -24.200 1.00 93.12 378 LYS A O 1
ATOM 3083 N N . LYS A 1 379 ? -4.595 2.549 -23.733 1.00 91.56 379 LYS A N 1
ATOM 3084 C CA . LYS A 1 379 ? -6.011 2.849 -23.457 1.00 91.56 379 LYS A CA 1
ATOM 3085 C C . LYS A 1 379 ? -6.765 3.377 -24.671 1.00 91.56 379 LYS A C 1
ATOM 3087 O O . LYS A 1 379 ? -7.986 3.462 -24.643 1.00 91.56 379 LYS A O 1
ATOM 3092 N N . GLU A 1 380 ? -6.039 3.757 -25.712 1.00 92.69 380 GLU A N 1
ATOM 3093 C CA . GLU A 1 380 ? -6.587 4.340 -26.929 1.00 92.69 380 GLU A CA 1
ATOM 3094 C C . GLU A 1 380 ? -6.058 3.602 -28.156 1.00 92.69 380 GLU A C 1
ATOM 3096 O O . GLU A 1 380 ? -5.180 2.744 -28.064 1.00 92.69 380 GLU A O 1
ATOM 3101 N N . ARG A 1 381 ? -6.610 3.933 -29.327 1.00 93.50 381 ARG A N 1
ATOM 3102 C CA . ARG A 1 381 ? -6.231 3.306 -30.599 1.00 93.50 381 ARG A CA 1
ATOM 3103 C C . ARG A 1 381 ? -4.729 3.426 -30.883 1.00 93.50 381 ARG A C 1
ATOM 3105 O O . ARG A 1 381 ? -4.133 2.481 -31.398 1.00 93.50 381 ARG A O 1
ATOM 3112 N N . PHE A 1 382 ? -4.148 4.574 -30.547 1.00 95.81 382 PHE A N 1
ATOM 3113 C CA . PHE A 1 382 ? -2.739 4.890 -30.749 1.00 95.81 382 PHE A CA 1
ATOM 3114 C C . PHE A 1 382 ? -2.067 5.225 -29.416 1.00 95.81 382 PHE A C 1
ATOM 3116 O O . PHE A 1 382 ? -2.718 5.699 -28.484 1.00 95.81 382 PHE A O 1
ATOM 3123 N N . LEU A 1 383 ? -0.759 4.980 -29.338 1.00 97.06 383 LEU A N 1
ATOM 3124 C CA . LEU A 1 383 ? 0.058 5.337 -28.183 1.00 97.06 383 LEU A CA 1
ATOM 3125 C C . LEU A 1 383 ? 0.252 6.851 -28.096 1.00 97.06 383 LEU A C 1
ATOM 3127 O O . LEU A 1 383 ? 0.680 7.483 -29.057 1.00 97.06 383 LEU A O 1
ATOM 3131 N N . ARG A 1 384 ? -0.034 7.436 -26.938 1.00 96.31 384 ARG A N 1
ATOM 3132 C CA . ARG A 1 384 ?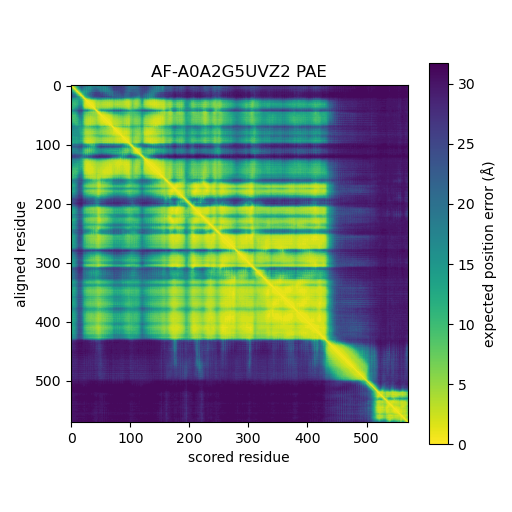 -0.041 8.888 -26.723 1.00 96.31 384 ARG A CA 1
ATOM 3133 C C . ARG A 1 384 ? 1.266 9.354 -26.107 1.00 96.31 384 ARG A C 1
ATOM 3135 O O . ARG A 1 384 ? 2.089 8.555 -25.667 1.00 96.31 384 ARG A O 1
ATOM 3142 N N . THR A 1 385 ? 1.407 10.670 -25.957 1.00 96.56 385 THR A N 1
ATOM 3143 C CA . THR A 1 385 ? 2.537 11.265 -25.236 1.00 96.56 385 THR A CA 1
ATOM 3144 C C . THR A 1 385 ? 2.691 10.671 -23.837 1.00 96.56 385 THR A C 1
ATOM 3146 O O . THR A 1 385 ? 3.789 10.285 -23.470 1.00 96.56 385 THR A O 1
ATOM 3149 N N . CYS A 1 386 ? 1.615 10.516 -23.058 1.00 94.62 386 CYS A N 1
ATOM 3150 C CA . CYS A 1 386 ? 1.736 9.961 -21.705 1.00 94.62 386 CYS A CA 1
ATOM 3151 C C . CYS A 1 386 ? 2.219 8.500 -21.687 1.00 94.62 386 CYS A C 1
ATOM 3153 O O . CYS A 1 386 ? 2.855 8.102 -20.718 1.00 94.62 386 CYS A O 1
ATOM 3155 N N . ASP A 1 387 ? 1.968 7.737 -22.755 1.00 96.44 387 ASP A N 1
ATOM 3156 C CA . ASP A 1 387 ? 2.467 6.371 -22.910 1.00 96.44 387 ASP A CA 1
ATOM 3157 C C . ASP A 1 387 ? 3.956 6.378 -23.348 1.00 96.44 387 ASP A C 1
ATOM 3159 O O . ASP A 1 387 ? 4.712 5.473 -23.003 1.00 96.44 387 ASP A O 1
ATOM 3163 N N . LEU A 1 388 ? 4.418 7.434 -24.040 1.00 97.50 388 LEU A N 1
ATOM 3164 C CA . LEU A 1 388 ? 5.842 7.665 -24.336 1.00 97.50 388 LEU A CA 1
ATOM 3165 C C . LEU A 1 388 ? 6.638 8.025 -23.074 1.00 97.50 388 LEU A C 1
ATOM 3167 O O . LEU A 1 388 ? 7.754 7.540 -22.909 1.00 97.50 388 LEU A O 1
ATOM 3171 N N . PHE A 1 389 ? 6.059 8.826 -22.172 1.00 96.69 389 PHE A N 1
ATOM 3172 C CA . PHE A 1 389 ? 6.640 9.071 -20.846 1.00 96.69 389 PHE A CA 1
ATOM 3173 C C . PHE A 1 389 ? 6.816 7.759 -20.077 1.00 96.69 389 PHE A C 1
ATOM 3175 O O . PHE A 1 389 ? 7.914 7.493 -19.592 1.00 96.69 389 PHE A O 1
ATOM 3182 N N . ASP A 1 390 ? 5.773 6.921 -20.042 1.00 95.69 390 ASP A N 1
ATOM 3183 C CA . ASP A 1 390 ? 5.834 5.609 -19.394 1.00 95.69 390 ASP A CA 1
ATOM 3184 C C . ASP A 1 390 ? 6.936 4.736 -20.048 1.00 95.69 390 ASP A C 1
ATOM 3186 O O . ASP A 1 390 ? 7.736 4.122 -19.350 1.00 95.69 390 ASP A O 1
ATOM 3190 N N . ALA A 1 391 ? 7.063 4.728 -21.382 1.00 98.00 391 ALA A N 1
ATOM 3191 C CA . ALA A 1 391 ? 8.108 3.965 -22.076 1.00 98.00 391 ALA A CA 1
ATOM 3192 C C . ALA A 1 391 ? 9.539 4.455 -21.769 1.00 98.00 391 ALA A C 1
ATOM 3194 O O . ALA A 1 391 ? 10.435 3.647 -21.528 1.00 98.00 391 ALA A O 1
ATOM 3195 N N . VAL A 1 392 ? 9.772 5.772 -21.759 1.00 98.25 392 VAL A N 1
ATOM 3196 C CA . VAL A 1 392 ? 11.089 6.357 -21.448 1.00 98.25 392 VAL A CA 1
ATOM 3197 C C . VAL A 1 392 ? 11.480 6.119 -19.985 1.00 98.25 392 VAL A C 1
ATOM 3199 O O . VAL A 1 392 ? 12.649 5.842 -19.706 1.00 98.25 392 VAL A O 1
ATOM 3202 N N . GLU A 1 393 ? 10.519 6.197 -19.059 1.00 97.25 393 GLU A N 1
ATOM 3203 C CA . GLU A 1 393 ? 10.708 5.849 -17.644 1.00 97.25 393 GLU A CA 1
ATOM 3204 C C . GLU A 1 393 ? 11.143 4.384 -17.500 1.00 97.25 393 GLU A C 1
ATOM 3206 O O . GLU A 1 393 ? 12.158 4.090 -16.872 1.00 97.25 393 GLU A O 1
ATOM 3211 N N . GLN A 1 394 ? 10.424 3.467 -18.151 1.00 97.75 394 GLN A N 1
ATOM 3212 C CA . GLN A 1 394 ? 10.640 2.024 -18.036 1.00 97.75 394 GLN A CA 1
ATOM 3213 C C . GLN A 1 394 ? 11.966 1.557 -18.651 1.00 97.75 394 GLN A C 1
ATOM 3215 O O . GLN A 1 394 ? 12.640 0.709 -18.067 1.00 97.75 394 GLN A O 1
ATOM 3220 N N . CYS A 1 395 ? 12.396 2.141 -19.777 1.00 98.44 395 CYS A N 1
ATOM 3221 C CA . CYS A 1 395 ? 13.717 1.853 -20.345 1.00 98.44 395 CYS A CA 1
ATOM 3222 C C . CYS A 1 395 ? 14.849 2.199 -19.363 1.00 98.44 395 CYS A C 1
ATOM 3224 O O . CYS A 1 395 ? 15.752 1.390 -19.163 1.00 98.44 395 CYS A O 1
ATOM 3226 N N . GLN A 1 396 ? 14.786 3.373 -18.723 1.00 97.19 396 GLN A N 1
ATOM 3227 C CA . GLN A 1 396 ? 15.783 3.782 -17.726 1.00 97.19 396 GLN A CA 1
ATOM 3228 C C . GLN A 1 396 ? 15.710 2.910 -16.468 1.00 97.19 396 GLN A C 1
ATOM 3230 O O . GLN A 1 396 ? 16.742 2.486 -15.955 1.00 97.19 396 GLN A O 1
ATOM 3235 N N . LEU A 1 397 ? 14.498 2.591 -16.005 1.00 96.62 397 LEU A N 1
ATOM 3236 C CA . LEU A 1 397 ? 14.275 1.722 -14.852 1.00 96.62 397 LEU A CA 1
ATOM 3237 C C . LEU A 1 397 ? 14.907 0.335 -15.044 1.00 96.62 397 LEU A C 1
ATOM 3239 O O . LEU A 1 397 ? 15.543 -0.175 -14.125 1.00 96.62 397 LEU A O 1
ATOM 3243 N N . ILE A 1 398 ? 14.797 -0.257 -16.240 1.00 97.25 398 ILE A N 1
ATOM 3244 C CA . ILE A 1 398 ? 15.478 -1.521 -16.549 1.00 97.25 398 ILE A CA 1
ATOM 3245 C C . ILE A 1 398 ? 16.994 -1.364 -16.455 1.00 97.25 398 ILE A C 1
ATOM 3247 O O . ILE A 1 398 ? 17.621 -2.194 -15.800 1.00 97.25 398 ILE A O 1
ATOM 3251 N N . CYS A 1 399 ? 17.582 -0.322 -17.055 1.00 95.12 399 CYS A N 1
ATOM 3252 C CA . CYS A 1 399 ? 19.031 -0.109 -16.986 1.00 95.12 399 CYS A CA 1
ATOM 3253 C C . CYS A 1 399 ? 19.518 -0.030 -15.532 1.00 95.12 399 CYS A C 1
ATOM 3255 O O . CYS A 1 399 ? 20.479 -0.704 -15.167 1.00 95.12 399 CYS A O 1
ATOM 3257 N N . ILE A 1 400 ? 18.810 0.724 -14.684 1.00 93.06 400 ILE A N 1
ATOM 3258 C CA . ILE A 1 400 ? 19.128 0.850 -13.254 1.00 93.06 400 ILE A CA 1
ATOM 3259 C C . ILE A 1 400 ? 19.094 -0.523 -12.572 1.00 93.06 400 ILE A C 1
ATOM 3261 O O . ILE A 1 400 ? 20.051 -0.913 -11.911 1.00 93.06 400 ILE A O 1
ATOM 3265 N N . LEU A 1 401 ? 18.021 -1.295 -12.752 1.00 94.50 401 LEU A N 1
ATOM 3266 C CA . LEU A 1 401 ? 17.873 -2.589 -12.080 1.00 94.50 401 LEU A CA 1
ATOM 3267 C C . LEU A 1 401 ? 18.850 -3.651 -12.610 1.00 94.50 401 LEU A C 1
ATOM 3269 O O . LEU A 1 401 ? 19.322 -4.486 -11.845 1.00 94.50 401 LEU A O 1
ATOM 3273 N N . VAL A 1 402 ? 19.176 -3.639 -13.904 1.00 92.69 402 VAL A N 1
ATOM 3274 C CA . VAL A 1 402 ? 20.147 -4.577 -14.492 1.00 92.69 402 VAL A CA 1
ATOM 3275 C C . VAL A 1 402 ? 21.563 -4.294 -13.988 1.00 92.69 402 VAL A C 1
ATOM 3277 O O . VAL A 1 402 ? 22.291 -5.239 -13.686 1.00 92.69 402 VAL A O 1
ATOM 3280 N N . ARG A 1 403 ? 21.940 -3.018 -13.846 1.00 90.38 403 ARG A N 1
ATOM 3281 C CA . ARG A 1 403 ? 23.250 -2.615 -13.309 1.00 90.38 403 ARG A CA 1
ATOM 3282 C C . ARG A 1 403 ? 23.375 -2.815 -11.801 1.00 90.38 403 ARG A C 1
ATOM 3284 O O . ARG A 1 403 ? 24.481 -3.046 -11.321 1.00 90.38 403 ARG A O 1
ATOM 3291 N N . HIS A 1 404 ? 22.256 -2.789 -11.072 1.00 90.44 404 HIS A N 1
ATOM 3292 C CA . HIS A 1 404 ? 22.211 -2.948 -9.615 1.00 90.44 404 HIS A CA 1
ATOM 3293 C C . HIS A 1 404 ? 21.401 -4.187 -9.204 1.00 90.44 404 HIS A C 1
ATOM 3295 O O . HIS A 1 404 ? 20.228 -4.070 -8.828 1.00 90.44 404 HIS A O 1
ATOM 3301 N N . PRO A 1 405 ? 22.013 -5.391 -9.201 1.00 91.25 405 PRO A N 1
ATOM 3302 C CA . PRO A 1 405 ? 21.323 -6.639 -8.868 1.00 91.25 405 PRO A CA 1
ATOM 3303 C C . PRO A 1 405 ? 20.642 -6.635 -7.496 1.00 91.25 405 PRO A C 1
ATOM 3305 O O . PRO A 1 405 ? 19.626 -7.301 -7.319 1.00 91.25 405 PRO A O 1
ATOM 3308 N N . GLN A 1 406 ? 21.168 -5.872 -6.532 1.00 92.75 406 GLN A N 1
ATOM 3309 C CA . GLN A 1 406 ? 20.555 -5.720 -5.209 1.00 92.75 406 GLN A CA 1
ATOM 3310 C C . GLN A 1 406 ? 19.190 -5.026 -5.292 1.00 92.75 406 GLN A C 1
ATOM 3312 O O . GLN A 1 406 ? 18.223 -5.512 -4.710 1.00 92.75 406 GLN A O 1
ATOM 3317 N N . LEU A 1 407 ? 19.072 -3.960 -6.092 1.00 94.69 407 LEU A N 1
ATOM 3318 C CA . LEU A 1 407 ? 17.796 -3.281 -6.334 1.00 94.69 407 LEU A CA 1
ATOM 3319 C C . LEU A 1 407 ? 16.829 -4.181 -7.107 1.00 94.69 407 LEU A C 1
ATOM 3321 O O . LEU A 1 407 ? 15.646 -4.243 -6.784 1.00 94.69 407 LEU A O 1
ATOM 3325 N N . LYS A 1 408 ? 17.324 -4.934 -8.098 1.00 94.81 408 LYS A N 1
ATOM 3326 C CA . LYS A 1 408 ? 16.514 -5.929 -8.820 1.00 94.81 408 LYS A CA 1
ATOM 3327 C C . LYS A 1 408 ? 15.965 -7.003 -7.879 1.00 94.81 408 LYS A C 1
ATOM 3329 O O . LYS A 1 408 ? 14.783 -7.336 -7.962 1.00 94.81 408 LYS A O 1
ATOM 3334 N N . LYS A 1 409 ? 16.803 -7.510 -6.970 1.00 95.12 409 LYS A N 1
ATOM 3335 C CA . LYS A 1 409 ? 16.417 -8.479 -5.939 1.00 95.12 409 LYS A CA 1
ATOM 3336 C C . LYS A 1 409 ? 15.401 -7.883 -4.970 1.00 95.12 409 LYS A C 1
ATOM 3338 O O . LYS A 1 409 ? 14.409 -8.539 -4.679 1.00 95.12 409 LYS A O 1
ATOM 3343 N N . PHE A 1 410 ? 15.594 -6.640 -4.533 1.00 96.19 410 PHE A N 1
ATOM 3344 C CA . PHE A 1 410 ? 14.619 -5.916 -3.720 1.00 96.19 410 PHE A CA 1
ATOM 3345 C C . PHE A 1 410 ? 13.264 -5.810 -4.433 1.00 96.19 410 PHE A C 1
ATOM 3347 O O . PHE A 1 410 ? 12.252 -6.229 -3.881 1.00 96.19 410 PHE A O 1
ATOM 3354 N N . VAL A 1 411 ? 13.232 -5.358 -5.693 1.00 96.75 411 VAL A N 1
ATOM 3355 C CA . VAL A 1 411 ? 11.994 -5.283 -6.491 1.00 96.75 411 VAL A CA 1
ATOM 3356 C C . VAL A 1 411 ? 11.307 -6.649 -6.590 1.00 96.75 411 VAL A C 1
ATOM 3358 O O . VAL A 1 411 ? 10.081 -6.715 -6.515 1.00 96.75 411 VAL A O 1
ATOM 3361 N N . HIS A 1 412 ? 12.063 -7.743 -6.716 1.00 95.38 412 HIS A N 1
ATOM 3362 C CA . HIS A 1 412 ? 11.513 -9.103 -6.699 1.00 95.38 412 HIS A CA 1
ATOM 3363 C C . HIS A 1 412 ? 10.940 -9.502 -5.336 1.00 95.38 412 HIS A C 1
ATOM 3365 O O . HIS A 1 412 ? 9.798 -9.962 -5.260 1.00 95.38 412 HIS A O 1
ATOM 3371 N N . SER A 1 413 ? 11.696 -9.298 -4.257 1.00 94.75 413 SER A N 1
ATOM 3372 C CA . SER A 1 413 ? 11.275 -9.585 -2.879 1.00 94.75 413 SER A CA 1
ATOM 3373 C C . SER A 1 413 ? 10.009 -8.824 -2.493 1.00 94.75 413 SER A C 1
ATOM 3375 O O . SER A 1 413 ? 9.082 -9.393 -1.922 1.00 94.75 413 SER A O 1
ATOM 3377 N N . GLN A 1 414 ? 9.933 -7.555 -2.892 1.00 95.06 414 GLN A N 1
ATOM 3378 C CA . GLN A 1 414 ? 8.775 -6.688 -2.688 1.00 95.06 414 GLN A CA 1
ATOM 3379 C C . GLN A 1 414 ? 7.702 -6.850 -3.779 1.00 95.06 414 GLN A C 1
ATOM 3381 O O . GLN A 1 414 ? 6.755 -6.070 -3.850 1.00 95.06 414 GLN A O 1
ATOM 3386 N N . LYS A 1 415 ? 7.855 -7.858 -4.648 1.00 93.69 415 LYS A N 1
ATOM 3387 C CA . LYS A 1 415 ? 6.872 -8.298 -5.645 1.00 93.69 415 LYS A CA 1
ATOM 3388 C C . LYS A 1 415 ? 6.469 -7.251 -6.689 1.00 93.69 415 LYS A C 1
ATOM 3390 O O . LYS A 1 415 ? 5.395 -7.319 -7.278 1.00 93.69 415 LYS A O 1
ATOM 3395 N N . GLY A 1 416 ? 7.368 -6.318 -6.980 1.00 93.94 416 GLY A N 1
ATOM 3396 C CA . GLY A 1 416 ? 7.180 -5.248 -7.955 1.00 93.94 416 GLY A CA 1
ATOM 3397 C C . GLY A 1 416 ? 7.622 -5.566 -9.384 1.00 93.94 416 GLY A C 1
ATOM 3398 O O . GLY A 1 416 ? 7.461 -4.711 -10.250 1.00 93.94 416 GLY A O 1
ATOM 3399 N N . CYS A 1 417 ? 8.191 -6.744 -9.674 1.00 95.19 417 CYS A N 1
ATOM 3400 C CA . CYS A 1 417 ? 8.772 -7.036 -10.996 1.00 95.19 417 CYS A CA 1
ATOM 3401 C C . CYS A 1 417 ? 7.788 -6.864 -12.162 1.00 95.19 417 CYS A C 1
ATOM 3403 O O . CYS A 1 417 ? 8.174 -6.376 -13.220 1.00 95.19 417 CYS A O 1
ATOM 3405 N N . ASN A 1 418 ? 6.515 -7.220 -11.972 1.00 91.44 418 ASN A N 1
ATOM 3406 C CA . ASN A 1 418 ? 5.467 -7.083 -12.991 1.00 91.44 418 ASN A CA 1
ATOM 3407 C C . ASN A 1 418 ? 5.174 -5.619 -13.388 1.00 91.44 418 ASN A C 1
ATOM 3409 O O . ASN A 1 418 ? 4.565 -5.377 -14.434 1.00 91.44 418 ASN A O 1
ATOM 3413 N N . ARG A 1 419 ? 5.607 -4.649 -12.573 1.00 92.44 419 ARG A N 1
ATOM 3414 C CA . ARG A 1 419 ? 5.482 -3.206 -12.824 1.00 92.44 419 ARG A CA 1
ATOM 3415 C C . ARG A 1 419 ? 6.641 -2.643 -13.643 1.00 92.44 419 ARG A C 1
ATOM 3417 O O . ARG A 1 419 ? 6.566 -1.484 -14.044 1.00 92.44 419 ARG A O 1
ATOM 3424 N N . VAL A 1 420 ? 7.678 -3.444 -13.902 1.00 96.12 420 VAL A N 1
ATOM 3425 C CA . VAL A 1 420 ? 8.816 -3.061 -14.741 1.00 96.12 420 VAL A CA 1
ATOM 3426 C C . VAL A 1 420 ? 8.678 -3.710 -16.120 1.00 96.12 420 VAL A C 1
ATOM 3428 O O . VAL A 1 420 ? 8.891 -4.909 -16.300 1.00 96.12 420 VAL A O 1
ATOM 3431 N N . TYR A 1 421 ? 8.272 -2.924 -17.110 1.00 95.06 421 TYR A N 1
ATOM 3432 C CA . TYR A 1 421 ? 7.856 -3.404 -18.426 1.00 95.06 421 TYR A CA 1
ATOM 3433 C C . TYR A 1 421 ? 9.027 -3.964 -19.222 1.00 95.06 421 TYR A C 1
ATOM 3435 O O . TYR A 1 421 ? 9.900 -3.223 -19.643 1.00 95.06 421 TYR A O 1
ATOM 3443 N N . GLY A 1 422 ? 9.022 -5.273 -19.474 1.00 90.94 422 GLY A N 1
ATOM 3444 C CA . GLY A 1 422 ? 10.094 -5.942 -20.212 1.00 90.94 422 GLY A CA 1
ATOM 3445 C C . GLY A 1 422 ? 11.281 -6.374 -19.346 1.00 90.94 422 GLY A C 1
ATOM 3446 O O . GLY A 1 422 ? 12.252 -6.907 -19.887 1.00 90.94 422 GLY A O 1
ATOM 3447 N N . LEU A 1 423 ? 11.212 -6.206 -18.017 1.00 94.62 423 LEU A N 1
ATOM 3448 C CA . LEU A 1 423 ? 12.237 -6.712 -17.107 1.00 94.62 423 LEU A CA 1
ATOM 3449 C C . LEU A 1 423 ? 12.261 -8.244 -17.119 1.00 94.62 423 LEU A C 1
ATOM 3451 O O . LEU A 1 423 ? 11.272 -8.910 -16.815 1.00 94.62 423 LEU A O 1
ATOM 3455 N N . LYS A 1 424 ? 13.433 -8.811 -17.401 1.00 91.62 424 LYS A N 1
ATOM 3456 C CA . LYS A 1 424 ? 13.693 -10.242 -17.227 1.00 91.62 424 LYS A CA 1
ATOM 3457 C C . LYS A 1 424 ? 14.164 -10.477 -15.794 1.00 91.62 424 LYS A C 1
ATOM 3459 O O . LYS A 1 424 ? 15.271 -10.078 -15.445 1.00 91.62 424 LYS A O 1
ATOM 3464 N N . CYS A 1 425 ? 13.319 -11.083 -14.965 1.00 92.94 425 CYS A N 1
ATOM 3465 C CA . CYS A 1 425 ? 13.655 -11.459 -13.592 1.00 92.94 425 CYS A CA 1
ATOM 3466 C C . CYS A 1 425 ? 13.841 -12.979 -13.496 1.00 92.94 425 CYS A C 1
ATOM 3468 O O . CYS A 1 425 ? 12.905 -13.746 -13.733 1.00 92.94 425 CYS A O 1
ATOM 3470 N N . GLU A 1 426 ? 15.057 -13.406 -13.159 1.00 92.19 426 GLU A N 1
ATOM 3471 C CA . GLU A 1 426 ? 15.440 -14.816 -13.066 1.00 92.19 426 GLU A CA 1
ATOM 3472 C C . GLU A 1 426 ? 14.716 -15.506 -11.904 1.00 92.19 426 GLU A C 1
ATOM 3474 O O . GLU A 1 426 ? 14.250 -16.636 -12.051 1.00 92.19 426 GLU A O 1
ATOM 3479 N N . ASP A 1 427 ? 14.531 -14.798 -10.788 1.00 90.25 427 ASP A N 1
ATOM 3480 C CA . ASP A 1 427 ? 13.824 -15.316 -9.618 1.00 90.25 427 ASP A CA 1
ATOM 3481 C C . ASP A 1 427 ? 12.323 -15.513 -9.891 1.00 90.25 427 ASP A C 1
ATOM 3483 O O . ASP A 1 427 ? 11.751 -16.535 -9.511 1.00 90.25 427 ASP A O 1
ATOM 3487 N N . CYS A 1 428 ? 11.676 -14.590 -10.615 1.00 90.31 428 CYS A N 1
ATOM 3488 C CA . CYS A 1 428 ? 10.299 -14.780 -11.086 1.00 90.31 428 CYS A CA 1
ATOM 3489 C C . CYS A 1 428 ? 10.188 -16.012 -11.997 1.00 90.31 428 CYS A C 1
ATOM 3491 O O . CYS A 1 428 ? 9.278 -16.826 -11.843 1.00 90.31 428 CYS A O 1
ATOM 3493 N N . ALA A 1 429 ? 11.134 -16.182 -12.925 1.00 88.69 429 ALA A N 1
ATOM 3494 C CA . ALA A 1 429 ? 11.156 -17.332 -13.827 1.00 88.69 429 ALA A CA 1
ATOM 3495 C C . ALA A 1 429 ? 11.394 -18.665 -13.088 1.00 88.69 429 ALA A C 1
ATOM 3497 O O . ALA A 1 429 ? 10.920 -19.716 -13.533 1.00 88.69 429 ALA A O 1
ATOM 3498 N N . ALA A 1 430 ? 12.105 -18.636 -11.957 1.00 83.88 430 ALA A N 1
ATOM 3499 C CA . ALA A 1 430 ? 12.293 -19.786 -11.079 1.00 83.88 430 ALA A CA 1
ATOM 3500 C C . ALA A 1 430 ? 11.038 -20.111 -10.244 1.00 83.88 430 ALA A C 1
ATOM 3502 O O . ALA A 1 430 ? 10.768 -21.283 -9.992 1.00 83.88 430 ALA A O 1
ATOM 3503 N N . GLN A 1 431 ? 10.248 -19.100 -9.858 1.00 70.88 431 GLN A N 1
ATOM 3504 C CA . GLN A 1 431 ? 9.030 -19.250 -9.044 1.00 70.88 431 GLN A CA 1
ATOM 3505 C C . GLN A 1 431 ? 7.778 -19.680 -9.835 1.00 70.88 431 GLN A C 1
ATOM 3507 O O . GLN A 1 431 ? 6.731 -19.901 -9.229 1.00 70.88 431 GLN A O 1
ATOM 3512 N N . ASN A 1 432 ? 7.867 -19.828 -11.161 1.00 60.56 432 ASN A N 1
ATOM 3513 C CA . ASN A 1 432 ? 6.726 -20.108 -12.036 1.00 60.56 432 ASN A CA 1
ATOM 3514 C C . ASN A 1 432 ? 5.955 -21.389 -11.602 1.00 60.56 432 ASN A C 1
ATOM 3516 O O . ASN A 1 432 ? 6.572 -22.456 -11.493 1.00 60.56 432 ASN A O 1
ATOM 3520 N N . PRO A 1 433 ? 4.627 -21.330 -11.359 1.00 53.22 433 PRO A N 1
ATOM 3521 C CA . PRO A 1 433 ? 3.850 -22.406 -10.730 1.00 53.22 433 PRO A CA 1
ATOM 3522 C C . PRO A 1 433 ? 3.840 -23.753 -11.466 1.00 53.22 433 PRO A C 1
ATOM 3524 O O . PRO A 1 433 ? 3.602 -24.773 -10.822 1.00 53.22 433 PRO A O 1
ATOM 3527 N N . GLU A 1 434 ? 4.132 -23.800 -12.768 1.00 54.62 434 GLU A N 1
ATOM 3528 C CA . GLU A 1 434 ? 4.320 -25.071 -13.490 1.00 54.62 434 GLU A CA 1
ATOM 3529 C C . GLU A 1 434 ? 5.482 -25.881 -12.893 1.00 54.62 434 GLU A C 1
ATOM 3531 O O . GLU A 1 434 ? 5.305 -27.043 -12.541 1.00 54.62 434 GLU A O 1
ATOM 3536 N N . LYS A 1 435 ? 6.619 -25.236 -12.598 1.00 51.28 435 LYS A N 1
ATOM 3537 C CA . LYS A 1 435 ? 7.773 -25.902 -11.970 1.00 51.28 435 LYS A CA 1
ATOM 3538 C C . LYS A 1 435 ? 7.529 -26.275 -10.503 1.00 51.28 435 LYS A C 1
ATOM 3540 O O . LYS A 1 435 ? 8.083 -27.262 -10.025 1.00 51.28 435 LYS A O 1
ATOM 3545 N N . GLN A 1 436 ? 6.695 -25.518 -9.782 1.00 50.19 436 GLN A N 1
ATOM 3546 C CA . GLN A 1 436 ? 6.329 -25.845 -8.395 1.00 50.19 436 GLN A CA 1
ATOM 3547 C C . GLN A 1 436 ? 5.327 -27.001 -8.298 1.00 50.19 436 GLN A C 1
ATOM 3549 O O . GLN A 1 436 ? 5.410 -27.788 -7.354 1.00 50.19 436 GLN A O 1
ATOM 3554 N N . LYS A 1 437 ? 4.387 -27.126 -9.248 1.00 51.03 437 LYS A N 1
ATOM 3555 C CA . LYS A 1 437 ? 3.490 -28.289 -9.334 1.00 51.03 437 LYS A CA 1
ATOM 3556 C C . LYS A 1 437 ? 4.283 -29.562 -9.607 1.00 51.03 437 LYS A C 1
ATOM 3558 O O . LYS A 1 437 ? 4.072 -30.542 -8.899 1.00 51.03 437 LYS A O 1
ATOM 3563 N N . ASP A 1 438 ? 5.243 -29.505 -10.525 1.00 54.94 438 ASP A N 1
ATOM 3564 C CA . ASP A 1 438 ? 6.103 -30.644 -10.853 1.00 54.94 438 ASP A CA 1
ATOM 3565 C C . ASP A 1 438 ? 6.997 -31.051 -9.668 1.00 54.94 438 ASP A C 1
ATOM 3567 O O . ASP A 1 438 ? 7.134 -32.235 -9.364 1.00 54.94 438 ASP A O 1
ATOM 3571 N N . GLN A 1 439 ? 7.538 -30.082 -8.918 1.00 53.34 439 GLN A N 1
ATOM 3572 C CA . GLN A 1 439 ? 8.301 -30.366 -7.695 1.00 53.34 439 GLN A CA 1
ATOM 3573 C C . GLN A 1 439 ? 7.436 -30.925 -6.556 1.00 53.34 439 GLN A C 1
ATOM 3575 O O . GLN A 1 439 ? 7.851 -31.875 -5.893 1.00 53.34 439 GLN A O 1
ATOM 3580 N N . LYS A 1 440 ? 6.235 -30.375 -6.316 1.00 65.38 440 LYS A N 1
ATOM 3581 C CA . LYS A 1 440 ? 5.306 -30.911 -5.302 1.00 65.38 440 LYS A CA 1
ATOM 3582 C C . LYS A 1 440 ? 4.833 -32.319 -5.657 1.00 65.38 440 LYS A C 1
ATOM 3584 O O . LYS A 1 440 ? 4.736 -33.154 -4.761 1.00 65.38 440 LYS A O 1
ATOM 3589 N N . LEU A 1 441 ? 4.568 -32.586 -6.936 1.00 72.06 441 LEU A N 1
ATOM 3590 C CA . LEU A 1 441 ? 4.177 -33.909 -7.417 1.00 72.06 441 LEU A CA 1
ATOM 3591 C C . LEU A 1 441 ? 5.305 -34.925 -7.196 1.00 72.06 441 LEU A C 1
ATOM 3593 O O . LEU A 1 441 ? 5.062 -35.966 -6.596 1.00 72.06 441 LEU A O 1
ATOM 3597 N N . ALA A 1 442 ? 6.548 -34.573 -7.540 1.00 73.62 442 ALA A N 1
ATOM 3598 C CA . ALA A 1 442 ? 7.708 -35.440 -7.327 1.00 73.62 442 ALA A CA 1
ATOM 3599 C C . ALA A 1 442 ? 7.967 -35.763 -5.838 1.00 73.62 442 ALA A C 1
ATOM 3601 O O . ALA A 1 442 ? 8.380 -36.873 -5.496 1.00 73.62 442 ALA A O 1
ATOM 3602 N N . ILE A 1 443 ? 7.719 -34.808 -4.931 1.00 80.19 443 ILE A N 1
ATOM 3603 C CA . ILE A 1 443 ? 7.837 -35.037 -3.481 1.00 80.19 443 ILE A CA 1
ATOM 3604 C C . ILE A 1 443 ? 6.733 -35.985 -2.994 1.00 80.19 443 ILE A C 1
ATOM 3606 O O . ILE A 1 443 ? 7.034 -36.957 -2.301 1.00 80.19 443 ILE A O 1
ATOM 3610 N N . LEU A 1 444 ? 5.480 -35.750 -3.398 1.00 82.12 444 LEU A N 1
ATOM 3611 C CA . LEU A 1 444 ? 4.340 -36.598 -3.034 1.00 82.12 444 LEU A CA 1
ATOM 3612 C C . LEU A 1 444 ? 4.488 -38.030 -3.563 1.00 82.12 444 LEU A C 1
ATOM 3614 O O . LEU A 1 444 ? 4.163 -38.980 -2.857 1.00 82.12 444 LEU A O 1
ATOM 3618 N N . GLU A 1 445 ? 5.019 -38.202 -4.773 1.00 84.12 445 GLU A N 1
ATOM 3619 C CA . GLU A 1 445 ? 5.307 -39.520 -5.347 1.00 84.12 445 GLU A CA 1
ATOM 3620 C C . GLU A 1 445 ? 6.350 -40.282 -4.521 1.00 84.12 445 GLU A C 1
ATOM 3622 O O . GLU A 1 445 ? 6.177 -41.468 -4.235 1.00 84.12 445 GLU A O 1
ATOM 3627 N N . LYS A 1 446 ? 7.402 -39.594 -4.060 1.00 87.50 446 LYS A N 1
ATOM 3628 C CA . LYS A 1 446 ? 8.442 -40.193 -3.215 1.00 87.50 446 LYS A CA 1
ATOM 3629 C C . LYS A 1 446 ? 7.922 -40.569 -1.825 1.00 87.50 446 LYS A C 1
ATOM 3631 O O . LYS A 1 446 ? 8.270 -41.631 -1.308 1.00 87.50 446 LYS A O 1
ATOM 3636 N N . GLU A 1 447 ? 7.094 -39.720 -1.219 1.00 90.12 447 GLU A N 1
ATOM 3637 C CA . GLU A 1 447 ? 6.453 -40.001 0.072 1.00 90.12 447 GLU A CA 1
ATOM 3638 C C . GLU A 1 447 ? 5.465 -41.167 -0.026 1.00 90.12 447 GLU A C 1
ATOM 3640 O O . GLU A 1 447 ? 5.454 -42.043 0.841 1.00 90.12 447 GLU A O 1
ATOM 3645 N N . LEU A 1 448 ? 4.682 -41.224 -1.107 1.00 89.12 448 LEU A N 1
ATOM 3646 C CA . LEU A 1 448 ? 3.755 -42.319 -1.370 1.00 89.12 448 LEU A CA 1
ATOM 3647 C C . LEU A 1 448 ? 4.492 -43.656 -1.516 1.00 89.12 448 LEU A C 1
ATOM 3649 O O . LEU A 1 448 ? 4.040 -44.667 -0.978 1.00 89.12 448 LEU A O 1
ATOM 3653 N N . GLU A 1 449 ? 5.634 -43.670 -2.201 1.00 89.56 449 GLU A N 1
ATOM 3654 C CA . GLU A 1 449 ? 6.432 -44.885 -2.367 1.00 89.56 449 GLU A CA 1
ATOM 3655 C C . GLU A 1 449 ? 7.053 -45.351 -1.042 1.00 89.56 449 GLU A C 1
ATOM 3657 O O . GLU A 1 449 ? 7.002 -46.537 -0.710 1.00 89.56 449 GLU A O 1
ATOM 3662 N N . ALA A 1 450 ? 7.543 -44.418 -0.219 1.00 89.19 450 ALA A N 1
ATOM 3663 C CA . ALA A 1 450 ? 8.026 -44.726 1.126 1.00 89.19 450 ALA A CA 1
ATOM 3664 C C . ALA A 1 450 ? 6.914 -45.303 2.026 1.00 89.19 450 ALA A C 1
ATOM 3666 O O . ALA A 1 450 ? 7.144 -46.267 2.761 1.00 89.19 450 ALA A O 1
ATOM 3667 N N . LEU A 1 451 ? 5.697 -44.755 1.938 1.00 89.06 451 LEU A N 1
ATOM 3668 C CA . LEU A 1 451 ? 4.518 -45.246 2.658 1.00 89.06 451 LEU A CA 1
ATOM 3669 C C . LEU A 1 451 ? 4.109 -46.654 2.218 1.00 89.06 451 LEU A C 1
ATOM 3671 O O . LEU A 1 451 ? 3.811 -47.489 3.073 1.00 89.06 451 LEU A O 1
ATOM 3675 N N . LYS A 1 452 ? 4.128 -46.949 0.914 1.00 89.75 452 LYS A N 1
ATOM 3676 C CA . LYS A 1 452 ? 3.856 -48.301 0.400 1.00 89.75 452 LYS A CA 1
ATOM 3677 C C . LYS A 1 452 ? 4.873 -49.310 0.918 1.00 89.75 452 LYS A C 1
ATOM 3679 O O . LYS A 1 452 ? 4.476 -50.374 1.388 1.00 89.75 452 LYS A O 1
ATOM 3684 N N . LEU A 1 453 ? 6.160 -48.959 0.895 1.00 92.19 453 LEU A N 1
ATOM 3685 C CA . LEU A 1 453 ? 7.226 -49.832 1.383 1.00 92.19 453 LEU A CA 1
ATOM 3686 C C . LEU A 1 453 ? 7.062 -50.129 2.884 1.00 92.19 453 LEU A C 1
ATOM 3688 O O . LEU A 1 453 ? 7.178 -51.274 3.320 1.00 92.19 453 LEU A O 1
ATOM 3692 N N . ALA A 1 454 ? 6.735 -49.102 3.675 1.00 88.88 454 ALA A N 1
ATOM 3693 C CA . ALA A 1 454 ? 6.466 -49.251 5.102 1.00 88.88 454 ALA A CA 1
ATOM 3694 C C . ALA A 1 454 ? 5.218 -50.108 5.369 1.00 88.88 454 ALA A C 1
ATOM 3696 O O . ALA A 1 454 ? 5.241 -50.972 6.246 1.00 88.88 454 ALA A O 1
ATOM 3697 N N . HIS A 1 455 ? 4.144 -49.908 4.601 1.00 88.81 455 HIS A N 1
ATOM 3698 C CA . HIS A 1 455 ? 2.925 -50.703 4.722 1.00 88.81 455 HIS A CA 1
ATOM 3699 C C . HIS A 1 455 ? 3.164 -52.175 4.376 1.00 88.81 455 HIS A C 1
ATOM 3701 O O . HIS A 1 455 ? 2.701 -53.055 5.099 1.00 88.81 455 HIS A O 1
ATOM 3707 N N . GLN A 1 456 ? 3.936 -52.448 3.322 1.00 91.88 456 GLN A N 1
ATOM 3708 C CA . GLN A 1 456 ? 4.291 -53.808 2.932 1.00 91.88 456 GLN A CA 1
ATOM 3709 C C . GLN A 1 456 ? 5.109 -54.514 4.016 1.00 91.88 456 GLN A C 1
ATOM 3711 O O . GLN A 1 456 ? 4.781 -55.638 4.387 1.00 91.88 456 GLN A O 1
ATOM 3716 N N . LYS A 1 457 ? 6.080 -53.817 4.617 1.00 93.25 457 LYS A N 1
ATOM 3717 C CA . LYS A 1 457 ? 6.844 -54.347 5.751 1.00 93.25 457 LYS A CA 1
ATOM 3718 C C . LYS A 1 457 ? 5.955 -54.681 6.954 1.00 93.25 457 LYS A C 1
ATOM 3720 O O . LYS A 1 457 ? 6.126 -55.723 7.575 1.00 93.25 457 LYS A O 1
ATOM 3725 N N . ILE A 1 458 ? 4.976 -53.829 7.271 1.00 91.94 458 ILE A N 1
ATOM 3726 C CA . ILE A 1 458 ? 4.000 -54.108 8.340 1.00 91.94 458 ILE A CA 1
ATOM 3727 C C . ILE A 1 458 ? 3.165 -55.351 8.005 1.00 91.94 458 ILE A C 1
ATOM 3729 O O . ILE A 1 458 ? 2.852 -56.142 8.896 1.00 91.94 458 ILE A O 1
ATOM 3733 N N . LEU A 1 459 ? 2.790 -55.529 6.736 1.00 88.31 459 LEU A N 1
ATOM 3734 C CA . LEU A 1 459 ? 2.016 -56.684 6.290 1.00 88.31 459 LEU A CA 1
ATOM 3735 C C . LEU A 1 459 ? 2.813 -57.987 6.450 1.00 88.31 459 LEU A C 1
ATOM 3737 O O . LEU A 1 459 ? 2.279 -58.964 6.974 1.00 88.31 459 LEU A O 1
ATOM 3741 N N . GLU A 1 460 ? 4.090 -57.971 6.064 1.00 91.56 460 GLU A N 1
ATOM 3742 C CA . GLU A 1 460 ? 5.030 -59.087 6.226 1.00 91.56 460 GLU A CA 1
ATOM 3743 C C . GLU A 1 460 ? 5.264 -59.413 7.710 1.00 91.56 460 GLU A C 1
ATOM 3745 O O . GLU A 1 460 ? 5.113 -60.566 8.120 1.00 91.56 460 GLU A O 1
ATOM 3750 N N . ASP A 1 461 ? 5.514 -58.401 8.549 1.00 91.50 461 ASP A N 1
ATOM 3751 C CA . ASP A 1 461 ? 5.671 -58.571 10.000 1.00 91.50 461 ASP A CA 1
ATOM 3752 C C . ASP A 1 461 ? 4.404 -59.166 10.645 1.00 91.50 461 ASP A C 1
ATOM 3754 O O . ASP A 1 461 ? 4.482 -60.003 11.549 1.00 91.50 461 ASP A O 1
ATOM 3758 N N . ASN A 1 462 ? 3.216 -58.753 10.193 1.00 89.06 462 ASN A N 1
ATOM 3759 C CA . ASN A 1 462 ? 1.947 -59.285 10.691 1.00 89.06 462 ASN A CA 1
ATOM 3760 C C . ASN A 1 462 ? 1.710 -60.733 10.246 1.00 89.06 462 ASN A C 1
ATOM 3762 O O . ASN A 1 462 ? 1.213 -61.534 11.041 1.00 89.06 462 ASN A O 1
ATOM 3766 N N . GLN A 1 463 ? 2.082 -61.090 9.015 1.00 91.62 463 GLN A N 1
ATOM 3767 C CA . GLN A 1 463 ? 2.036 -62.478 8.548 1.00 91.62 463 GLN A CA 1
ATOM 3768 C C . GLN A 1 463 ? 2.970 -63.366 9.375 1.00 91.62 463 GLN A C 1
ATOM 3770 O O . GLN A 1 463 ? 2.544 -64.421 9.846 1.00 91.62 463 GLN A O 1
ATOM 3775 N N . GLN A 1 464 ? 4.195 -62.905 9.637 1.00 92.19 464 GLN A N 1
ATOM 3776 C CA . GLN A 1 464 ? 5.157 -63.632 10.461 1.00 92.19 464 GLN A CA 1
ATOM 3777 C C . GLN A 1 464 ? 4.630 -63.856 11.886 1.00 92.19 464 GLN A C 1
ATOM 3779 O O . GLN A 1 464 ? 4.632 -64.982 12.383 1.00 92.19 464 GLN A O 1
ATOM 3784 N N . LYS A 1 465 ? 4.085 -62.811 12.522 1.00 92.88 465 LYS A N 1
ATOM 3785 C CA . LYS A 1 465 ? 3.459 -62.929 13.851 1.00 92.88 465 LYS A CA 1
ATOM 3786 C C . LYS A 1 465 ? 2.270 -63.889 13.855 1.00 92.88 465 LYS A C 1
ATOM 3788 O O . LYS A 1 465 ? 2.076 -64.613 14.829 1.00 92.88 465 LYS A O 1
ATOM 3793 N N . SER A 1 466 ? 1.475 -63.919 12.785 1.00 91.12 466 SER A N 1
ATOM 3794 C CA . SER A 1 466 ? 0.355 -64.858 12.668 1.00 91.12 466 SER A CA 1
ATOM 3795 C C . SER A 1 466 ? 0.832 -66.314 12.635 1.00 91.12 466 SER A C 1
ATOM 3797 O O . SER A 1 466 ? 0.206 -67.169 13.263 1.00 91.12 466 SER A O 1
ATOM 3799 N N . LEU A 1 467 ? 1.941 -66.597 11.943 1.00 92.38 467 LEU A N 1
ATOM 3800 C CA . LEU A 1 467 ? 2.548 -67.931 11.907 1.00 92.38 467 LEU A CA 1
ATOM 3801 C C . LEU A 1 467 ? 3.087 -68.338 13.285 1.00 92.38 467 LEU A C 1
ATOM 3803 O O . LEU A 1 467 ? 2.796 -69.436 13.757 1.00 92.38 467 LEU A O 1
ATOM 3807 N N . GLU A 1 468 ? 3.785 -67.436 13.980 1.00 91.56 468 GLU A N 1
ATOM 3808 C CA . GLU A 1 468 ? 4.278 -67.686 15.344 1.00 91.56 468 GLU A CA 1
ATOM 3809 C C . GLU A 1 468 ? 3.139 -67.975 16.333 1.00 91.56 468 GLU A C 1
ATOM 3811 O O . GLU A 1 468 ? 3.232 -68.891 17.155 1.00 91.56 468 GLU A O 1
ATOM 3816 N N . ILE A 1 469 ? 2.028 -67.236 16.240 1.00 91.69 469 ILE A N 1
ATOM 3817 C CA . ILE A 1 469 ? 0.835 -67.487 17.060 1.00 91.69 469 ILE A CA 1
ATOM 3818 C C . ILE A 1 469 ? 0.284 -68.894 16.792 1.00 91.69 469 ILE A C 1
ATOM 3820 O O . ILE A 1 469 ? -0.067 -69.600 17.742 1.00 91.69 469 ILE A O 1
ATOM 3824 N N . GLN A 1 470 ? 0.241 -69.331 15.531 1.00 91.75 470 GLN A N 1
ATOM 3825 C CA . GLN A 1 470 ? -0.243 -70.662 15.163 1.00 91.75 470 GLN A CA 1
ATOM 3826 C C . GLN A 1 470 ? 0.666 -71.777 15.710 1.00 91.75 470 GLN A C 1
ATOM 3828 O O . GLN A 1 470 ? 0.173 -72.774 16.251 1.00 91.75 470 GLN A O 1
ATOM 3833 N N . GLU A 1 471 ? 1.988 -71.600 15.652 1.00 92.44 471 GLU A N 1
ATOM 3834 C CA . GLU A 1 471 ? 2.945 -72.540 16.248 1.00 92.44 471 GLU A CA 1
ATOM 3835 C C . GLU A 1 471 ? 2.796 -72.625 17.774 1.00 92.44 471 GLU A C 1
ATOM 3837 O O . GLU A 1 471 ? 2.778 -73.720 18.352 1.00 92.44 471 GLU A O 1
ATOM 3842 N N . LEU A 1 472 ? 2.635 -71.480 18.444 1.00 91.69 472 LEU A N 1
ATOM 3843 C CA . LEU A 1 472 ? 2.413 -71.423 19.889 1.00 91.69 472 LEU A CA 1
ATOM 3844 C C . LEU A 1 472 ? 1.098 -72.100 20.293 1.00 91.69 472 LEU A C 1
ATOM 3846 O O . LEU A 1 472 ? 1.065 -72.818 21.298 1.00 91.69 472 LEU A O 1
ATOM 3850 N N . GLN A 1 473 ? 0.032 -71.930 19.508 1.00 90.12 473 GLN A N 1
ATOM 3851 C CA . GLN A 1 473 ? -1.235 -72.635 19.710 1.00 90.12 473 GLN A CA 1
ATOM 3852 C C . GLN A 1 473 ? -1.056 -74.154 19.583 1.00 90.12 473 GLN A C 1
ATOM 3854 O O . GLN A 1 473 ? -1.509 -74.902 20.453 1.00 90.12 473 GLN A O 1
ATOM 3859 N N . GLN A 1 474 ? -0.325 -74.624 18.566 1.00 90.75 474 GLN A N 1
ATOM 3860 C CA . GLN A 1 474 ? -0.050 -76.052 18.395 1.00 90.75 474 GLN A CA 1
ATOM 3861 C C . GLN A 1 474 ? 0.785 -76.619 19.555 1.00 90.75 474 GLN A C 1
ATOM 3863 O O . GLN A 1 474 ? 0.533 -77.730 20.035 1.00 90.75 474 GLN A O 1
ATOM 3868 N N . LYS A 1 475 ? 1.770 -75.858 20.046 1.00 90.88 475 LYS A N 1
ATOM 3869 C CA . LYS A 1 475 ? 2.589 -76.245 21.202 1.00 90.88 475 LYS A CA 1
ATOM 3870 C C . LYS A 1 475 ? 1.758 -76.334 22.483 1.00 90.88 475 LYS A C 1
ATOM 3872 O O . LYS A 1 475 ? 1.910 -77.306 23.223 1.00 90.88 475 LYS A O 1
ATOM 3877 N N . ASN A 1 476 ? 0.859 -75.376 22.717 1.00 87.06 476 ASN A N 1
ATOM 3878 C CA . ASN A 1 476 ? -0.075 -75.408 23.846 1.00 87.06 476 ASN A CA 1
ATOM 3879 C C . ASN A 1 476 ? -0.985 -76.637 23.803 1.00 87.06 476 ASN A C 1
ATOM 3881 O O . ASN A 1 476 ? -1.129 -77.320 24.815 1.00 87.06 476 ASN A O 1
ATOM 3885 N N . LEU A 1 477 ? -1.519 -76.985 22.629 1.00 91.31 477 LEU A N 1
ATOM 3886 C CA . LEU A 1 477 ? -2.342 -78.186 22.470 1.00 91.31 477 LEU A CA 1
ATOM 3887 C C . LEU A 1 477 ? -1.566 -79.461 22.839 1.00 91.31 477 LEU A C 1
ATOM 3889 O O . LEU A 1 477 ? -2.058 -80.295 23.596 1.00 91.31 477 LEU A O 1
ATOM 3893 N N . ARG A 1 478 ? -0.313 -79.591 22.376 1.00 88.81 478 ARG A N 1
ATOM 3894 C CA . ARG A 1 478 ? 0.556 -80.729 22.735 1.00 88.81 478 ARG A CA 1
ATOM 3895 C C . ARG A 1 478 ? 0.832 -80.805 24.238 1.00 88.81 478 ARG A C 1
ATOM 3897 O O . ARG A 1 478 ? 0.941 -81.905 24.777 1.00 88.81 478 ARG A O 1
ATOM 3904 N N . LEU A 1 479 ? 0.986 -79.662 24.905 1.00 89.31 479 LEU A N 1
ATOM 3905 C CA . LEU A 1 479 ? 1.169 -79.607 26.357 1.00 89.31 479 LEU A CA 1
ATOM 3906 C C . LEU A 1 479 ? -0.112 -79.998 27.104 1.00 89.31 479 LEU A C 1
ATOM 3908 O O . LEU A 1 479 ? -0.015 -80.754 28.066 1.00 89.31 479 LEU A O 1
ATOM 3912 N N . SER A 1 480 ? -1.290 -79.576 26.629 1.00 88.62 480 SER A N 1
ATOM 3913 C CA . SER A 1 480 ? -2.585 -79.983 27.199 1.00 88.62 480 SER A CA 1
ATOM 3914 C C . SER A 1 480 ? -2.746 -81.502 27.187 1.00 88.62 480 SER A C 1
ATOM 3916 O O . SER A 1 480 ? -2.951 -82.107 28.234 1.00 88.62 480 SER A O 1
ATOM 3918 N N . VAL A 1 481 ? -2.509 -82.139 26.033 1.00 88.44 481 VAL A N 1
ATOM 3919 C CA . VAL A 1 481 ? -2.603 -83.604 25.896 1.00 88.44 481 VAL A CA 1
ATOM 3920 C C . VAL A 1 481 ? -1.622 -84.325 26.831 1.00 88.44 481 VAL A C 1
ATOM 3922 O O . VAL A 1 481 ? -1.957 -85.344 27.441 1.00 88.44 481 VAL A O 1
ATOM 3925 N N . LYS A 1 482 ? -0.397 -83.801 26.989 1.00 85.00 482 LYS A N 1
ATOM 3926 C CA . LYS A 1 482 ? 0.578 -84.355 27.944 1.00 85.00 482 LYS A CA 1
ATOM 3927 C C . LYS A 1 482 ? 0.114 -84.211 29.393 1.00 85.00 482 LYS A C 1
ATOM 3929 O O . LYS A 1 482 ? 0.293 -85.151 30.164 1.00 85.00 482 LYS A O 1
ATOM 3934 N N . ASN A 1 483 ? -0.471 -83.073 29.760 1.00 83.81 483 ASN A N 1
ATOM 3935 C CA . ASN A 1 483 ? -0.990 -82.840 31.106 1.00 83.81 483 ASN A CA 1
ATOM 3936 C C . ASN A 1 483 ? -2.155 -83.781 31.428 1.00 83.81 483 ASN A C 1
ATOM 3938 O O . ASN A 1 483 ? -2.119 -84.428 32.470 1.00 83.81 483 ASN A O 1
ATOM 3942 N N . GLU A 1 484 ? -3.108 -83.948 30.510 1.00 84.81 484 GLU A N 1
ATOM 3943 C CA . GLU A 1 484 ? -4.208 -84.916 30.647 1.00 84.81 484 GLU A CA 1
ATOM 3944 C C . GLU A 1 484 ? -3.676 -86.348 30.816 1.00 84.81 484 GLU A C 1
ATOM 3946 O O . GLU A 1 484 ? -4.095 -87.088 31.706 1.00 84.81 484 GLU A O 1
ATOM 3951 N N . THR A 1 485 ? -2.673 -86.733 30.019 1.00 83.19 485 THR A N 1
ATOM 3952 C CA . THR A 1 485 ? -2.020 -88.049 30.143 1.00 83.19 485 THR A CA 1
ATOM 3953 C C . THR A 1 485 ? -1.360 -88.228 31.515 1.00 83.19 485 THR A C 1
ATOM 3955 O O . THR A 1 485 ? -1.415 -89.310 32.104 1.00 83.19 485 THR A O 1
ATOM 3958 N N . ASN A 1 486 ? -0.721 -87.178 32.033 1.00 84.00 486 ASN A N 1
ATOM 3959 C CA . ASN A 1 486 ? -0.095 -87.200 33.351 1.00 84.00 486 ASN A CA 1
ATOM 3960 C C . ASN A 1 486 ? -1.136 -87.282 34.475 1.00 84.00 486 ASN A C 1
ATOM 3962 O O . ASN A 1 486 ? -0.919 -88.032 35.423 1.00 84.00 486 ASN A O 1
ATOM 3966 N N . GLU A 1 487 ? -2.276 -86.596 34.358 1.00 84.25 487 GLU A N 1
ATOM 3967 C CA . GLU A 1 487 ? -3.390 -86.729 35.306 1.00 84.25 487 GLU A CA 1
ATOM 3968 C C . GLU A 1 487 ? -3.948 -88.154 35.341 1.00 84.25 487 GLU A C 1
ATOM 3970 O O . GLU A 1 487 ? -4.187 -88.693 36.423 1.00 84.25 487 GLU A O 1
ATOM 3975 N N . VAL A 1 488 ? -4.114 -88.801 34.182 1.00 83.62 488 VAL A N 1
ATOM 3976 C CA . VAL A 1 488 ? -4.570 -90.200 34.116 1.00 83.62 488 VAL A CA 1
ATOM 3977 C C . VAL A 1 488 ? -3.567 -91.134 34.796 1.00 83.62 488 VAL A C 1
ATOM 3979 O O . VAL A 1 488 ? -3.960 -91.977 35.604 1.00 83.62 488 VAL A O 1
ATOM 3982 N N . LYS A 1 489 ? -2.264 -90.960 34.535 1.00 84.62 489 LYS A N 1
ATOM 3983 C CA . LYS A 1 489 ? -1.206 -91.733 35.209 1.00 84.62 489 LYS A CA 1
ATOM 3984 C C . LYS A 1 489 ? -1.203 -91.509 36.720 1.00 84.62 489 LYS A C 1
ATOM 3986 O O . LYS A 1 489 ? -1.002 -92.460 37.472 1.00 84.62 489 LYS A O 1
ATOM 3991 N N . LEU A 1 490 ? -1.437 -90.274 37.164 1.00 82.69 490 LEU A N 1
ATOM 3992 C CA . LEU A 1 490 ? -1.517 -89.937 38.581 1.00 82.69 490 LEU A CA 1
ATOM 3993 C C . LEU A 1 490 ? -2.716 -90.628 39.240 1.00 82.69 490 LEU A C 1
ATOM 3995 O O . LEU A 1 490 ? -2.537 -91.270 40.267 1.00 82.69 490 LEU A O 1
ATOM 3999 N N . LYS A 1 491 ? -3.903 -90.593 38.620 1.00 82.38 491 LYS A N 1
ATOM 4000 C CA . LYS A 1 491 ? -5.095 -91.307 39.118 1.00 82.38 491 LYS A CA 1
ATOM 4001 C C . LYS A 1 491 ? -4.853 -92.815 39.246 1.00 82.38 491 LYS A C 1
ATOM 4003 O O . LYS A 1 491 ? -5.170 -93.387 40.284 1.00 82.38 491 LYS A O 1
ATOM 4008 N N . GLN A 1 492 ? -4.205 -93.435 38.257 1.00 81.50 492 GLN A N 1
ATOM 4009 C CA . GLN A 1 492 ? -3.834 -94.857 38.313 1.00 81.50 492 GLN A CA 1
ATOM 4010 C C . GLN A 1 492 ? -2.836 -95.177 39.439 1.00 81.50 492 GLN A C 1
ATOM 4012 O O . GLN A 1 492 ? -2.920 -96.236 40.060 1.00 81.50 492 GLN A O 1
ATOM 4017 N N . LEU A 1 493 ? -1.876 -94.286 39.712 1.00 79.88 493 LEU A N 1
ATOM 4018 C CA . LEU A 1 493 ? -0.943 -94.430 40.836 1.00 79.88 493 LEU A CA 1
ATOM 4019 C C . LEU A 1 493 ? -1.664 -94.310 42.183 1.00 79.88 493 LEU A C 1
ATOM 4021 O O . LEU A 1 493 ? -1.403 -95.107 43.083 1.00 79.88 493 LEU A O 1
ATOM 4025 N N . THR A 1 494 ? -2.599 -93.368 42.304 1.00 76.56 494 THR A N 1
ATOM 4026 C CA . THR A 1 494 ? -3.412 -93.180 43.512 1.00 76.56 494 THR A CA 1
ATOM 4027 C C . THR A 1 494 ? -4.325 -94.382 43.776 1.00 76.56 494 THR A C 1
ATOM 4029 O O . THR A 1 494 ? -4.425 -94.831 44.914 1.00 76.56 494 THR A O 1
ATOM 4032 N N . GLU A 1 495 ? -4.931 -94.973 42.741 1.00 76.56 495 GLU A N 1
ATOM 4033 C CA . GLU A 1 495 ? -5.722 -96.209 42.873 1.00 76.56 495 GLU A CA 1
ATOM 4034 C C . GLU A 1 495 ? -4.867 -97.415 43.291 1.00 76.56 495 GLU A C 1
ATOM 4036 O O . GLU A 1 495 ? -5.284 -98.197 44.147 1.00 76.56 495 GLU A O 1
ATOM 4041 N N . LYS A 1 496 ? -3.643 -97.552 42.758 1.00 75.88 496 LYS A N 1
ATOM 4042 C CA . LYS A 1 496 ? -2.690 -98.587 43.206 1.00 75.88 496 LYS A CA 1
ATOM 4043 C C . LYS A 1 496 ? -2.290 -98.413 44.674 1.00 75.88 496 LYS A C 1
ATOM 4045 O O . LYS A 1 496 ? -2.176 -99.400 45.399 1.00 75.88 496 LYS A O 1
ATOM 4050 N N . LEU A 1 497 ? -2.117 -97.171 45.125 1.00 69.12 497 LEU A N 1
ATOM 4051 C CA . LEU A 1 497 ? -1.881 -96.850 46.535 1.00 69.12 497 LEU A CA 1
ATOM 4052 C C . LEU A 1 497 ? -3.081 -97.240 47.411 1.00 69.12 497 LEU A C 1
ATOM 4054 O O . LEU A 1 497 ? -2.885 -97.875 48.442 1.00 69.12 497 LEU A O 1
ATOM 4058 N N . ALA A 1 498 ? -4.313 -96.968 46.969 1.00 64.62 498 ALA A N 1
ATOM 4059 C CA . ALA A 1 498 ? -5.533 -97.321 47.702 1.00 64.62 498 ALA A CA 1
ATOM 4060 C C . 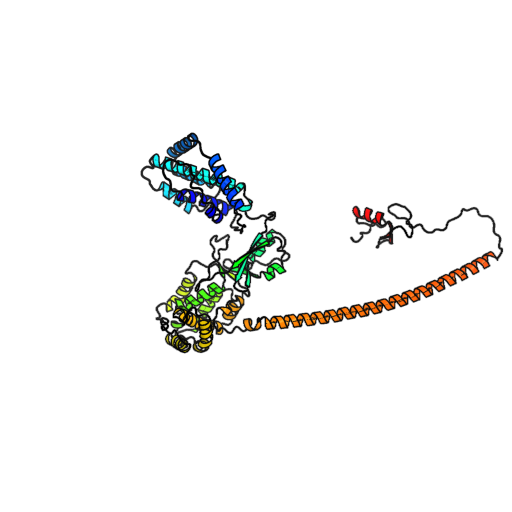ALA A 1 498 ? -5.779 -98.842 47.824 1.00 64.62 498 ALA A C 1
ATOM 4062 O O . ALA A 1 498 ? -6.424 -99.289 48.771 1.00 64.62 498 ALA A O 1
ATOM 4063 N N . GLN A 1 499 ? -5.249 -99.658 46.906 1.00 63.66 499 GLN A N 1
ATOM 4064 C CA . GLN A 1 499 ? -5.322 -101.127 46.986 1.00 63.66 499 GLN A CA 1
ATOM 4065 C C . GLN A 1 499 ? -4.295 -101.742 47.951 1.00 63.66 499 GLN A C 1
ATOM 4067 O O . GLN A 1 499 ? -4.416 -102.910 48.329 1.00 63.66 499 GLN A O 1
ATOM 4072 N N . THR A 1 500 ? -3.302 -100.968 48.393 1.00 56.78 500 THR A N 1
ATOM 4073 C CA . THR A 1 500 ? -2.281 -101.428 49.336 1.00 56.78 500 THR A CA 1
ATOM 4074 C C . THR A 1 500 ? -2.784 -101.175 50.762 1.00 56.78 500 THR A C 1
ATOM 4076 O O . THR A 1 500 ? -2.594 -100.097 51.314 1.00 56.78 500 THR A O 1
ATOM 4079 N N . LYS A 1 501 ? -3.489 -102.149 51.359 1.00 51.31 501 LYS A N 1
ATOM 4080 C CA . LYS A 1 501 ? -3.995 -102.059 52.743 1.00 51.31 501 LYS A CA 1
ATOM 4081 C C . LYS A 1 501 ? -2.846 -101.890 53.748 1.00 51.31 501 LYS A C 1
ATOM 4083 O O . LYS A 1 501 ? -2.230 -102.871 54.155 1.00 51.31 501 LYS A O 1
ATOM 4088 N N . LEU A 1 502 ? -2.630 -100.661 54.205 1.00 43.56 502 LEU A N 1
ATOM 4089 C CA . LEU A 1 502 ? -2.012 -100.355 55.492 1.00 43.56 502 LEU A CA 1
ATOM 4090 C C . LEU A 1 502 ? -3.007 -99.513 56.297 1.00 43.56 502 LEU A C 1
ATOM 4092 O O . LEU A 1 502 ? -3.325 -98.387 55.929 1.00 43.56 502 LEU A O 1
ATOM 4096 N N . SER A 1 503 ? -3.532 -100.112 57.366 1.00 39.38 503 SER A N 1
ATOM 4097 C CA . SER A 1 503 ? -4.371 -99.460 58.372 1.00 39.38 503 SER A CA 1
ATOM 4098 C C . SER A 1 503 ? -3.510 -98.598 59.288 1.00 39.38 503 SER A C 1
ATOM 4100 O O . SER A 1 503 ? -2.601 -99.137 59.915 1.00 39.38 503 SER A O 1
ATOM 4102 N N . ILE A 1 504 ? -3.838 -97.310 59.419 1.00 41.12 504 ILE A N 1
ATOM 4103 C CA . ILE A 1 504 ? -3.570 -96.519 60.628 1.00 41.12 504 ILE A CA 1
ATOM 4104 C C . ILE A 1 504 ? -4.812 -95.670 60.941 1.00 41.12 504 ILE A C 1
ATOM 4106 O O . ILE A 1 504 ? -5.540 -95.248 60.046 1.00 41.12 504 ILE A O 1
ATOM 4110 N N . ASP A 1 505 ? -5.001 -95.557 62.248 1.00 32.41 505 ASP A N 1
ATOM 4111 C CA . ASP A 1 505 ? -6.131 -95.220 63.103 1.00 32.41 505 ASP A CA 1
ATOM 4112 C C . ASP A 1 505 ? -6.671 -93.781 63.010 1.00 32.41 505 ASP A C 1
ATOM 4114 O O . ASP A 1 505 ? -6.001 -92.859 62.537 1.00 32.41 505 ASP A O 1
ATOM 4118 N N . ASP A 1 506 ? -7.897 -93.633 63.511 1.00 39.12 506 ASP A N 1
ATOM 4119 C CA . ASP A 1 506 ? -8.768 -92.463 63.476 1.00 39.12 506 ASP A CA 1
ATOM 4120 C C . ASP A 1 506 ? -8.154 -91.214 64.132 1.00 39.12 506 ASP A C 1
ATOM 4122 O O . ASP A 1 506 ? -7.897 -91.145 65.336 1.00 39.12 506 ASP A O 1
ATOM 4126 N N . GLY A 1 507 ? -7.993 -90.171 63.315 1.00 35.75 507 GLY A N 1
ATOM 4127 C CA . GLY A 1 507 ? -7.539 -88.841 63.706 1.00 35.75 507 GLY A CA 1
ATOM 4128 C C . GLY A 1 507 ? -8.533 -87.776 63.261 1.00 35.75 507 GLY A C 1
ATOM 4129 O O . GLY A 1 507 ? -8.519 -87.311 62.126 1.00 35.75 507 GLY A O 1
ATOM 4130 N N . ASN A 1 508 ? -9.394 -87.405 64.198 1.00 34.31 508 ASN A N 1
ATOM 4131 C CA . ASN A 1 508 ? -10.435 -86.389 64.146 1.00 34.31 508 ASN A CA 1
ATOM 4132 C C . ASN A 1 508 ? -9.928 -85.013 63.643 1.00 34.31 508 ASN A C 1
ATOM 4134 O O . ASN A 1 508 ? -9.396 -84.233 64.431 1.00 34.31 508 ASN A O 1
ATOM 4138 N N . TYR A 1 509 ? -10.123 -84.678 62.360 1.00 35.94 509 TYR A N 1
ATOM 4139 C CA . TYR A 1 509 ? -10.241 -83.282 61.913 1.00 35.94 509 TYR A CA 1
ATOM 4140 C C . TYR A 1 509 ? -10.944 -83.157 60.551 1.00 35.94 509 TYR A C 1
ATOM 4142 O O . TYR A 1 509 ? -10.414 -83.513 59.504 1.00 35.94 509 TYR A O 1
ATOM 4150 N N . SER A 1 510 ? -12.168 -82.640 60.625 1.00 33.59 510 SER A N 1
ATOM 4151 C CA . SER A 1 510 ? -12.855 -81.739 59.694 1.00 33.59 510 SER A CA 1
ATOM 4152 C C . SER A 1 510 ? -12.331 -81.622 58.252 1.00 33.59 510 SER A C 1
ATOM 4154 O O . SER A 1 510 ? -11.247 -81.105 57.987 1.00 33.59 510 SER A O 1
ATOM 4156 N N . THR A 1 511 ? -13.207 -81.987 57.315 1.00 41.03 511 THR A N 1
ATOM 4157 C CA . THR A 1 511 ? -13.261 -81.565 55.907 1.00 41.03 511 THR A CA 1
ATOM 4158 C C . THR A 1 511 ? -12.652 -80.174 55.652 1.00 41.03 511 THR A C 1
ATOM 4160 O O . THR A 1 511 ? -13.284 -79.151 55.905 1.00 41.03 511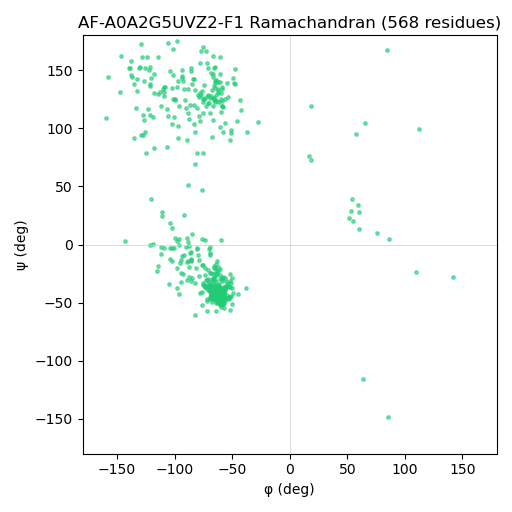 THR A O 1
ATOM 4163 N N . ALA A 1 512 ? -11.453 -80.138 55.068 1.00 29.66 512 ALA A N 1
ATOM 4164 C CA . ALA A 1 512 ? -10.926 -78.995 54.320 1.00 29.66 512 ALA A CA 1
ATOM 4165 C C . ALA A 1 512 ? -10.973 -79.380 52.831 1.00 29.66 512 ALA A C 1
ATOM 4167 O O . ALA A 1 512 ? -10.123 -80.102 52.326 1.00 29.66 512 ALA A O 1
ATOM 4168 N N . CYS A 1 513 ? -12.126 -79.197 52.192 1.00 31.47 513 CYS A N 1
ATOM 4169 C CA . CYS A 1 513 ? -12.435 -78.015 51.390 1.00 31.47 513 CYS A CA 1
ATOM 4170 C C . CYS A 1 513 ? -11.526 -77.921 50.156 1.00 31.47 513 CYS A C 1
ATOM 4172 O O . CYS A 1 513 ? -10.368 -77.520 50.241 1.00 31.47 513 CYS A O 1
ATOM 4174 N N . THR A 1 514 ? -12.102 -78.256 48.998 1.00 45.06 514 THR A N 1
ATOM 4175 C CA . THR A 1 514 ? -11.766 -77.658 47.704 1.00 45.06 514 THR A CA 1
ATOM 4176 C C . THR A 1 514 ? -11.484 -76.172 47.893 1.00 45.06 514 THR A C 1
ATOM 4178 O O . THR A 1 514 ? -12.404 -75.356 47.893 1.00 45.06 514 THR A O 1
ATOM 4181 N N . SER A 1 515 ? -10.218 -75.787 48.022 1.00 39.34 515 SER A N 1
ATOM 4182 C CA . SER A 1 515 ? -9.825 -74.397 47.856 1.00 39.34 515 SER A CA 1
ATOM 4183 C C . SER A 1 515 ? -9.682 -74.131 46.358 1.00 39.34 515 SER A C 1
ATOM 4185 O O . SER A 1 515 ? -8.610 -73.849 45.829 1.00 39.34 515 SER A O 1
ATOM 4187 N N . GLN A 1 516 ? -10.826 -74.134 45.659 1.00 47.97 516 GLN A N 1
ATOM 4188 C CA . GLN A 1 516 ? -11.065 -73.045 44.719 1.00 47.97 516 GLN A CA 1
ATOM 4189 C C . GLN A 1 516 ? -10.820 -71.788 45.548 1.00 47.97 516 GLN A C 1
ATOM 4191 O O . GLN A 1 516 ? -11.669 -71.404 46.351 1.00 47.97 516 GLN A O 1
ATOM 4196 N N . GLN A 1 517 ? -9.612 -71.224 45.473 1.00 44.31 517 GLN A N 1
ATOM 4197 C CA . GLN A 1 517 ? -9.344 -69.920 46.052 1.00 44.31 517 GLN A CA 1
ATOM 4198 C C . GLN A 1 517 ? -10.335 -68.980 45.375 1.00 44.31 517 GLN A C 1
ATOM 4200 O O . GLN A 1 517 ? -10.123 -68.563 44.236 1.00 44.31 517 GLN A O 1
ATOM 4205 N N . LYS A 1 518 ? -11.464 -68.728 46.047 1.00 53.56 518 LYS A N 1
ATOM 4206 C CA . LYS A 1 518 ? -12.426 -67.710 45.663 1.00 53.56 518 LYS A CA 1
ATOM 4207 C C . LYS A 1 518 ? -11.616 -66.431 45.614 1.00 53.56 518 LYS A C 1
ATOM 4209 O O . LYS A 1 518 ? -11.181 -65.928 46.645 1.00 53.56 518 LYS A O 1
ATOM 4214 N N . ILE A 1 519 ? -11.313 -65.975 44.405 1.00 67.81 519 ILE A N 1
ATOM 4215 C CA . ILE A 1 519 ? -10.580 -64.736 44.201 1.00 67.81 519 ILE A CA 1
ATOM 4216 C C . ILE A 1 519 ? -11.446 -63.666 44.852 1.00 67.81 519 ILE A C 1
ATOM 4218 O O . ILE A 1 519 ? -12.561 -63.461 44.407 1.00 67.81 519 ILE A O 1
ATOM 4222 N N . GLN A 1 520 ? -10.991 -63.034 45.923 1.00 72.75 520 GLN A N 1
ATOM 4223 C CA . GLN A 1 520 ? -11.794 -62.057 46.650 1.00 72.75 520 GLN A CA 1
ATOM 4224 C C . GLN A 1 520 ? -11.394 -60.658 46.188 1.00 72.75 520 GLN A C 1
ATOM 4226 O O . GLN A 1 520 ? -10.210 -60.361 46.017 1.00 72.75 520 GLN A O 1
ATOM 4231 N N . CYS A 1 521 ? -12.372 -59.793 45.936 1.00 80.81 521 CYS A N 1
ATOM 4232 C CA . CYS A 1 521 ? -12.093 -58.404 45.617 1.00 80.81 521 CYS A CA 1
ATOM 4233 C C . CYS A 1 521 ? -11.644 -57.687 46.890 1.00 80.81 521 CYS A C 1
ATOM 4235 O O . CYS A 1 521 ? -12.426 -57.552 47.821 1.00 80.81 521 CYS A O 1
ATOM 4237 N N . LEU A 1 522 ? -10.423 -57.157 46.901 1.00 73.81 522 LEU A N 1
ATOM 4238 C CA . LEU A 1 522 ? -9.838 -56.507 48.084 1.00 73.81 522 LEU A CA 1
ATOM 4239 C C . LEU A 1 522 ? -10.492 -55.161 48.472 1.00 73.81 522 LEU A C 1
ATOM 4241 O O . LEU A 1 522 ? -10.082 -54.558 49.450 1.00 73.81 522 LEU A O 1
ATOM 4245 N N . ILE A 1 523 ? -11.479 -54.672 47.708 1.00 80.06 523 ILE A N 1
ATOM 4246 C CA . ILE A 1 523 ? -12.222 -53.432 48.017 1.00 80.06 523 ILE A CA 1
ATOM 4247 C C . ILE A 1 523 ? -13.537 -53.732 48.741 1.00 80.06 523 ILE A C 1
ATOM 4249 O O . ILE A 1 523 ? -13.916 -53.012 49.653 1.00 80.06 523 ILE A O 1
ATOM 4253 N N . CYS A 1 524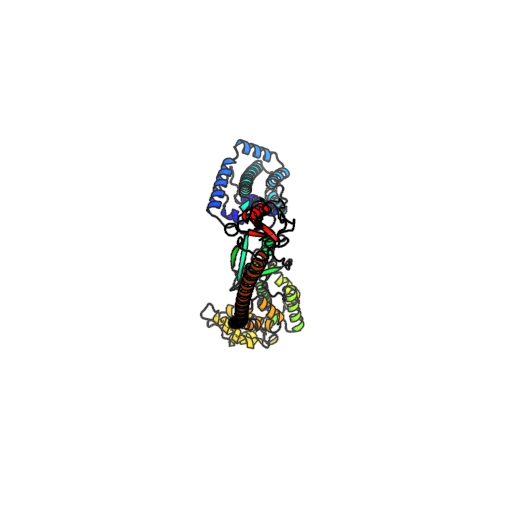 ? -14.272 -54.759 48.307 1.00 83.12 524 CYS A N 1
ATOM 4254 C CA . CYS A 1 524 ? -15.578 -55.092 48.886 1.00 83.12 524 CYS A CA 1
ATOM 4255 C C . CYS A 1 524 ? -15.589 -56.413 49.656 1.00 83.12 524 CYS A C 1
ATOM 4257 O O . CYS A 1 524 ? -16.639 -56.799 50.160 1.00 83.12 524 CYS A O 1
ATOM 4259 N N . GLU A 1 525 ? -14.459 -57.122 49.676 1.00 76.88 525 GLU A N 1
ATOM 4260 C CA . GLU A 1 525 ? -14.262 -58.420 50.326 1.00 76.88 525 GLU A CA 1
ATOM 4261 C C . GLU A 1 525 ? -15.261 -59.496 49.872 1.00 76.88 525 GLU A C 1
ATOM 4263 O O . GLU A 1 525 ? -15.459 -60.512 50.531 1.00 76.88 525 GLU A O 1
ATOM 4268 N N . LYS A 1 526 ? -15.890 -59.325 48.706 1.00 80.62 526 LYS A N 1
ATOM 4269 C CA . LYS A 1 526 ? -16.760 -60.344 48.103 1.00 80.62 526 LYS A CA 1
ATOM 4270 C C . LYS A 1 526 ? -15.976 -61.207 47.122 1.00 80.62 526 LYS A C 1
ATOM 4272 O O . LYS A 1 526 ? -15.007 -60.741 46.517 1.00 80.62 526 LYS A O 1
ATOM 4277 N N . SER A 1 527 ? -16.386 -62.465 46.974 1.00 77.25 527 SER A N 1
ATOM 4278 C CA . SER A 1 527 ? -15.822 -63.380 45.979 1.00 77.25 527 SER A CA 1
ATOM 4279 C C . SER A 1 527 ? -16.130 -62.897 44.564 1.00 77.25 527 SER A C 1
ATOM 4281 O O . SER A 1 527 ? -17.262 -62.530 44.286 1.00 77.25 527 SER A O 1
ATOM 4283 N N . ILE A 1 528 ? -15.120 -62.924 43.702 1.00 76.25 528 ILE A N 1
ATOM 4284 C CA . ILE A 1 528 ? -15.190 -62.662 42.268 1.00 76.25 528 ILE A CA 1
ATOM 4285 C C . ILE A 1 528 ? -15.496 -63.992 41.578 1.00 76.25 528 ILE A C 1
ATOM 4287 O O . ILE A 1 528 ? -14.661 -64.907 41.598 1.00 76.25 528 ILE A O 1
ATOM 4291 N N . GLU A 1 529 ? -16.675 -64.113 40.976 1.00 71.50 529 GLU A N 1
ATOM 4292 C CA . GLU A 1 529 ? -17.101 -65.342 40.302 1.00 71.50 529 GLU A CA 1
ATOM 4293 C C . GLU A 1 529 ? -16.640 -65.344 38.836 1.00 71.50 529 GLU A C 1
ATOM 4295 O O . GLU A 1 529 ? -16.689 -64.341 38.122 1.00 71.50 529 GLU A O 1
ATOM 4300 N N . THR A 1 530 ? -16.078 -66.469 38.382 1.00 56.31 530 THR A N 1
ATOM 4301 C CA . THR A 1 530 ? -15.378 -66.537 37.090 1.00 56.31 530 THR A CA 1
ATOM 4302 C C . THR A 1 530 ? -16.395 -66.718 35.963 1.00 56.31 530 THR A C 1
ATOM 4304 O O . THR A 1 530 ? -16.816 -67.835 35.695 1.00 56.31 530 THR A O 1
ATOM 4307 N N . GLY A 1 531 ? -16.795 -65.625 35.308 1.00 58.91 531 GLY A N 1
ATOM 4308 C CA . GLY A 1 531 ? -17.673 -65.663 34.128 1.00 58.91 531 GLY A CA 1
ATOM 4309 C C . GLY A 1 531 ? -18.704 -64.537 34.060 1.00 58.91 531 GLY A C 1
ATOM 4310 O O . GLY A 1 531 ? -19.051 -64.119 32.960 1.00 58.91 531 GLY A O 1
ATOM 4311 N N . GLU A 1 532 ? -19.132 -64.001 35.206 1.00 57.78 532 GLU A N 1
ATOM 4312 C CA . GLU A 1 532 ? -20.129 -62.917 35.271 1.00 57.78 532 GLU A CA 1
ATOM 4313 C C . GLU A 1 532 ? -19.501 -61.555 35.611 1.00 57.78 532 GLU A C 1
ATOM 4315 O O . GLU A 1 532 ? -19.908 -60.523 35.073 1.00 57.78 532 GLU A O 1
ATOM 4320 N N . ASP A 1 533 ? -18.446 -61.539 36.431 1.00 62.44 533 ASP A N 1
ATOM 4321 C CA . ASP A 1 533 ? -17.795 -60.306 36.868 1.00 62.44 533 ASP A CA 1
ATOM 4322 C C . ASP A 1 533 ? -16.650 -59.875 35.940 1.00 62.44 533 ASP A C 1
ATOM 4324 O O . ASP A 1 533 ? -15.663 -60.589 35.748 1.00 62.44 533 ASP A O 1
ATOM 4328 N N . GLN A 1 534 ? -16.709 -58.643 35.420 1.00 71.25 534 GLN A N 1
ATOM 4329 C CA . GLN A 1 534 ? -15.540 -58.019 34.789 1.00 71.25 534 GLN A CA 1
ATOM 4330 C C . GLN A 1 534 ? -14.478 -57.719 35.856 1.00 71.25 534 GLN A C 1
ATOM 4332 O O . GLN A 1 534 ? -14.766 -57.056 36.854 1.00 71.25 534 GLN A O 1
ATOM 4337 N N . ILE A 1 535 ? -13.237 -58.166 35.639 1.00 77.44 535 ILE A N 1
ATOM 4338 C CA . ILE A 1 535 ? -12.143 -58.068 36.618 1.00 77.44 535 ILE A CA 1
ATOM 4339 C C . ILE A 1 535 ? -11.111 -57.043 36.157 1.00 77.44 535 ILE A C 1
ATOM 4341 O O . ILE A 1 535 ? -10.593 -57.136 35.046 1.00 77.44 535 ILE A O 1
ATOM 4345 N N . ILE A 1 536 ? -10.727 -56.131 37.050 1.00 75.25 536 ILE A N 1
ATOM 4346 C CA . ILE A 1 536 ? -9.557 -55.267 36.863 1.00 75.25 536 ILE A CA 1
ATOM 4347 C C . ILE A 1 536 ? -8.398 -55.806 37.706 1.00 75.25 536 ILE A C 1
ATOM 4349 O O . ILE A 1 536 ? -8.568 -56.168 38.873 1.00 75.25 536 ILE A O 1
ATOM 4353 N N . ARG A 1 537 ? -7.206 -55.877 37.102 1.00 80.56 537 ARG A N 1
ATOM 4354 C CA . ARG A 1 537 ? -5.957 -56.274 37.766 1.00 80.56 537 ARG A CA 1
ATOM 4355 C C . ARG A 1 537 ? -5.000 -55.099 37.856 1.00 80.56 537 ARG A C 1
ATOM 4357 O O . ARG A 1 537 ? -4.709 -54.471 36.844 1.00 80.56 537 ARG A O 1
ATOM 4364 N N . CYS A 1 538 ? -4.451 -54.862 39.043 1.00 78.62 538 CYS A N 1
ATOM 4365 C CA . CYS A 1 538 ? -3.378 -53.889 39.211 1.00 78.62 538 CYS A CA 1
ATOM 4366 C C . CYS A 1 538 ? -2.125 -54.340 38.429 1.00 78.62 538 CYS A C 1
ATOM 4368 O O . CYS A 1 538 ? -1.676 -55.475 38.617 1.00 78.62 538 CYS A O 1
ATOM 4370 N N . PRO A 1 539 ? -1.520 -53.492 37.578 1.00 75.12 539 PRO A N 1
ATOM 4371 C CA . PRO A 1 539 ? -0.306 -53.845 36.849 1.00 75.12 539 PRO A CA 1
ATOM 4372 C C . PRO A 1 539 ? 0.900 -54.051 37.776 1.00 75.12 539 PRO A C 1
ATOM 4374 O O . PRO A 1 539 ? 1.745 -54.886 37.445 1.00 75.12 539 PRO A O 1
ATOM 4377 N N . LEU A 1 540 ? 0.934 -53.369 38.931 1.00 78.19 540 LEU A N 1
ATOM 4378 C CA . LEU A 1 540 ? 2.044 -53.381 39.890 1.00 78.19 540 LEU A CA 1
ATOM 4379 C C . LEU A 1 540 ? 2.002 -54.606 40.817 1.00 78.19 540 LEU A C 1
ATOM 4381 O O . LEU A 1 540 ? 2.902 -55.436 40.774 1.00 78.19 540 LEU A O 1
ATOM 4385 N N . CYS A 1 541 ? 0.938 -54.773 41.609 1.00 81.00 541 CYS A N 1
ATOM 4386 C CA . CYS A 1 541 ? 0.849 -55.852 42.606 1.00 81.00 541 CYS A CA 1
ATOM 4387 C C . CYS A 1 541 ? 0.015 -57.062 42.166 1.00 81.00 541 CYS A C 1
ATOM 4389 O O . CYS A 1 541 ? -0.121 -58.026 42.913 1.00 81.00 541 CYS A O 1
ATOM 4391 N N . LYS A 1 542 ? -0.590 -57.014 40.971 1.00 77.94 542 LYS A N 1
ATOM 4392 C CA . LYS A 1 542 ? -1.496 -58.052 40.441 1.00 77.94 542 LYS A CA 1
ATOM 4393 C C . LYS A 1 542 ? -2.751 -58.316 41.289 1.00 77.94 542 LYS A C 1
ATOM 4395 O O . LYS A 1 542 ? -3.467 -59.281 41.008 1.00 77.94 542 LYS A O 1
ATOM 4400 N N . GLY A 1 543 ? -3.066 -57.438 42.249 1.00 80.44 543 GLY A N 1
ATOM 4401 C CA . GLY A 1 543 ? -4.323 -57.451 43.002 1.00 80.44 543 GLY A CA 1
ATOM 4402 C C . GLY A 1 543 ? -5.537 -57.417 42.069 1.00 80.44 543 GLY A C 1
ATOM 4403 O O . GLY A 1 543 ? -5.511 -56.731 41.043 1.00 80.44 543 GLY A O 1
ATOM 4404 N N . ARG A 1 544 ? -6.569 -58.204 42.391 1.00 82.88 544 ARG A N 1
ATOM 4405 C CA . ARG A 1 544 ? -7.771 -58.412 41.566 1.00 82.88 544 ARG A CA 1
ATOM 4406 C C . ARG A 1 544 ? -8.974 -57.739 42.216 1.00 82.88 544 ARG A C 1
ATOM 4408 O O . ARG A 1 544 ? -9.196 -57.887 43.416 1.00 82.88 544 ARG A O 1
ATOM 4415 N N . PHE A 1 545 ? -9.769 -57.044 41.412 1.00 84.44 545 PHE A N 1
ATOM 4416 C CA . PHE A 1 545 ? -10.944 -56.313 41.875 1.00 84.44 545 PHE A CA 1
ATOM 4417 C C . PHE A 1 545 ? -12.104 -56.486 40.897 1.00 84.44 545 PHE A C 1
ATOM 4419 O O . PHE A 1 545 ? -11.875 -56.612 39.693 1.00 84.44 545 PHE A O 1
ATOM 4426 N N . HIS A 1 546 ? -13.343 -56.411 41.388 1.00 86.31 546 HIS A N 1
ATOM 4427 C CA . HIS A 1 546 ? -14.481 -56.169 40.503 1.00 86.31 546 HIS A CA 1
ATOM 4428 C C . HIS A 1 546 ? -14.260 -54.841 39.775 1.00 86.31 546 HIS A C 1
ATOM 4430 O O . HIS A 1 546 ? -13.902 -53.840 40.402 1.00 86.31 546 HIS A O 1
ATOM 4436 N N . SER A 1 547 ? -14.512 -54.817 38.469 1.00 81.88 547 SER A N 1
ATOM 4437 C CA . SER A 1 547 ? -14.347 -53.637 37.616 1.00 81.88 547 SER A CA 1
ATOM 4438 C C . SER A 1 547 ? -15.066 -52.419 38.201 1.00 81.88 547 SER A C 1
ATOM 4440 O O . SER A 1 547 ? -14.467 -51.361 38.382 1.00 81.88 547 SER A O 1
ATOM 4442 N N . LYS A 1 548 ? -16.312 -52.600 38.656 1.00 82.50 548 LYS A N 1
ATOM 4443 C CA . LYS A 1 548 ? -17.105 -51.533 39.282 1.00 82.50 548 LYS A CA 1
ATOM 4444 C C . LYS A 1 548 ? -16.497 -51.013 40.592 1.00 82.50 548 LYS A C 1
ATOM 4446 O O . LYS A 1 548 ? -16.545 -49.811 40.843 1.00 82.50 548 LYS A O 1
ATOM 4451 N N . CYS A 1 549 ? -15.909 -51.888 41.410 1.00 83.25 549 CYS A N 1
ATOM 4452 C CA . CYS A 1 549 ? -15.244 -51.492 42.654 1.00 83.25 549 CYS A CA 1
ATOM 4453 C C . CYS A 1 549 ? -13.969 -50.689 42.373 1.00 83.25 549 CYS A C 1
ATOM 4455 O O . CYS A 1 549 ? -13.770 -49.642 42.979 1.00 83.25 549 CYS A O 1
ATOM 4457 N N . ALA A 1 550 ? -13.145 -51.136 41.421 1.00 81.19 550 ALA A N 1
ATOM 4458 C CA . ALA A 1 550 ? -11.928 -50.426 41.033 1.00 81.19 550 ALA A CA 1
ATOM 4459 C C . ALA A 1 550 ? -12.227 -49.064 40.383 1.00 81.19 550 ALA A C 1
ATOM 4461 O O . ALA A 1 550 ? -11.597 -48.074 40.739 1.00 81.19 550 ALA A O 1
ATOM 4462 N N . ILE A 1 551 ? -13.221 -48.986 39.490 1.00 80.69 551 ILE A N 1
ATOM 4463 C CA . ILE A 1 551 ? -13.631 -47.723 38.854 1.00 80.69 551 ILE A CA 1
ATOM 4464 C C . ILE A 1 551 ? -14.132 -46.718 39.894 1.00 80.69 551 ILE A C 1
ATOM 4466 O O . ILE A 1 551 ? -13.784 -45.545 39.822 1.00 80.69 551 ILE A O 1
ATOM 4470 N N . ASN A 1 552 ? -14.942 -47.153 40.865 1.00 83.25 552 ASN A N 1
ATOM 4471 C CA . ASN A 1 552 ? -15.428 -46.248 41.906 1.00 83.25 552 ASN A CA 1
ATOM 4472 C C . ASN A 1 552 ? -14.310 -45.792 42.851 1.00 83.25 552 ASN A C 1
ATOM 4474 O O . ASN A 1 552 ? -14.273 -44.615 43.185 1.00 83.25 552 ASN A O 1
ATOM 4478 N N . TRP A 1 553 ? -13.377 -46.673 43.223 1.00 83.44 553 TRP A N 1
ATOM 4479 C CA . TRP A 1 553 ? -12.206 -46.296 44.024 1.00 83.44 553 TRP A CA 1
ATOM 4480 C C . TRP A 1 553 ? -11.345 -45.235 43.322 1.00 83.44 553 TRP A C 1
ATOM 4482 O O . TRP A 1 553 ? -10.973 -44.229 43.925 1.00 83.44 553 TRP A O 1
ATOM 4492 N N . LEU A 1 554 ? -11.105 -45.416 42.018 1.00 78.75 554 LEU A N 1
ATOM 4493 C CA . LEU A 1 554 ? -10.280 -44.517 41.206 1.00 78.75 554 LEU A CA 1
ATOM 4494 C C . LEU A 1 554 ? -10.893 -43.127 40.952 1.00 78.75 554 LEU A C 1
ATOM 4496 O O . LEU A 1 554 ? -10.205 -42.243 40.443 1.00 78.75 554 LEU A O 1
ATOM 4500 N N . LYS A 1 555 ? -12.168 -42.905 41.304 1.00 80.56 555 LYS A N 1
ATOM 4501 C CA . LYS A 1 555 ? -12.777 -41.563 41.259 1.00 80.56 555 LYS A CA 1
ATOM 4502 C C . LYS A 1 555 ? -12.255 -40.651 42.365 1.00 80.56 555 LYS A C 1
ATOM 4504 O O . LYS A 1 555 ? -12.187 -39.444 42.159 1.00 80.56 555 LYS A O 1
ATOM 4509 N N . GLU A 1 556 ? -11.895 -41.221 43.512 1.00 78.62 556 GLU A N 1
ATOM 4510 C CA . GLU A 1 556 ? -11.503 -40.465 44.708 1.00 78.62 556 GLU A CA 1
ATOM 4511 C C . GLU A 1 556 ? -10.027 -40.678 45.083 1.00 78.62 556 GLU A C 1
ATOM 4513 O O . GLU A 1 556 ? -9.442 -39.837 45.758 1.00 78.62 556 GLU A O 1
ATOM 4518 N N . HIS A 1 557 ? -9.393 -41.748 44.587 1.00 79.88 557 HIS A N 1
ATOM 4519 C CA . HIS A 1 557 ? -8.011 -42.117 44.907 1.00 79.88 557 HIS A CA 1
ATOM 4520 C C . HIS A 1 557 ? -7.219 -42.449 43.631 1.00 79.88 557 HIS A C 1
ATOM 4522 O O . HIS A 1 557 ? -7.749 -43.065 42.713 1.00 79.88 557 HIS A O 1
ATOM 4528 N N . LYS A 1 558 ? -5.936 -42.069 43.550 1.00 78.00 558 LYS A N 1
ATOM 4529 C CA . LYS A 1 558 ? -5.067 -42.370 42.381 1.00 78.00 558 LYS A CA 1
ATOM 4530 C C . LYS A 1 558 ? -4.247 -43.655 42.535 1.00 78.00 558 LYS A C 1
ATOM 4532 O O . LYS A 1 558 ? -3.643 -44.140 41.579 1.00 78.00 558 LYS A O 1
ATOM 4537 N N . GLU A 1 559 ? -4.250 -44.205 43.737 1.00 84.38 559 GLU A N 1
ATOM 4538 C CA . GLU A 1 559 ? -3.378 -45.291 44.156 1.00 84.38 559 GLU A CA 1
ATOM 4539 C C . GLU A 1 559 ? -4.140 -46.616 44.199 1.00 84.38 559 GLU A C 1
ATOM 4541 O O . GLU A 1 559 ? -5.345 -46.676 44.476 1.00 84.38 559 GLU A O 1
ATOM 4546 N N . CYS A 1 560 ? -3.429 -47.711 43.939 1.00 81.81 560 CYS A N 1
ATOM 4547 C CA . CYS A 1 560 ? -4.001 -49.044 44.050 1.00 81.81 560 CYS A CA 1
ATOM 4548 C C . CYS A 1 560 ? -4.351 -49.372 45.516 1.00 81.81 560 CYS A C 1
ATOM 4550 O O . CYS A 1 560 ? -3.438 -49.408 46.337 1.00 81.81 560 CYS A O 1
ATOM 4552 N N . PRO A 1 561 ? -5.597 -49.772 45.836 1.00 78.81 561 PRO A N 1
ATOM 4553 C CA . PRO A 1 561 ? -5.999 -50.076 47.215 1.00 78.81 561 PRO A CA 1
ATOM 4554 C C . PRO A 1 561 ? -5.254 -51.262 47.850 1.00 78.81 561 PRO A C 1
ATOM 4556 O O . PRO A 1 561 ? -5.326 -51.461 49.054 1.00 78.81 561 PRO A O 1
ATOM 4559 N N . ALA A 1 562 ? -4.553 -52.076 47.053 1.00 79.88 562 ALA A N 1
ATOM 4560 C CA . ALA A 1 562 ? -3.819 -53.242 47.544 1.00 79.88 562 ALA A CA 1
ATOM 4561 C C . ALA A 1 562 ? -2.316 -52.998 47.753 1.00 79.88 562 ALA A C 1
ATOM 4563 O O . ALA A 1 562 ? -1.671 -53.789 48.433 1.00 79.88 562 ALA A O 1
ATOM 4564 N N . CYS A 1 563 ? -1.724 -51.973 47.133 1.00 82.81 563 CYS A N 1
ATOM 4565 C CA . CYS A 1 563 ? -0.275 -51.736 47.233 1.00 82.81 563 CYS A CA 1
ATOM 4566 C C . CYS A 1 563 ? 0.132 -50.262 47.300 1.00 82.81 563 CYS A C 1
ATOM 4568 O O . CYS A 1 563 ? 1.324 -49.980 47.263 1.00 82.81 563 CYS A O 1
ATOM 4570 N N . ASN A 1 564 ? -0.837 -49.344 47.323 1.00 79.38 564 ASN A N 1
ATOM 4571 C CA . ASN A 1 564 ? -0.671 -47.888 47.311 1.00 79.38 564 ASN A CA 1
ATOM 4572 C C . ASN A 1 564 ? 0.240 -47.353 46.191 1.00 79.38 564 ASN A C 1
ATOM 4574 O O . ASN A 1 564 ? 0.814 -46.278 46.299 1.00 79.38 564 ASN A O 1
ATOM 4578 N N . GLY A 1 565 ? 0.398 -48.114 45.106 1.00 74.75 565 GLY A N 1
ATOM 4579 C CA . GLY A 1 565 ? 1.169 -47.686 43.942 1.00 74.75 565 GLY A CA 1
ATOM 4580 C C . GLY A 1 565 ? 0.311 -46.849 43.001 1.00 74.75 565 GLY A C 1
ATOM 4581 O O . GLY A 1 565 ? -0.841 -47.218 42.748 1.00 74.75 565 GLY A O 1
ATOM 4582 N N . ASP A 1 566 ? 0.875 -45.767 42.465 1.00 73.44 566 ASP A N 1
ATOM 4583 C CA . ASP A 1 566 ? 0.218 -44.903 41.481 1.00 73.44 566 ASP A CA 1
ATOM 4584 C C . ASP A 1 566 ? -0.179 -45.692 40.229 1.00 73.44 566 ASP A C 1
ATOM 4586 O O . ASP A 1 566 ? 0.652 -46.327 39.571 1.00 73.44 566 ASP A O 1
ATOM 4590 N N . LEU A 1 567 ? -1.469 -45.659 39.890 1.00 62.34 567 LEU A N 1
ATOM 4591 C CA . LEU A 1 567 ? -1.982 -46.314 38.692 1.00 62.34 567 LEU A CA 1
ATOM 4592 C C . LEU A 1 567 ? -1.985 -45.333 37.506 1.00 62.34 567 LEU A C 1
ATOM 4594 O O . LEU A 1 567 ? -2.435 -44.194 37.656 1.00 62.34 567 LEU A O 1
ATOM 4598 N N . PRO A 1 568 ? -1.507 -45.740 36.312 1.00 56.38 568 PRO A N 1
ATOM 4599 C CA . PRO A 1 568 ? -1.545 -44.884 35.131 1.00 56.38 568 PRO A CA 1
ATOM 4600 C C . PRO A 1 568 ? -3.001 -44.555 34.770 1.00 56.38 568 PRO A C 1
ATOM 4602 O O . PRO A 1 568 ? -3.847 -45.449 34.713 1.00 56.38 568 PRO A O 1
ATOM 4605 N N . LYS A 1 569 ? -3.299 -43.267 34.554 1.00 54.88 569 LYS A N 1
ATOM 4606 C CA . LYS A 1 569 ? -4.630 -42.810 34.125 1.00 54.88 569 LYS A CA 1
ATOM 4607 C C . LYS A 1 569 ? -4.926 -43.368 32.727 1.00 54.88 569 LYS A C 1
ATOM 4609 O O . LYS A 1 569 ? -4.135 -43.123 31.818 1.00 54.88 569 LYS A O 1
ATOM 4614 N N . PHE A 1 570 ? -6.024 -44.111 32.589 1.00 47.59 570 PHE A N 1
ATOM 4615 C CA . PHE A 1 570 ? -6.568 -44.545 31.298 1.00 47.59 570 PHE A CA 1
ATOM 4616 C C . PHE A 1 570 ? -7.397 -43.442 30.650 1.00 47.59 570 PHE A C 1
ATOM 4618 O O . PHE A 1 570 ? -8.099 -42.728 31.407 1.00 47.59 570 PHE A O 1
#

Nearest PDB structures (foldseek):
  4s3o-assembly2_B  TM=6.584E-01  e=1.367E-01  Homo sapiens
  2abo-assembly1_A  TM=2.072E-01  e=6.598E+00  Murid gammaherpesvirus 4

Foldseek 3Di:
DVVLVVVLPPPPPPPCDPDDDDPVLLVLLVVVQLVQLCVVLFQDDFDDDDDPVVSVVLSVLLVVLLVVPDDDPVVLVVLLVVLLPDDLVVLLVLSVVLRPPGPPDCVVSVVVSCVLPVPPPDPDSVSSSVSSSSSSSNSSNSVSVVVSCVVPVVVSHDAALPDPAFGEFEFEDDPPFTKGFPVVLQVVCVRNVFAPDDDDPPDDPWKTDIDGPVVDVVGTDRVRYDYDYDYFDADPQATDWDQDQDSVDRRWTKDKPLRVVLNLLLCCCQVQVVLLQPQPPLVVVLVVVVVVCVVSDPLVQLAIMIGGDPDPCPSVCVVCVVPVVRNPRDFDDQDWADPQADDLVRLLVSCVVRVNCSSPVCLSVQSVQLVVQLVVVDPDPYHTRVSSSLSSSLSVVLSSCVVPVSVVSSCVSNPNQVVRGNRDDPVVVVVPVVVVVVVVVVVVVVVVVVVVVVVVVVVVVVVVVVVVVVVVVVVVVVVVVVVVVVVVVVVVVVVVVVVPDDDDDDDDDDDDDDPPVQLAAPQPRHGDDPPPFDWDAQPPPRRIHGPVSVVVCVVPAQADPVPRHGGDDD

Secondary structure (DSSP, 8-state):
-HHHHTTS---S-S---SS---HHHHHHHHHHHHHHHHHHH-S--------HHHHHHHHHHHHHHHHHTPPPHHHHHHHHHHHHH--HHHHHHHHHHTTTT----HHHHHHHHHHHH---S---HHHHHHHHHHHHHHHHHHHHHHHHHHHTHHHHSPPPTT-SSPEEEEEEEETTEEEEEHHHHHHHHHHHT--SSPPP---BTTEEEEEEHHHHHHHS--TTEEEEEEE--EETTEEPPEE---SS-TT-EEEEHHHHHHHHHHIIIIIS-HHHH--SSHHHHHHHHHHHHHHHS-TT--S-EEEE--STTHHHHHHHHHTGGGTTS--PPPPPPBTTB--HHHHHHHHHHTTHHHH-TTGGGGHHHHHHHHHHT-SSSS--HHHHHHHHHHHHHHHHHHH-HHHHHHHHHTT-GGGSTT---HHHHHS-HHHHHHHHHHHHHHHHHHHHHHHHHHHHHHHHHHHHHHHHHHHHHHHHHHHHHHHHHHHHHHHHHHTS-------------------B-TTT--B--TTTS-EEE-TTT--EEEHHHHHHHHHH-SB-TTT-PBPPP-

Sequence (570 aa):
MVGIFGIFGIPNSVPNIPGEMCPQRTHTMIALYLRAKQERIGICAEFVKFDENRFEEIHKKMEEEISRRELSPAECEQVTEEFLNLGQKRIAGKFESLFFPLNIANMCFERFVAMYTKHPSQTDGLAKERLASFYMSCKLSIETLKTIIDENLEMFSPRSKNSKEPITLRVFEDGDQQFLIKSKVTDTLEAKSTLRKKWGDEDDEYTLDTITLEEVLKNFDTKNIEFIRYPILRAKHRATPILIPNPDEPDAAYVLAIDEFFEFLKDLILGLKFYQKVVVDWMDYENSIFFILEALFKLDCTTPYFKSCPKRGAVRDIVSDVFKNIENIPAKDIRNAKSDGFTVQNLKNELAHLGLITNFPEIQEHAEAVYSEVDKRKKERFLRTCDLFDAVEQCQLICILVRHPQLKKFVHSQKGCNRVYGLKCEDCAAQNPEKQKDQKLAILEKELEALKLAHQKILEDNQQKSLEIQELQQKNLRLSVKNETNEVKLKQLTEKLAQTKLSIDDGNYSTACTSQQKIQCLICEKSIETGEDQIIRCPLCKGRFHSKCAINWLKEHKECPACNGDLPKF